Protein AF-A0A452CDM3-F1 (afdb_monomer_lite)

pLDDT: mean 70.94, std 25.36, range [30.22, 98.62]

Secondary structure (DSSP, 8-state):
----------SSSSSSSSSS---------------PPPPPPPPPPPP----S-SSHHHHHHHHTTSSS------TT---------------TTTT------HHHHHHHHHHHHHHHHHHHHHHHHHHHHHHHHHHH-GGGSTTS-S----SSHHHHHHHHHHHHHHHHHHHHHHHHHHHHHHHHHHHHHHHHHHHHHHHHHHHHHHHHHHHHHHHHHHHHHHHHHHHHHHHHHHHHHHHH------PPPPPPP----SSSSSTTSSS---------------HHHHHHHHHHHHHHHHHHHHHHHHHHHHHHHHHHHHHHHHHHHHHHHHHHHHHHHHHHHHHHHHHHHHHHHHHHHHHHHHHHHHHHHHHHHHHHHHHHHHHHHHHHHTT-------------------PPPP-----S---S---S--EEE-TTT--EEETTS-HHHHHHHHHHHHHHT--

Radius of gyration: 56.71 Å; chains: 1; bounding box: 136×91×164 Å

Foldseek 3Di:
DDDDDDDDDDDPPPPPPPPPPPDDDDDDDDDDDDDDDDDDDDDDDDDDDDDPDPPVVVVVVVVVVPPDDPPPDDPPPDDDDDDPPDDDDDPPPPPDPPPPPPVNVVVVVVVVVVVVVVVVVVVVVVVVVVVVCCVVCVPVVPPPDPDDDDDDVVVVVVVVVVVVVVVVVVVVVVVVVVVVVVVVVVVVVVVVVVVVVVVVVVVVVVVVVVVVVVVVVVVVVVVVVVVVVVVVVVVVVCVVDPDDDDDDDDDDDPPDPPPPPVVPPPDDDDDDDDDDDDPPQPPVNVVVVVVVVVVVVVVVVVVVVVVVVVVVVVVVVVVVVVVVVVVVVVVVVVVVVVVVVVVVVVVVVVVVVVVVVVVVVVVVVVVVVVVVVVVVVVVVVVVVVVVVCVVDDDDDDDDDDDDDDDDDDDDDDDDDDDDPDDPDDDPDDQWDAQPQPRDTDGVPDDPVVSVVVNVVSVVVVPD

Sequence (463 aa):
MGLGEGCETRGQHQAASQLAAELLRPGQGVLGTSSGPPSPPLLVAPALPGGPGRAVAQALAMESMFEDDISILTQEALGPSEVWLDAPGDPSLGGDMCSASHFALITAYGDIKERLGGLERENATLRRRLKVYEIKYPLINDFGEEHGFSLYEIKDGSLLEVEKVSLQQRLNQFQHELQKNKEQEEQLGEMIQAYEKLCVEKSDLETELGEMRALVETHLRQICGLEQQLRQQQGLRDAAFPSLSPPTAPALPCADLDLHYLALRGGSGLSHGWPGPTPSMSELERRQLEEALEAAQGEARGAQLREEQLQAECERLQGELKQLQETRAQDLASNQSERDMAWVKRVGDDQVNLALAYTELTEELGRLRELSSLQGRILRTLLQEQARSGGQRHSPLSQRHSPAPQCPSHSPPARSGPSINLLMETVGSDIRSCPLCQLGFPVGYPDDALIKHIDSHLENSKI

Structure (mmCIF, N/CA/C/O backbone):
data_AF-A0A452CDM3-F1
#
_entry.id   AF-A0A452CDM3-F1
#
loop_
_atom_site.group_PDB
_atom_site.id
_atom_site.type_symbol
_atom_site.label_atom_id
_atom_site.label_alt_id
_atom_site.label_comp_id
_atom_site.label_asym_id
_atom_site.label_entity_id
_atom_site.label_seq_id
_atom_site.pdbx_PDB_ins_code
_atom_site.Cartn_x
_atom_site.Cartn_y
_atom_site.Cartn_z
_atom_site.occupancy
_atom_site.B_iso_or_equiv
_atom_site.auth_seq_id
_atom_site.auth_comp_id
_atom_site.auth_asym_id
_atom_site.auth_atom_id
_atom_site.pdbx_PDB_model_num
ATOM 1 N N . MET A 1 1 ? -21.865 43.949 33.256 1.00 38.91 1 MET A N 1
ATOM 2 C CA . MET A 1 1 ? -21.133 43.849 31.975 1.00 38.91 1 MET A CA 1
ATOM 3 C C . MET A 1 1 ? -20.392 42.524 32.006 1.00 38.91 1 MET A C 1
ATOM 5 O O . MET A 1 1 ? -19.540 42.396 32.863 1.00 38.91 1 MET A O 1
ATOM 9 N N . GLY A 1 2 ? -20.685 41.473 31.254 1.00 37.47 2 GLY A N 1
ATOM 10 C CA . GLY A 1 2 ? -21.700 41.145 30.259 1.00 37.47 2 GLY A CA 1
ATOM 11 C C . GLY A 1 2 ? -21.705 39.608 30.146 1.00 37.47 2 GLY A C 1
ATOM 12 O O . GLY A 1 2 ? -20.722 38.965 30.501 1.00 37.47 2 GLY A O 1
ATOM 13 N N . LEU A 1 3 ? -22.846 39.057 29.747 1.00 43.47 3 LEU A N 1
ATOM 14 C CA . LEU A 1 3 ? -23.154 37.630 29.604 1.00 43.47 3 LEU A CA 1
ATOM 15 C C . LEU A 1 3 ? -22.503 37.020 28.348 1.00 43.47 3 LEU A C 1
ATOM 17 O O . LEU A 1 3 ? -22.277 37.746 27.382 1.00 43.47 3 LEU A O 1
ATOM 21 N N . GLY A 1 4 ? -22.313 35.694 28.332 1.00 37.16 4 GLY A N 1
ATOM 22 C CA . GLY A 1 4 ? -22.018 34.936 27.109 1.00 37.16 4 GLY A CA 1
ATOM 23 C C . GLY A 1 4 ? -21.610 33.476 27.336 1.00 37.16 4 GLY A C 1
ATOM 24 O O . GLY A 1 4 ? -20.434 33.153 27.228 1.00 37.16 4 GLY A O 1
ATOM 25 N N . GLU A 1 5 ? -22.579 32.606 27.636 1.00 42.31 5 GLU A N 1
ATOM 26 C CA . GLU A 1 5 ? -22.501 31.158 27.369 1.00 42.31 5 GLU A CA 1
ATOM 27 C C . GLU A 1 5 ? -22.811 30.870 25.885 1.00 42.31 5 GLU A C 1
ATOM 29 O O . GLU A 1 5 ? -23.594 31.605 25.281 1.00 42.31 5 GLU A O 1
ATOM 34 N N . GLY A 1 6 ? -22.314 29.748 25.338 1.00 34.97 6 GLY A N 1
ATOM 35 C CA . GLY A 1 6 ? -23.036 29.022 24.281 1.00 34.97 6 GLY A CA 1
ATOM 36 C C . GLY A 1 6 ? -22.220 28.341 23.171 1.00 34.97 6 GLY A C 1
ATOM 37 O O . GLY A 1 6 ? -21.745 29.009 22.268 1.00 34.97 6 GLY A O 1
ATOM 38 N N . CYS A 1 7 ? -22.227 26.999 23.210 1.00 36.75 7 CYS A N 1
ATOM 39 C CA . CYS A 1 7 ? -22.342 26.032 22.097 1.00 36.75 7 CYS A CA 1
ATOM 40 C C . CYS A 1 7 ? -21.356 26.039 20.912 1.00 36.75 7 CYS A C 1
ATOM 42 O O . CYS A 1 7 ? -21.472 26.890 20.047 1.00 36.75 7 CYS A O 1
ATOM 44 N N . GLU A 1 8 ? -20.596 24.938 20.751 1.00 36.59 8 GLU A N 1
ATOM 45 C CA . GLU A 1 8 ? -20.370 24.271 19.445 1.00 36.59 8 GLU A CA 1
ATOM 46 C C . GLU A 1 8 ? -19.662 22.900 19.594 1.00 36.59 8 GLU A C 1
ATOM 48 O O . GLU A 1 8 ? -18.467 22.768 19.376 1.00 36.59 8 GLU A O 1
ATOM 53 N N . THR A 1 9 ? -20.394 21.836 19.949 1.00 41.25 9 THR A N 1
ATOM 54 C CA . THR A 1 9 ? -19.962 20.436 19.709 1.00 41.25 9 THR A CA 1
ATOM 55 C C . THR A 1 9 ? -21.169 19.534 19.431 1.00 41.25 9 THR A C 1
ATOM 57 O O . THR A 1 9 ? -21.485 18.598 20.160 1.00 41.25 9 THR A O 1
ATOM 60 N N . ARG A 1 10 ? -21.889 19.808 18.339 1.00 43.38 10 ARG A N 1
ATOM 61 C CA . ARG A 1 10 ? -22.932 18.910 17.816 1.00 43.38 10 ARG A CA 1
ATOM 62 C C . ARG A 1 10 ? -22.795 18.791 16.302 1.00 43.38 10 ARG A C 1
ATOM 64 O O . ARG A 1 10 ? -23.512 19.444 15.560 1.00 43.38 10 ARG A O 1
ATOM 71 N N . GLY A 1 11 ? -21.839 17.977 15.854 1.00 41.47 11 GLY A N 1
ATOM 72 C CA . GLY A 1 11 ? -21.606 17.768 14.419 1.00 41.47 11 GLY A CA 1
ATOM 73 C C . GLY A 1 11 ? -20.946 16.452 14.004 1.00 41.47 11 GLY A C 1
ATOM 74 O O . GLY A 1 11 ? -20.846 16.206 12.812 1.00 41.47 11 GLY A O 1
ATOM 75 N N . GLN A 1 12 ? -20.513 15.586 14.929 1.00 43.50 12 GLN A N 1
ATOM 76 C CA . GLN A 1 12 ? -19.701 14.410 14.560 1.00 43.50 12 GLN A CA 1
ATOM 77 C C . GLN A 1 12 ? -20.364 13.043 14.795 1.00 43.50 12 GLN A C 1
ATOM 79 O O . GLN A 1 12 ? -19.843 12.034 14.339 1.00 43.50 12 GLN A O 1
ATOM 84 N N . HIS A 1 13 ? -21.552 12.981 15.406 1.00 40.03 13 HIS A N 1
ATOM 85 C CA . HIS A 1 13 ? -22.220 11.701 15.699 1.00 40.03 13 HIS A CA 1
ATOM 86 C C . HIS A 1 13 ? -23.230 11.223 14.642 1.00 40.03 13 HIS A C 1
ATOM 88 O O . HIS A 1 13 ? -23.826 10.167 14.817 1.00 40.03 13 HIS A O 1
ATOM 94 N N . GLN A 1 14 ? -23.426 11.952 13.538 1.00 39.75 14 GLN A N 1
ATOM 95 C CA . GLN A 1 14 ? -24.487 11.636 12.567 1.00 39.75 14 GLN A CA 1
ATOM 96 C C . GLN A 1 14 ? -23.999 10.954 11.274 1.00 39.75 14 GLN A C 1
ATOM 98 O O . GLN A 1 14 ? -24.818 10.604 10.431 1.00 39.75 14 GLN A O 1
ATOM 103 N N . ALA A 1 15 ? -22.693 10.700 11.129 1.00 38.31 15 ALA A N 1
ATOM 104 C CA . ALA A 1 15 ? -22.125 10.023 9.954 1.00 38.31 15 ALA A CA 1
ATOM 105 C C . ALA A 1 15 ? -21.879 8.509 10.149 1.00 38.31 15 ALA A C 1
ATOM 107 O O . ALA A 1 15 ? -21.642 7.801 9.178 1.00 38.31 15 ALA A O 1
ATOM 108 N N . ALA A 1 16 ? -21.963 7.990 11.380 1.00 38.53 16 ALA A N 1
ATOM 109 C CA . ALA A 1 16 ? -21.603 6.599 11.691 1.00 38.53 16 ALA A CA 1
ATOM 110 C C . ALA A 1 16 ? -22.771 5.591 11.611 1.00 38.53 16 ALA A C 1
ATOM 112 O O . ALA A 1 16 ? -22.556 4.395 11.767 1.00 38.53 16 ALA A O 1
ATOM 113 N N . SER A 1 17 ? -24.005 6.038 11.350 1.00 41.41 17 SER A N 1
ATOM 114 C CA . SER A 1 17 ? -25.204 5.177 11.404 1.00 41.41 17 SER A CA 1
ATOM 115 C C . SER A 1 17 ? -25.746 4.725 10.041 1.00 41.41 17 SER A C 1
ATOM 117 O O . SER A 1 17 ? -26.849 4.192 9.989 1.00 41.41 17 SER A O 1
ATOM 119 N N . GLN A 1 18 ? -25.012 4.913 8.937 1.00 38.69 18 GLN A N 1
ATOM 120 C CA . GLN A 1 18 ? -25.494 4.553 7.588 1.00 38.69 18 GLN A CA 1
ATOM 121 C C . GLN A 1 18 ? -24.791 3.350 6.935 1.00 38.69 18 GLN A C 1
ATOM 123 O O . GLN A 1 18 ? -25.120 3.014 5.804 1.00 38.69 18 GLN A O 1
ATOM 128 N N . LEU A 1 19 ? -23.884 2.653 7.629 1.00 39.38 19 LEU A N 1
ATOM 129 C CA . LEU A 1 19 ? -23.173 1.488 7.066 1.00 39.38 19 LEU A CA 1
ATOM 130 C C . LEU A 1 19 ? -23.590 0.127 7.652 1.00 39.38 19 LEU A C 1
ATOM 132 O O . LEU A 1 19 ? -22.984 -0.885 7.325 1.00 39.38 19 LEU A O 1
ATOM 136 N N . ALA A 1 20 ? -24.640 0.070 8.476 1.00 36.00 20 ALA A N 1
ATOM 137 C CA . ALA A 1 20 ? -25.062 -1.157 9.165 1.00 36.00 20 ALA A CA 1
ATOM 138 C C . ALA A 1 20 ? -26.383 -1.758 8.640 1.00 36.00 20 ALA A C 1
ATOM 140 O O . ALA A 1 20 ? -27.123 -2.373 9.402 1.00 36.00 20 ALA A O 1
ATOM 141 N N . ALA A 1 21 ? -26.719 -1.565 7.359 1.00 37.91 21 ALA A N 1
ATOM 142 C CA . ALA A 1 21 ? -28.029 -1.960 6.833 1.00 37.91 21 ALA A CA 1
ATOM 143 C C . ALA A 1 21 ? -28.010 -2.567 5.418 1.00 37.91 21 ALA A C 1
ATOM 145 O O . ALA A 1 21 ? -28.890 -2.252 4.630 1.00 37.91 21 ALA A O 1
ATOM 146 N N . GLU A 1 22 ? -27.064 -3.457 5.093 1.00 32.78 22 GLU A N 1
ATOM 147 C CA . GLU A 1 22 ? -27.169 -4.315 3.891 1.00 32.78 22 GLU A CA 1
ATOM 148 C C . GLU A 1 22 ? -26.577 -5.725 4.082 1.00 32.78 22 GLU A C 1
ATOM 150 O O . GLU A 1 22 ? -25.837 -6.236 3.250 1.00 32.78 22 GLU A O 1
ATOM 155 N N . LEU A 1 23 ? -26.944 -6.415 5.165 1.00 34.81 23 LEU A N 1
ATOM 156 C CA . LEU A 1 23 ? -26.796 -7.873 5.231 1.00 34.81 23 LEU A CA 1
ATOM 157 C C . LEU A 1 23 ? -28.051 -8.510 5.818 1.00 34.81 23 LEU A C 1
ATOM 159 O O . LEU A 1 23 ? -28.146 -8.766 7.013 1.00 34.81 23 LEU A O 1
ATOM 163 N N . LEU A 1 24 ? -29.026 -8.779 4.949 1.00 34.31 24 LEU A N 1
ATOM 164 C CA . LEU A 1 24 ? -30.089 -9.743 5.226 1.00 34.31 24 LEU A CA 1
ATOM 165 C C . LEU A 1 24 ? -30.696 -10.256 3.916 1.00 34.31 24 LEU A C 1
ATOM 167 O O . LEU A 1 24 ? -31.719 -9.767 3.438 1.00 34.31 24 LEU A O 1
ATOM 171 N N . ARG A 1 25 ? -30.105 -11.323 3.368 1.00 34.56 25 ARG A N 1
ATOM 172 C CA . ARG A 1 25 ? -30.918 -12.402 2.798 1.00 34.56 25 ARG A CA 1
ATOM 173 C C . ARG A 1 25 ? -30.211 -13.766 2.850 1.00 34.56 25 ARG A C 1
ATOM 175 O O . ARG A 1 25 ? -29.021 -13.827 2.560 1.00 34.56 25 ARG A O 1
ATOM 182 N N . PRO A 1 26 ? -30.928 -14.851 3.206 1.00 36.97 26 PRO A N 1
ATOM 183 C CA . PRO A 1 26 ? -30.332 -16.156 3.454 1.00 36.97 26 PRO A CA 1
ATOM 184 C C . PRO A 1 26 ? -30.495 -17.134 2.279 1.00 36.97 26 PRO A C 1
ATOM 186 O O . PRO A 1 26 ? -31.510 -17.128 1.585 1.00 36.97 26 PRO A O 1
ATOM 189 N N . GLY A 1 27 ? -29.540 -18.064 2.188 1.00 30.72 27 GLY A N 1
ATOM 190 C CA . GLY A 1 27 ? -29.800 -19.470 1.872 1.00 30.72 27 GLY A CA 1
ATOM 191 C C . GLY A 1 27 ? -29.615 -19.920 0.421 1.00 30.72 27 GLY A C 1
ATOM 192 O O . GLY A 1 27 ? -30.441 -19.626 -0.433 1.00 30.72 27 GLY A O 1
ATOM 193 N N . GLN A 1 28 ? -28.624 -20.788 0.200 1.00 31.33 28 GLN A N 1
ATOM 194 C CA . GLN A 1 28 ? -28.851 -22.137 -0.339 1.00 31.33 28 GLN A CA 1
ATOM 195 C C . GLN A 1 28 ? -27.587 -22.988 -0.163 1.00 31.33 28 GLN A C 1
ATOM 197 O O . GLN A 1 28 ? -26.547 -22.722 -0.756 1.00 31.33 28 GLN A O 1
ATOM 202 N N . GLY A 1 29 ? -27.689 -24.005 0.694 1.00 30.58 29 GLY A N 1
ATOM 203 C CA . GLY A 1 29 ? -26.692 -25.059 0.825 1.00 30.58 29 GLY A CA 1
ATOM 204 C C . GLY A 1 29 ? -26.920 -26.159 -0.207 1.00 30.58 29 GLY A C 1
ATOM 205 O O . GLY A 1 29 ? -28.062 -26.509 -0.506 1.00 30.58 29 GLY A O 1
ATOM 206 N N . VAL A 1 30 ? -25.829 -26.737 -0.701 1.00 31.80 30 VAL A N 1
ATOM 207 C CA . VAL A 1 30 ? -25.829 -28.023 -1.401 1.00 31.80 30 VAL A CA 1
ATOM 208 C C . VAL A 1 30 ? -24.680 -28.855 -0.839 1.00 31.80 30 VAL A C 1
ATOM 210 O O . VAL A 1 30 ? -23.514 -28.484 -0.944 1.00 31.80 30 VAL A O 1
ATOM 213 N N . LEU A 1 31 ? -25.045 -29.973 -0.206 1.00 35.25 31 LEU A N 1
ATOM 214 C CA . LEU A 1 31 ? -24.146 -31.065 0.152 1.00 35.25 31 LEU A CA 1
ATOM 215 C C . LEU A 1 31 ? -23.544 -31.677 -1.122 1.00 35.25 31 LEU A C 1
ATOM 217 O O . LEU A 1 31 ? -24.279 -32.025 -2.044 1.00 35.25 31 LEU A O 1
ATOM 221 N N . GLY A 1 32 ? -22.229 -31.892 -1.129 1.00 30.22 32 GLY A N 1
ATOM 222 C CA . GLY A 1 32 ? -21.521 -32.627 -2.174 1.00 30.22 32 GLY A CA 1
ATOM 223 C C . GLY A 1 32 ? -20.332 -33.375 -1.583 1.00 30.22 32 GLY A C 1
ATOM 224 O O . GLY A 1 32 ? -19.406 -32.783 -1.045 1.00 30.22 32 GLY A O 1
ATOM 225 N N . THR A 1 33 ? -20.418 -34.693 -1.629 1.00 30.94 33 THR A N 1
ATOM 226 C CA . THR A 1 33 ? -19.550 -35.700 -1.017 1.00 30.94 33 THR A CA 1
ATOM 227 C C . THR A 1 33 ? -18.169 -35.833 -1.669 1.00 30.94 33 THR A C 1
ATOM 229 O O . THR A 1 33 ? -18.044 -35.740 -2.883 1.00 30.94 33 THR A O 1
ATOM 232 N N . SER A 1 34 ? -17.176 -36.157 -0.834 1.00 35.78 34 SER A N 1
ATOM 233 C CA . SER A 1 34 ? -15.962 -36.961 -1.083 1.00 35.78 34 SER A CA 1
ATOM 234 C C . SER A 1 34 ? -15.536 -37.263 -2.533 1.00 35.78 34 SER A C 1
ATOM 236 O O . SER A 1 34 ? -16.194 -38.030 -3.233 1.00 35.78 34 SER A O 1
ATOM 238 N N . SER A 1 35 ? -14.328 -36.839 -2.908 1.00 31.62 35 SER A N 1
ATOM 239 C CA . SER A 1 35 ? -13.292 -37.700 -3.520 1.00 31.62 35 SER A CA 1
ATOM 240 C C . SER A 1 35 ? -12.050 -36.865 -3.853 1.00 31.62 35 SER A C 1
ATOM 242 O O . SER A 1 35 ? -12.119 -35.899 -4.605 1.00 31.62 35 SER A O 1
ATOM 244 N N . GLY A 1 36 ? -10.909 -37.211 -3.253 1.00 37.69 36 GLY A N 1
ATOM 245 C CA . GLY A 1 36 ? -9.610 -36.642 -3.621 1.00 37.69 36 GLY A CA 1
ATOM 246 C C . GLY A 1 36 ? -9.069 -37.293 -4.902 1.00 37.69 36 GLY A C 1
ATOM 247 O O . GLY A 1 36 ? -9.352 -38.471 -5.137 1.00 37.69 36 GLY A O 1
ATOM 248 N N . PRO A 1 37 ? -8.296 -36.574 -5.734 1.00 41.41 37 PRO A N 1
ATOM 249 C CA . PRO A 1 37 ? -7.696 -37.157 -6.926 1.00 41.41 37 PRO A CA 1
ATOM 250 C C . PRO A 1 37 ? -6.446 -37.994 -6.573 1.00 41.41 37 PRO A C 1
ATOM 252 O O . PRO A 1 37 ? -5.724 -37.654 -5.631 1.00 41.41 37 PRO A O 1
ATOM 255 N N . PRO A 1 38 ? -6.169 -39.089 -7.308 1.00 41.12 38 PRO A N 1
ATOM 256 C CA . PRO A 1 38 ? -5.037 -39.971 -7.046 1.00 41.12 38 PRO A CA 1
ATOM 257 C C . PRO A 1 38 ? -3.720 -39.413 -7.611 1.00 41.12 38 PRO A C 1
ATOM 259 O O . PRO A 1 38 ? -3.692 -38.725 -8.630 1.00 41.12 38 PRO A O 1
ATOM 262 N N . SER A 1 39 ? -2.616 -39.758 -6.949 1.00 39.44 39 SER A N 1
ATOM 263 C CA . SER A 1 39 ? -1.238 -39.492 -7.378 1.00 39.44 39 SER A CA 1
ATOM 264 C C . SER A 1 39 ? -0.899 -40.206 -8.700 1.00 39.44 39 SER A C 1
ATOM 266 O O . SER A 1 39 ? -1.346 -41.339 -8.898 1.00 39.44 39 SER A O 1
ATOM 268 N N . PRO A 1 40 ? -0.077 -39.619 -9.593 1.00 39.84 40 PRO A N 1
ATOM 269 C CA . PRO A 1 40 ? 0.366 -40.303 -10.803 1.00 39.84 40 PRO A CA 1
ATOM 270 C C . PRO A 1 40 ? 1.533 -41.272 -10.513 1.00 39.84 40 PRO A C 1
ATOM 272 O O . PRO A 1 40 ? 2.311 -41.045 -9.582 1.00 39.84 40 PRO A O 1
ATOM 275 N N . PRO A 1 41 ? 1.675 -42.355 -11.300 1.00 36.28 41 PRO A N 1
ATOM 276 C CA . PRO A 1 41 ? 2.681 -43.385 -11.082 1.00 36.28 41 PRO A CA 1
ATOM 277 C C . PRO A 1 41 ? 4.052 -42.989 -11.646 1.00 36.28 41 PRO A C 1
ATOM 279 O O . PRO A 1 41 ? 4.166 -42.323 -12.675 1.00 36.28 41 PRO A O 1
ATOM 282 N N . LEU A 1 42 ? 5.098 -43.477 -10.980 1.00 33.56 42 LEU A N 1
ATOM 283 C CA . LEU A 1 42 ? 6.479 -43.462 -11.452 1.00 33.56 42 LEU A CA 1
ATOM 284 C C . LEU A 1 42 ? 6.595 -44.261 -12.757 1.00 33.56 42 LEU A C 1
ATOM 286 O O . LEU A 1 42 ? 6.386 -45.475 -12.764 1.00 33.56 42 LEU A O 1
ATOM 290 N N . LEU A 1 43 ? 6.961 -43.588 -13.849 1.00 31.22 43 LEU A N 1
ATOM 291 C CA . LEU A 1 43 ? 7.354 -44.232 -15.099 1.00 31.22 43 LEU A CA 1
ATOM 292 C C . LEU A 1 43 ? 8.878 -44.270 -15.214 1.00 31.22 43 LEU A C 1
ATOM 294 O O . LEU A 1 43 ? 9.566 -43.254 -15.263 1.00 31.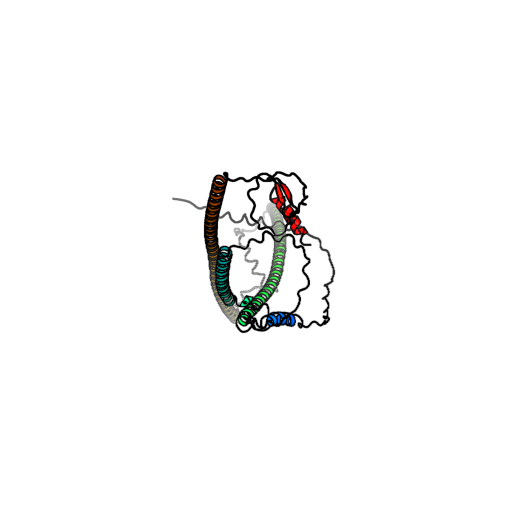22 43 LEU A O 1
ATOM 298 N N . VAL A 1 44 ? 9.362 -45.506 -15.242 1.00 33.66 44 VAL A N 1
ATOM 299 C CA . VAL A 1 44 ? 10.723 -45.947 -15.530 1.00 33.66 44 VAL A CA 1
ATOM 300 C C . VAL A 1 44 ? 11.099 -45.570 -16.968 1.00 33.66 44 VAL A C 1
ATOM 302 O O . VAL A 1 44 ? 10.345 -45.832 -17.904 1.00 33.66 44 VAL A O 1
ATOM 305 N N . ALA A 1 45 ? 12.277 -44.972 -17.142 1.00 30.42 45 ALA A N 1
ATOM 306 C CA . ALA A 1 45 ? 12.864 -44.658 -18.442 1.00 30.42 45 ALA A CA 1
ATOM 307 C C . ALA A 1 45 ? 13.347 -45.929 -19.176 1.00 30.42 45 ALA A C 1
ATOM 309 O O . ALA A 1 45 ? 13.953 -46.794 -18.537 1.00 30.42 45 ALA A O 1
ATOM 310 N N . PRO A 1 46 ? 13.171 -46.047 -20.507 1.00 34.59 46 PRO A N 1
ATOM 311 C CA . PRO A 1 46 ? 13.893 -47.027 -21.302 1.00 34.59 46 PRO A CA 1
ATOM 312 C C . PRO A 1 46 ? 15.236 -46.447 -21.769 1.00 34.59 46 PRO A C 1
ATOM 314 O O . PRO A 1 46 ? 15.312 -45.353 -22.326 1.00 34.59 46 PRO A O 1
ATOM 317 N N . ALA A 1 47 ? 16.300 -47.212 -21.550 1.00 34.22 47 ALA A N 1
ATOM 318 C CA . ALA A 1 47 ? 17.624 -46.962 -22.097 1.00 34.22 47 ALA A CA 1
ATOM 319 C C . ALA A 1 47 ? 17.639 -47.191 -23.619 1.00 34.22 47 ALA A C 1
ATOM 321 O O . ALA A 1 47 ? 17.181 -48.234 -24.088 1.00 34.22 47 ALA A O 1
ATOM 322 N N . LEU A 1 48 ? 18.231 -46.262 -24.377 1.00 33.88 48 LEU A N 1
ATOM 323 C CA . LEU A 1 48 ? 18.698 -46.498 -25.746 1.00 33.88 48 LEU A CA 1
ATOM 324 C C . LEU A 1 48 ? 20.089 -45.871 -25.963 1.00 33.88 48 LEU A C 1
ATOM 326 O O . LEU A 1 48 ? 20.383 -44.829 -25.377 1.00 33.88 48 LEU A O 1
ATOM 330 N N . PRO A 1 49 ? 20.957 -46.510 -26.773 1.00 43.59 49 PRO A N 1
ATOM 331 C CA . PRO A 1 49 ? 22.380 -46.205 -26.857 1.00 43.59 49 PRO A CA 1
ATOM 332 C C . PRO A 1 49 ? 22.684 -45.209 -27.986 1.00 43.59 49 PRO A C 1
ATOM 334 O O . PRO A 1 49 ? 22.181 -45.345 -29.099 1.00 43.59 49 PRO A O 1
ATOM 337 N N . GLY A 1 50 ? 23.566 -44.244 -27.735 1.00 33.75 50 GLY A N 1
ATOM 338 C CA . GLY A 1 50 ? 24.029 -43.313 -28.765 1.00 33.75 50 GLY A CA 1
ATOM 339 C C . GLY A 1 50 ? 25.213 -42.493 -28.278 1.00 33.75 50 GLY A C 1
ATOM 340 O O . GLY A 1 50 ? 25.034 -41.409 -27.742 1.00 33.75 50 GLY A O 1
ATOM 341 N N . GLY A 1 51 ? 26.422 -43.042 -28.413 1.00 38.22 51 GLY A N 1
ATOM 342 C CA . GLY A 1 51 ? 27.659 -42.361 -28.032 1.00 38.22 51 GLY A CA 1
ATOM 343 C C . GLY A 1 51 ? 28.084 -41.270 -29.033 1.00 38.22 51 GLY A C 1
ATOM 344 O O . GLY A 1 51 ? 27.780 -41.371 -30.227 1.00 38.22 51 GLY A O 1
ATOM 345 N N . PRO A 1 52 ? 28.844 -40.256 -28.583 1.00 44.78 52 PRO A N 1
ATOM 346 C CA . PRO A 1 52 ? 29.322 -39.145 -29.400 1.00 44.78 52 PRO A CA 1
ATOM 347 C C . PRO A 1 52 ? 30.617 -39.544 -30.125 1.00 44.78 52 PRO A C 1
ATOM 349 O O . PRO A 1 52 ? 31.709 -39.127 -29.770 1.00 44.78 52 PRO A O 1
ATOM 352 N N . GLY A 1 53 ? 30.517 -40.417 -31.129 1.00 45.84 53 GLY A N 1
ATOM 353 C CA . GLY A 1 53 ? 31.689 -40.888 -31.888 1.00 45.84 53 GLY A CA 1
ATOM 354 C C . GLY A 1 53 ? 31.848 -40.279 -33.283 1.00 45.84 53 GLY A C 1
ATOM 355 O O . GLY A 1 53 ? 32.865 -40.493 -33.932 1.00 45.84 53 GLY A O 1
ATOM 356 N N . ARG A 1 54 ? 30.838 -39.560 -33.790 1.00 42.56 54 ARG A N 1
ATOM 357 C CA . ARG A 1 54 ? 30.745 -39.253 -35.230 1.00 42.56 54 ARG A CA 1
ATOM 358 C C . ARG A 1 54 ? 31.037 -37.796 -35.604 1.00 42.56 54 ARG A C 1
ATOM 360 O O . ARG A 1 54 ? 31.333 -37.540 -36.763 1.00 42.56 54 ARG A O 1
ATOM 367 N N . ALA A 1 55 ? 31.012 -36.869 -34.645 1.00 41.22 55 ALA A N 1
ATOM 368 C CA . ALA A 1 55 ? 31.312 -35.454 -34.893 1.00 41.22 55 ALA A CA 1
ATOM 369 C C . ALA A 1 55 ? 32.822 -35.145 -34.841 1.00 41.22 55 ALA A C 1
ATOM 371 O O . ALA A 1 55 ? 33.316 -34.356 -35.640 1.00 41.22 55 ALA A O 1
ATOM 372 N N . VAL A 1 56 ? 33.580 -35.837 -33.981 1.00 44.38 56 VAL A N 1
ATOM 373 C CA . VAL A 1 56 ? 35.033 -35.621 -33.814 1.00 44.38 56 VAL A CA 1
ATOM 374 C C . VAL A 1 56 ? 35.831 -36.087 -35.044 1.00 44.38 56 VAL A C 1
ATOM 376 O O . VAL A 1 56 ? 36.836 -35.483 -35.405 1.00 44.38 56 VAL A O 1
ATOM 379 N N . ALA A 1 57 ? 35.345 -37.104 -35.763 1.00 43.28 57 ALA A N 1
ATOM 380 C CA . ALA A 1 57 ? 36.002 -37.611 -36.970 1.00 43.28 57 ALA A CA 1
ATOM 381 C C . ALA A 1 57 ? 35.899 -36.660 -38.180 1.00 43.28 57 ALA A C 1
ATOM 383 O O . ALA A 1 57 ? 36.705 -36.760 -39.101 1.00 43.28 57 ALA A O 1
ATOM 384 N N . GLN A 1 58 ? 34.923 -35.744 -38.196 1.00 44.75 58 GLN A N 1
ATOM 385 C CA . GLN A 1 58 ? 34.693 -34.855 -39.340 1.00 44.75 58 GLN A CA 1
ATOM 386 C C . GLN A 1 58 ? 35.477 -33.535 -39.229 1.00 44.75 58 GLN A C 1
ATOM 388 O O . GLN A 1 58 ? 35.838 -32.967 -40.254 1.00 44.75 58 GLN A O 1
ATOM 393 N N . ALA A 1 59 ? 35.812 -33.098 -38.008 1.00 43.12 59 ALA A N 1
ATOM 394 C CA . ALA A 1 59 ? 36.658 -31.925 -37.765 1.00 43.12 59 ALA A CA 1
ATOM 395 C C . ALA A 1 59 ? 38.149 -32.220 -38.024 1.00 43.12 59 ALA A C 1
ATOM 397 O O . ALA A 1 59 ? 38.811 -31.470 -38.739 1.00 43.12 59 ALA A O 1
ATOM 398 N N . LEU A 1 60 ? 38.647 -33.380 -37.571 1.00 46.09 60 LEU A N 1
ATOM 399 C CA . LEU A 1 60 ? 40.036 -33.804 -37.814 1.00 46.09 60 LEU A CA 1
ATOM 400 C C . LEU A 1 60 ? 40.341 -34.054 -39.305 1.00 46.09 60 LEU A C 1
ATOM 402 O O . LEU A 1 60 ? 41.488 -33.947 -39.730 1.00 46.09 60 LEU A O 1
ATOM 406 N N . ALA A 1 61 ? 39.319 -34.338 -40.119 1.00 49.19 61 ALA A N 1
ATOM 407 C CA . ALA A 1 61 ? 39.468 -34.510 -41.563 1.00 49.19 61 ALA A CA 1
ATOM 408 C C . ALA A 1 61 ? 39.648 -33.183 -42.327 1.00 49.19 61 ALA A C 1
ATOM 410 O O . ALA A 1 61 ? 40.156 -33.202 -43.444 1.00 49.19 61 ALA A O 1
ATOM 411 N N . MET A 1 62 ? 39.245 -32.037 -41.761 1.00 44.88 62 MET A N 1
ATOM 412 C CA . MET A 1 62 ? 39.361 -30.732 -42.430 1.00 44.88 62 MET A CA 1
ATOM 413 C C . MET A 1 62 ? 40.614 -29.949 -42.018 1.00 44.88 62 MET A C 1
ATOM 415 O O . MET A 1 62 ? 41.119 -29.175 -42.828 1.00 44.88 62 MET A O 1
ATOM 419 N N . GLU A 1 63 ? 41.154 -30.186 -40.818 1.00 43.44 63 GLU A N 1
ATOM 420 C CA . GLU A 1 63 ? 42.447 -29.624 -40.386 1.00 43.44 63 GLU A CA 1
ATOM 421 C C . GLU A 1 63 ? 43.653 -30.403 -40.934 1.00 43.44 63 GLU A C 1
ATOM 423 O O . GLU A 1 63 ? 44.696 -29.808 -41.183 1.00 43.44 63 GLU A O 1
ATOM 428 N N . SER A 1 64 ? 43.500 -31.695 -41.247 1.00 44.84 64 SER A N 1
ATOM 429 C CA . SER A 1 64 ? 44.573 -32.506 -41.842 1.00 44.84 64 SER A CA 1
ATOM 430 C C . SER A 1 64 ? 44.800 -32.264 -43.345 1.00 44.84 64 SER A C 1
ATOM 432 O O . SER A 1 64 ? 45.792 -32.751 -43.874 1.00 44.84 64 SER A O 1
ATOM 434 N N . MET A 1 65 ? 43.921 -31.540 -44.055 1.00 47.88 65 MET A N 1
ATOM 435 C CA . MET A 1 65 ? 44.103 -31.254 -45.495 1.00 47.88 65 MET A CA 1
ATOM 436 C C . MET A 1 65 ? 44.886 -29.961 -45.786 1.00 47.88 65 MET A C 1
ATOM 438 O O . MET A 1 65 ? 45.105 -29.641 -46.952 1.00 47.88 65 MET A O 1
ATOM 442 N N . PHE A 1 66 ? 45.287 -29.201 -44.761 1.00 47.78 66 PHE A N 1
ATOM 443 C CA . PHE A 1 66 ? 45.990 -27.919 -44.926 1.00 47.78 66 PHE A CA 1
ATOM 444 C C . PHE A 1 66 ? 47.483 -27.961 -44.562 1.00 47.78 66 PHE A C 1
ATOM 446 O O . PHE A 1 66 ? 48.142 -26.925 -44.640 1.00 47.78 66 PHE A O 1
ATOM 453 N N . GLU A 1 67 ? 48.027 -29.132 -44.217 1.00 46.69 67 GLU A N 1
ATOM 454 C CA . GLU A 1 67 ? 49.444 -29.305 -43.849 1.00 46.69 67 GLU A CA 1
ATOM 455 C C . GLU A 1 67 ? 50.278 -30.139 -44.837 1.00 46.69 67 GLU A C 1
ATOM 457 O O . GLU A 1 67 ? 51.415 -30.470 -44.523 1.00 46.69 67 GLU A O 1
ATOM 462 N N . ASP A 1 68 ? 49.790 -30.394 -46.055 1.00 45.69 68 ASP A N 1
ATOM 463 C CA . ASP A 1 68 ? 50.606 -31.010 -47.111 1.00 45.69 68 ASP A CA 1
ATOM 464 C C . ASP A 1 68 ? 51.041 -29.963 -48.159 1.00 45.69 68 ASP A C 1
ATOM 466 O O . ASP A 1 68 ? 50.280 -29.541 -49.030 1.00 45.69 68 ASP A O 1
ATOM 470 N N . ASP A 1 69 ? 52.294 -29.524 -48.024 1.00 45.66 69 ASP A N 1
ATOM 471 C CA . ASP A 1 69 ? 53.214 -29.055 -49.067 1.00 45.66 69 ASP A CA 1
ATOM 472 C C . ASP A 1 69 ? 52.650 -28.220 -50.240 1.00 45.66 69 ASP A C 1
ATOM 474 O O . ASP A 1 69 ? 52.463 -28.710 -51.357 1.00 45.66 69 ASP A O 1
ATOM 478 N N . ILE A 1 70 ? 52.606 -26.888 -50.086 1.00 49.84 70 ILE A N 1
ATOM 479 C CA . ILE A 1 70 ? 52.764 -25.984 -51.244 1.00 49.84 70 ILE A CA 1
ATOM 480 C C . ILE A 1 70 ? 54.254 -25.939 -51.607 1.00 49.84 70 ILE A C 1
ATOM 482 O O . ILE A 1 70 ? 54.964 -24.957 -51.374 1.00 49.84 70 ILE A O 1
ATOM 486 N N . SER A 1 71 ? 54.740 -27.033 -52.187 1.00 47.75 71 SER A N 1
ATOM 487 C CA . SER A 1 71 ? 56.002 -27.039 -52.915 1.00 47.75 71 SER A CA 1
ATOM 488 C C . SER A 1 71 ? 55.785 -26.299 -54.230 1.00 47.75 71 SER A C 1
ATOM 490 O O . SER A 1 71 ? 55.209 -26.827 -55.180 1.00 47.75 71 SER A O 1
ATOM 492 N N . ILE A 1 72 ? 56.229 -25.043 -54.285 1.00 46.03 72 ILE A N 1
ATOM 493 C CA . ILE A 1 72 ? 56.403 -24.315 -55.543 1.00 46.03 72 ILE A CA 1
ATOM 494 C C . ILE A 1 72 ? 57.350 -25.162 -56.392 1.00 46.03 72 ILE A C 1
ATOM 496 O O . ILE A 1 72 ? 58.533 -25.262 -56.072 1.00 46.03 72 ILE A O 1
ATOM 500 N N . LEU A 1 73 ? 56.812 -25.805 -57.432 1.00 38.94 73 LEU A N 1
ATOM 501 C CA . LEU A 1 73 ? 57.571 -26.602 -58.387 1.00 38.94 73 LEU A CA 1
ATOM 502 C C . LEU A 1 73 ? 58.731 -25.755 -58.916 1.00 38.94 73 LEU A C 1
ATOM 504 O O . LEU A 1 73 ? 58.550 -24.861 -59.746 1.00 38.94 73 LEU A O 1
ATOM 508 N N . THR A 1 74 ? 59.935 -26.037 -58.426 1.00 39.62 74 THR A N 1
ATOM 509 C CA . THR A 1 74 ? 61.158 -25.666 -59.117 1.00 39.62 74 THR A CA 1
ATOM 510 C C . THR A 1 74 ? 61.100 -26.291 -60.505 1.00 39.62 74 THR A C 1
ATOM 512 O O . THR A 1 74 ? 60.635 -27.415 -60.701 1.00 39.62 74 THR A O 1
ATOM 515 N N . GLN A 1 75 ? 61.519 -25.506 -61.487 1.00 43.31 75 GLN A N 1
ATOM 516 C CA . GLN A 1 75 ? 61.519 -25.802 -62.913 1.00 43.31 75 GLN A CA 1
ATOM 517 C C . GLN A 1 75 ? 62.516 -26.929 -63.254 1.00 43.31 75 GLN A C 1
ATOM 519 O O . GLN A 1 75 ? 63.449 -26.720 -64.010 1.00 43.31 75 GLN A O 1
ATOM 524 N N . GLU A 1 76 ? 62.357 -28.115 -62.673 1.00 46.75 76 GLU A N 1
ATOM 525 C CA . GLU A 1 76 ? 63.217 -29.287 -62.896 1.00 46.75 76 GLU A CA 1
ATOM 526 C C . GLU A 1 76 ? 62.435 -30.616 -62.898 1.00 46.75 76 GLU A C 1
ATOM 528 O O . GLU A 1 76 ? 63.006 -31.663 -63.184 1.00 46.75 76 GLU A O 1
ATOM 533 N N . ALA A 1 77 ? 61.112 -30.588 -62.690 1.00 42.56 77 ALA A N 1
ATOM 534 C CA . ALA A 1 77 ? 60.250 -31.776 -62.704 1.00 42.56 77 ALA A CA 1
ATOM 535 C C . ALA A 1 77 ? 59.307 -31.838 -63.925 1.00 42.56 77 ALA A C 1
ATOM 537 O O . ALA A 1 77 ? 58.131 -32.167 -63.798 1.00 42.56 77 ALA A O 1
ATOM 538 N N . LEU A 1 78 ? 59.805 -31.524 -65.126 1.00 42.06 78 LEU A N 1
ATOM 539 C CA . LEU A 1 78 ? 59.094 -31.826 -66.377 1.00 42.06 78 LEU A CA 1
ATOM 540 C C . LEU A 1 78 ? 59.603 -33.151 -66.959 1.00 42.06 78 LEU A C 1
ATOM 542 O O . LEU A 1 78 ? 60.489 -33.176 -67.812 1.00 42.06 78 LEU A O 1
ATOM 546 N N . GLY A 1 79 ? 59.016 -34.255 -66.497 1.00 40.31 79 GLY A N 1
ATOM 547 C CA . GLY A 1 79 ? 58.951 -35.503 -67.261 1.00 40.31 79 GLY A CA 1
ATOM 548 C C . GLY A 1 79 ? 57.777 -35.438 -68.252 1.00 40.31 79 GLY A C 1
ATOM 549 O O . GLY A 1 79 ? 56.750 -34.843 -67.924 1.00 40.31 79 GLY A O 1
ATOM 550 N N . PRO A 1 80 ? 57.903 -35.971 -69.479 1.00 44.50 80 PRO A N 1
ATOM 551 C CA . PRO A 1 80 ? 56.929 -35.722 -70.531 1.00 44.50 80 PRO A CA 1
ATOM 552 C C . PRO A 1 80 ? 55.707 -36.641 -70.437 1.00 44.50 80 PRO A C 1
ATOM 554 O O . PRO A 1 80 ? 55.840 -37.839 -70.217 1.00 44.50 80 PRO A O 1
ATOM 557 N N . SER A 1 81 ? 54.564 -36.066 -70.822 1.00 43.75 81 SER A N 1
ATOM 558 C CA . SER A 1 81 ? 53.358 -36.748 -71.304 1.00 43.75 81 SER A CA 1
ATOM 559 C C . SER A 1 81 ? 52.399 -37.276 -70.236 1.00 43.75 81 SER A C 1
ATOM 561 O O . SER A 1 81 ? 52.517 -38.400 -69.771 1.00 43.75 81 SER A O 1
ATOM 563 N N . GLU A 1 82 ? 51.341 -36.504 -69.986 1.00 37.84 82 GLU A N 1
ATOM 564 C CA . GLU A 1 82 ? 50.007 -37.090 -69.901 1.00 37.84 82 GLU A CA 1
ATOM 565 C C . GLU A 1 82 ? 48.986 -36.134 -70.527 1.00 37.84 82 GLU A C 1
ATOM 567 O O . GLU A 1 82 ? 48.986 -34.919 -70.328 1.00 37.84 82 GLU A O 1
ATOM 572 N N . VAL A 1 83 ? 48.207 -36.715 -71.426 1.00 42.12 83 VAL A N 1
ATOM 573 C CA . VAL A 1 83 ? 47.305 -36.079 -72.374 1.00 42.12 83 VAL A CA 1
ATOM 574 C C . VAL A 1 83 ? 46.003 -35.733 -71.653 1.00 42.12 83 VAL A C 1
ATOM 576 O O . VAL A 1 83 ? 45.254 -36.629 -71.281 1.00 42.12 83 VAL A O 1
ATOM 579 N N . TRP A 1 84 ? 45.700 -34.443 -71.494 1.00 40.19 84 TRP A N 1
ATOM 580 C CA . TRP A 1 84 ? 44.363 -33.995 -71.097 1.00 40.19 84 TRP A CA 1
ATOM 581 C C . TRP A 1 84 ? 43.431 -34.056 -72.312 1.00 40.19 84 TRP A C 1
ATOM 583 O O . TRP A 1 84 ? 43.287 -33.095 -73.068 1.00 40.19 84 TRP A O 1
ATOM 593 N N . LEU A 1 85 ? 42.836 -35.227 -72.528 1.00 46.53 85 LEU A N 1
ATOM 594 C CA . LEU A 1 85 ? 41.663 -35.401 -73.378 1.00 46.53 85 LEU A CA 1
ATOM 595 C C . LEU A 1 85 ? 40.429 -35.060 -72.541 1.00 46.53 85 LEU A C 1
ATOM 597 O O . LEU A 1 85 ? 40.085 -35.813 -71.640 1.00 46.53 85 LEU A O 1
ATOM 601 N N . ASP A 1 86 ? 39.848 -33.887 -72.793 1.00 42.09 86 ASP A N 1
ATOM 602 C CA . ASP A 1 86 ? 38.405 -33.690 -73.013 1.00 42.09 86 ASP A CA 1
ATOM 603 C C . ASP A 1 86 ? 38.056 -32.195 -72.941 1.00 42.09 86 ASP A C 1
ATOM 605 O O . ASP A 1 86 ? 37.712 -31.638 -71.900 1.00 42.09 86 ASP A O 1
ATOM 609 N N . ALA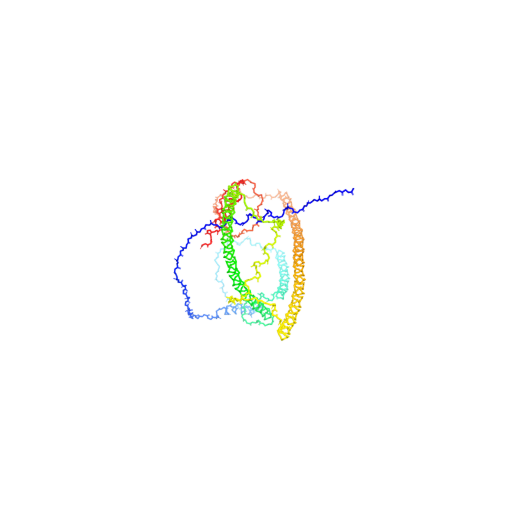 A 1 87 ? 38.116 -31.536 -74.098 1.00 40.31 87 ALA A N 1
ATOM 610 C CA . ALA A 1 87 ? 37.393 -30.298 -74.362 1.00 40.31 87 ALA A CA 1
ATOM 611 C C . ALA A 1 87 ? 36.626 -30.486 -75.683 1.00 40.31 87 ALA A C 1
ATOM 613 O O . ALA A 1 87 ? 37.260 -30.788 -76.699 1.00 40.31 87 ALA A O 1
ATOM 614 N N . PRO A 1 88 ? 35.286 -30.340 -75.715 1.00 46.12 88 PRO A N 1
ATOM 615 C CA . PRO A 1 88 ? 34.541 -30.360 -76.965 1.00 46.12 88 PRO A CA 1
ATOM 616 C C . PRO A 1 88 ? 34.927 -29.132 -77.788 1.00 46.12 88 PRO A C 1
ATOM 618 O O . PRO A 1 88 ? 34.777 -27.994 -77.344 1.00 46.12 88 PRO A O 1
ATOM 621 N N . GLY A 1 89 ? 35.475 -29.385 -78.972 1.00 46.16 89 GLY A N 1
ATOM 622 C CA . GLY A 1 89 ? 35.919 -28.353 -79.888 1.00 46.16 89 GLY A CA 1
ATOM 623 C C . GLY A 1 89 ? 34.759 -27.557 -80.471 1.00 46.16 89 GLY A C 1
ATOM 624 O O . GLY A 1 89 ? 33.829 -28.129 -81.032 1.00 46.16 89 GLY A O 1
ATOM 625 N N . ASP A 1 90 ? 34.901 -26.235 -80.428 1.00 37.69 90 ASP A N 1
ATOM 626 C CA . ASP A 1 90 ? 34.394 -25.372 -81.488 1.00 37.69 90 ASP A CA 1
ATOM 627 C C . ASP A 1 90 ? 35.460 -24.298 -81.814 1.00 37.69 90 ASP A C 1
ATOM 629 O O . ASP A 1 90 ? 35.716 -23.411 -80.994 1.00 37.69 90 ASP A O 1
ATOM 633 N N . PRO A 1 91 ? 36.170 -24.383 -82.960 1.00 50.81 91 PRO A N 1
ATOM 634 C CA . PRO A 1 91 ? 37.310 -23.511 -83.275 1.00 50.81 91 PRO A CA 1
ATOM 635 C C . PRO A 1 91 ? 36.966 -22.093 -83.770 1.00 50.81 91 PRO A C 1
ATOM 637 O O . PRO A 1 91 ? 37.854 -21.416 -84.287 1.00 50.81 91 PRO A O 1
ATOM 640 N N . SER A 1 92 ? 35.720 -21.609 -83.673 1.00 45.78 92 SER A N 1
ATOM 641 C CA . SER A 1 92 ? 35.295 -20.394 -84.402 1.00 45.78 92 SER A CA 1
ATOM 642 C C . SER A 1 92 ? 35.077 -19.116 -83.574 1.00 45.78 92 SER A C 1
ATOM 644 O O . SER A 1 92 ? 34.458 -18.177 -84.071 1.00 45.78 92 SER A O 1
ATOM 646 N N . LEU A 1 93 ? 35.606 -19.022 -82.351 1.00 45.84 93 LEU A N 1
ATOM 647 C CA . LEU A 1 93 ? 35.676 -17.758 -81.584 1.00 45.84 93 LEU A CA 1
ATOM 648 C C . LEU A 1 93 ? 37.123 -17.335 -81.264 1.00 45.84 93 LEU A C 1
ATOM 650 O O . LEU A 1 93 ? 37.383 -16.550 -80.354 1.00 45.84 93 LEU A O 1
ATOM 654 N N . GLY A 1 94 ? 38.084 -17.826 -82.050 1.00 49.66 94 GLY A N 1
ATOM 655 C CA . GLY A 1 94 ? 39.449 -17.306 -82.087 1.00 49.66 94 GLY A CA 1
ATOM 656 C C . GLY A 1 94 ? 39.500 -16.015 -82.898 1.00 49.66 94 GLY A C 1
ATOM 657 O O . GLY A 1 94 ? 39.814 -16.047 -84.084 1.00 49.66 94 GLY A O 1
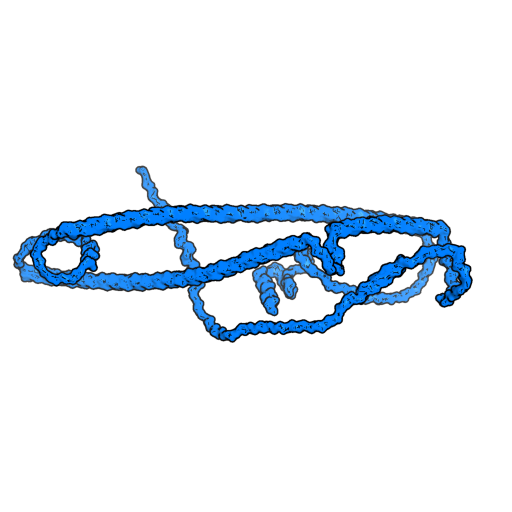ATOM 658 N N . GLY A 1 95 ? 39.144 -14.884 -82.291 1.00 49.84 95 GLY A N 1
ATOM 659 C CA . GLY A 1 95 ? 39.151 -13.623 -83.035 1.00 49.84 95 GLY A CA 1
ATOM 660 C C . GLY A 1 95 ? 38.872 -12.338 -82.272 1.00 49.84 95 GLY A C 1
ATOM 661 O O . GLY A 1 95 ? 38.910 -11.295 -82.906 1.00 49.84 95 GLY A O 1
ATOM 662 N N . ASP A 1 96 ? 38.612 -12.380 -80.963 1.00 52.38 96 ASP A N 1
ATOM 663 C CA . ASP A 1 96 ? 38.627 -11.161 -80.141 1.00 52.38 96 ASP A CA 1
ATOM 664 C C . ASP A 1 96 ? 38.900 -11.491 -78.666 1.00 52.38 96 ASP A C 1
ATOM 666 O O . ASP A 1 96 ? 38.202 -11.089 -77.739 1.00 52.38 96 ASP A O 1
ATOM 670 N N . MET A 1 97 ? 39.937 -12.298 -78.431 1.00 55.34 97 MET A N 1
ATOM 671 C CA . MET A 1 97 ? 40.566 -12.309 -77.116 1.00 55.34 97 MET A CA 1
ATOM 672 C C . MET A 1 97 ? 41.443 -11.070 -77.091 1.00 55.34 97 MET A C 1
ATOM 674 O O . MET A 1 97 ? 42.562 -11.102 -77.600 1.00 55.34 97 MET A O 1
ATOM 678 N N . CYS A 1 98 ? 40.904 -9.962 -76.577 1.00 53.81 98 CYS A N 1
ATOM 679 C CA . CYS A 1 98 ? 41.686 -8.776 -76.268 1.00 53.81 98 CYS A CA 1
ATOM 680 C C . CYS A 1 98 ? 42.921 -9.236 -75.495 1.00 53.81 98 CYS A C 1
ATOM 682 O O . CYS A 1 98 ? 42.825 -9.552 -74.308 1.00 53.81 98 CYS A O 1
ATOM 684 N N . SER A 1 99 ? 44.073 -9.292 -76.165 1.00 62.44 99 SER A N 1
ATOM 685 C CA . SER A 1 99 ? 45.371 -9.329 -75.512 1.00 62.44 99 SER A CA 1
ATOM 686 C C . SER A 1 99 ? 45.415 -8.059 -74.683 1.00 62.44 99 SER A C 1
ATOM 688 O O . SER A 1 99 ? 45.744 -6.991 -75.206 1.00 62.44 99 SER A O 1
ATOM 690 N N . ALA A 1 100 ? 44.941 -8.144 -73.436 1.00 64.44 100 ALA A N 1
ATOM 691 C CA . ALA A 1 100 ? 44.900 -7.022 -72.521 1.00 64.44 100 ALA A CA 1
ATOM 692 C C . ALA A 1 100 ? 46.284 -6.389 -72.583 1.00 64.44 100 ALA A C 1
ATOM 694 O O . ALA A 1 100 ? 47.292 -7.098 -72.481 1.00 64.44 100 ALA A O 1
ATOM 695 N N . SER A 1 101 ? 46.332 -5.087 -72.880 1.00 80.69 101 SER A N 1
ATOM 696 C CA . SER A 1 101 ? 47.612 -4.419 -73.074 1.00 80.69 101 SER A CA 1
ATOM 697 C C . SER A 1 101 ? 48.479 -4.723 -71.855 1.00 80.69 101 SER A C 1
ATOM 699 O O . SER A 1 101 ? 47.981 -4.781 -70.732 1.00 80.69 101 SER A O 1
ATOM 701 N N . HIS A 1 102 ? 49.771 -4.971 -72.058 1.00 82.25 102 HIS A N 1
ATOM 702 C CA . HIS A 1 102 ? 50.686 -5.294 -70.958 1.00 82.25 102 HIS A CA 1
ATOM 703 C C . HIS A 1 102 ? 50.545 -4.301 -69.789 1.00 82.25 102 HIS A C 1
ATOM 705 O O . HIS A 1 102 ? 50.579 -4.682 -68.624 1.00 82.25 102 HIS A O 1
ATOM 711 N N . PHE A 1 103 ? 50.263 -3.040 -70.123 1.00 90.19 103 PHE A N 1
ATOM 712 C CA . PHE A 1 103 ? 49.897 -1.992 -69.184 1.00 90.19 103 PHE A CA 1
ATOM 713 C C . PHE A 1 103 ? 48.628 -2.302 -68.366 1.00 90.19 103 PHE A C 1
ATOM 715 O O . PHE A 1 103 ? 48.681 -2.217 -67.147 1.00 90.19 103 PHE A O 1
ATOM 722 N N . ALA A 1 104 ? 47.522 -2.721 -68.990 1.00 90.12 104 ALA A N 1
ATOM 723 C CA . ALA A 1 104 ? 46.296 -3.114 -68.289 1.00 90.12 104 ALA A CA 1
ATOM 724 C C . ALA A 1 104 ? 46.509 -4.302 -67.334 1.00 90.12 104 ALA A C 1
ATOM 726 O O . ALA A 1 104 ? 45.954 -4.306 -66.238 1.00 90.12 104 ALA A O 1
ATOM 727 N N . LEU A 1 105 ? 47.344 -5.279 -67.709 1.00 90.50 105 LEU A N 1
ATOM 728 C CA . LEU A 1 105 ? 47.714 -6.389 -66.822 1.00 90.50 105 LEU A CA 1
ATOM 729 C C . LEU A 1 105 ? 48.563 -5.920 -65.635 1.00 90.50 105 LEU A C 1
ATOM 731 O O . LEU A 1 105 ? 48.314 -6.342 -64.508 1.00 90.50 105 LEU A O 1
ATOM 735 N N . ILE A 1 106 ? 49.534 -5.030 -65.864 1.00 93.06 106 ILE A N 1
ATOM 736 C CA . ILE A 1 106 ? 50.346 -4.437 -64.791 1.00 93.06 106 ILE A CA 1
ATOM 737 C C . ILE A 1 106 ? 49.467 -3.635 -63.827 1.00 93.06 106 ILE A C 1
ATOM 739 O O . ILE A 1 106 ? 49.612 -3.785 -62.615 1.00 93.06 106 ILE A O 1
ATOM 743 N N . THR A 1 107 ? 48.553 -2.810 -64.346 1.00 94.19 107 THR A N 1
ATOM 744 C CA . THR A 1 107 ? 47.622 -2.023 -63.527 1.00 94.19 107 THR A CA 1
ATOM 745 C C . THR A 1 107 ? 46.702 -2.935 -62.726 1.00 94.19 107 THR A C 1
ATOM 747 O O . THR A 1 107 ? 46.652 -2.807 -61.510 1.00 94.19 107 THR A O 1
ATOM 750 N N . ALA A 1 108 ? 46.073 -3.927 -63.365 1.00 94.56 108 ALA A N 1
ATOM 751 C CA . ALA A 1 108 ? 45.213 -4.881 -62.670 1.00 94.56 108 ALA A CA 1
ATOM 752 C C . ALA A 1 108 ? 45.973 -5.664 -61.587 1.00 94.56 108 ALA A C 1
ATOM 754 O O . ALA A 1 108 ? 45.453 -5.870 -60.493 1.00 94.56 108 ALA A O 1
ATOM 755 N N . TYR A 1 109 ? 47.219 -6.068 -61.852 1.00 96.69 109 TYR A N 1
ATOM 756 C CA . TYR A 1 109 ? 48.058 -6.721 -60.848 1.00 96.69 109 TYR A CA 1
ATOM 757 C C . TYR A 1 109 ? 48.405 -5.781 -59.684 1.00 96.69 109 TYR A C 1
ATOM 759 O O . TYR A 1 109 ? 48.380 -6.199 -58.526 1.00 96.69 109 TYR A O 1
ATOM 767 N N . GLY A 1 110 ? 48.695 -4.510 -59.977 1.00 96.94 110 GLY A N 1
ATOM 768 C CA . GLY A 1 110 ? 48.896 -3.466 -58.972 1.00 96.94 110 GLY A CA 1
ATOM 769 C C . GLY A 1 110 ? 47.672 -3.283 -58.073 1.00 96.94 110 GLY A C 1
ATOM 770 O O . GLY A 1 110 ? 47.805 -3.348 -56.851 1.00 96.94 110 GLY A O 1
ATOM 771 N N . ASP A 1 111 ? 46.488 -3.167 -58.672 1.00 97.12 111 ASP A N 1
ATOM 772 C CA . ASP A 1 111 ? 45.216 -2.990 -57.963 1.00 97.12 111 ASP A CA 1
ATOM 773 C C . ASP A 1 111 ? 44.878 -4.212 -57.094 1.00 97.12 111 ASP A C 1
ATOM 775 O O . ASP A 1 111 ? 44.474 -4.080 -55.936 1.00 97.12 111 ASP A O 1
ATOM 779 N N . ILE A 1 112 ? 45.085 -5.426 -57.623 1.00 96.69 112 ILE A N 1
ATOM 780 C CA . ILE A 1 112 ? 44.891 -6.676 -56.874 1.00 96.69 112 ILE A CA 1
ATOM 781 C C . ILE A 1 112 ? 45.846 -6.733 -55.682 1.00 96.69 112 ILE A C 1
ATOM 783 O O . ILE A 1 112 ? 45.421 -7.078 -54.578 1.00 96.69 112 ILE A O 1
ATOM 787 N N . LYS A 1 113 ? 47.118 -6.370 -55.876 1.00 97.62 113 LYS A N 1
ATOM 788 C CA . LYS A 1 113 ? 48.122 -6.350 -54.809 1.00 97.62 113 LYS A CA 1
ATOM 789 C C . LYS A 1 113 ? 47.767 -5.340 -53.716 1.00 97.62 113 LYS A C 1
ATOM 791 O O . LYS A 1 113 ? 47.885 -5.660 -52.533 1.00 97.62 113 LYS A O 1
ATOM 796 N N . GLU A 1 114 ? 47.315 -4.146 -54.090 1.00 97.50 114 GLU A N 1
ATOM 797 C CA . GLU A 1 114 ? 46.880 -3.126 -53.133 1.00 97.50 114 GLU A CA 1
ATOM 798 C C . GLU A 1 114 ? 45.644 -3.584 -52.349 1.00 97.50 114 GLU A C 1
ATOM 800 O O . GLU A 1 114 ? 45.610 -3.483 -51.118 1.00 97.50 114 GLU A O 1
ATOM 805 N N . ARG A 1 115 ? 44.661 -4.173 -53.041 1.00 97.50 115 ARG A N 1
ATOM 806 C CA . ARG A 1 115 ? 43.449 -4.713 -52.418 1.00 97.50 115 ARG A CA 1
ATOM 807 C C . ARG A 1 115 ? 43.755 -5.867 -51.466 1.00 97.50 115 ARG A C 1
ATOM 809 O O . ARG A 1 115 ? 43.187 -5.913 -50.376 1.00 97.50 115 ARG A O 1
ATOM 816 N N . LEU A 1 116 ? 44.669 -6.761 -51.840 1.00 97.81 116 LEU A N 1
ATOM 817 C CA . LEU A 1 116 ? 45.109 -7.865 -50.989 1.00 97.81 116 LEU A CA 1
ATOM 818 C C . LEU A 1 116 ? 45.793 -7.341 -49.719 1.00 97.81 116 LEU A C 1
ATOM 820 O O . LEU A 1 116 ? 45.400 -7.718 -48.617 1.00 97.81 116 LEU A O 1
ATOM 824 N N . GLY A 1 117 ? 46.713 -6.381 -49.855 1.00 97.50 117 GLY A N 1
ATOM 825 C CA . GLY A 1 117 ? 47.338 -5.723 -48.703 1.00 97.50 117 GLY A CA 1
ATOM 826 C C . GLY A 1 117 ? 46.340 -4.945 -47.829 1.00 97.50 117 GLY A C 1
ATOM 827 O O . GLY A 1 117 ? 46.541 -4.803 -46.621 1.00 97.50 117 GLY A O 1
ATOM 828 N N . GLY A 1 118 ? 45.244 -4.447 -48.410 1.00 97.06 118 GLY A N 1
ATOM 829 C CA . GLY A 1 118 ? 44.092 -3.901 -47.685 1.00 97.06 118 GLY A CA 1
ATOM 830 C C . GLY A 1 118 ? 43.397 -4.938 -46.810 1.00 97.06 118 GLY A C 1
ATOM 831 O O . GLY A 1 118 ? 43.274 -4.742 -45.598 1.00 97.06 118 GLY A O 1
ATOM 832 N N . LEU A 1 119 ? 43.021 -6.065 -47.412 1.00 97.19 119 LEU A N 1
ATOM 833 C CA . LEU A 1 119 ? 42.346 -7.166 -46.726 1.00 97.19 119 LEU A CA 1
ATOM 834 C C . LEU A 1 119 ? 43.210 -7.787 -45.623 1.00 97.19 119 LEU A C 1
ATOM 836 O O . LEU A 1 119 ? 42.693 -8.095 -44.552 1.00 97.19 119 LEU A O 1
ATOM 840 N N . GLU A 1 120 ? 44.522 -7.921 -45.823 1.00 97.44 120 GLU A N 1
ATOM 841 C CA . GLU A 1 120 ? 45.447 -8.418 -44.793 1.00 97.44 120 GLU A CA 1
ATOM 842 C C . GLU A 1 120 ? 45.461 -7.516 -43.545 1.00 97.44 120 GLU A C 1
ATOM 844 O O . GLU A 1 120 ? 45.393 -8.003 -42.411 1.00 97.44 120 GLU A O 1
ATOM 849 N N . ARG A 1 121 ? 45.475 -6.188 -43.734 1.00 97.50 121 ARG A N 1
ATOM 850 C CA . ARG A 1 121 ? 45.413 -5.210 -42.631 1.00 97.50 121 ARG A CA 1
ATOM 851 C C . ARG A 1 121 ? 44.066 -5.226 -41.911 1.00 97.50 121 ARG A C 1
ATOM 853 O O . ARG A 1 121 ? 44.024 -5.130 -40.677 1.00 97.50 121 ARG A O 1
ATOM 860 N N . GLU A 1 122 ? 42.969 -5.346 -42.653 1.00 96.94 122 GLU A N 1
ATOM 861 C CA . GLU A 1 122 ? 41.623 -5.478 -42.086 1.00 96.94 122 GLU A CA 1
ATOM 862 C C . GLU A 1 122 ? 41.487 -6.780 -41.289 1.00 96.94 122 GLU A C 1
ATOM 864 O O . GLU A 1 122 ? 41.054 -6.747 -40.135 1.00 96.94 122 GLU A O 1
ATOM 869 N N . ASN A 1 123 ? 41.968 -7.903 -41.826 1.00 95.12 123 ASN A N 1
ATOM 870 C CA . ASN A 1 123 ? 41.974 -9.201 -41.151 1.00 95.12 123 ASN A CA 1
ATOM 871 C C . ASN A 1 123 ? 42.794 -9.152 -39.849 1.00 95.12 123 ASN A C 1
ATOM 873 O O . ASN A 1 123 ? 42.309 -9.558 -38.793 1.00 95.12 123 ASN A O 1
ATOM 877 N N . ALA A 1 124 ? 43.986 -8.546 -39.871 1.00 97.25 124 ALA A N 1
ATOM 878 C CA . ALA A 1 124 ? 44.791 -8.333 -38.665 1.00 97.25 124 ALA A CA 1
ATOM 879 C C . ALA A 1 124 ? 44.086 -7.444 -37.620 1.00 97.25 124 ALA A C 1
ATOM 881 O O . ALA A 1 124 ? 44.295 -7.587 -36.412 1.00 97.25 124 ALA A O 1
ATOM 882 N N . THR A 1 125 ? 43.245 -6.510 -38.059 1.00 97.06 125 THR A N 1
ATOM 883 C CA . THR A 1 125 ? 42.440 -5.660 -37.170 1.00 97.06 125 THR A CA 1
ATOM 884 C C . THR A 1 125 ? 41.267 -6.430 -36.571 1.00 97.06 125 THR A C 1
ATOM 886 O O . THR A 1 125 ? 41.039 -6.345 -35.364 1.00 97.06 125 THR A O 1
ATOM 889 N N . LEU A 1 126 ? 40.575 -7.241 -37.371 1.00 96.75 126 LEU A N 1
ATOM 890 C CA . LEU A 1 126 ? 39.508 -8.123 -36.902 1.00 96.75 126 LEU A CA 1
ATOM 891 C C . LEU A 1 126 ? 40.028 -9.159 -35.904 1.00 96.75 126 LEU A C 1
ATOM 893 O O . LEU A 1 126 ? 39.439 -9.293 -34.839 1.00 96.75 126 LEU A O 1
ATOM 897 N N . ARG A 1 127 ? 41.175 -9.798 -36.166 1.00 95.88 127 ARG A N 1
ATOM 898 C CA . ARG A 1 127 ? 41.819 -10.726 -35.216 1.00 95.88 127 ARG A CA 1
ATOM 899 C C . ARG A 1 127 ? 42.131 -10.063 -33.874 1.00 95.88 127 ARG A C 1
ATOM 901 O O . ARG A 1 127 ? 41.931 -10.667 -32.827 1.00 95.88 127 ARG A O 1
ATOM 908 N N . ARG A 1 128 ? 42.596 -8.807 -33.879 1.00 96.62 128 ARG A N 1
ATOM 909 C CA . ARG A 1 128 ? 42.816 -8.038 -32.640 1.00 96.62 128 ARG A CA 1
ATOM 910 C C . ARG A 1 128 ? 41.504 -7.749 -31.908 1.00 96.62 128 ARG A C 1
ATOM 912 O O . ARG A 1 128 ? 41.452 -7.908 -30.695 1.00 96.62 128 ARG A O 1
ATOM 919 N N . ARG A 1 129 ? 40.445 -7.358 -32.627 1.00 95.81 129 ARG A N 1
ATOM 920 C CA . ARG A 1 129 ? 39.113 -7.125 -32.038 1.00 95.81 129 ARG A CA 1
ATOM 921 C C . ARG A 1 129 ? 38.493 -8.405 -31.483 1.00 95.81 129 ARG A C 1
ATOM 923 O O . ARG A 1 129 ? 37.903 -8.352 -30.413 1.00 95.81 129 ARG A O 1
ATOM 930 N N . LEU A 1 130 ? 38.659 -9.529 -32.176 1.00 89.75 130 LEU A N 1
ATOM 931 C CA . LEU A 1 130 ? 38.203 -10.838 -31.723 1.00 89.75 130 LEU A CA 1
ATOM 932 C C . LEU A 1 130 ? 38.870 -11.206 -30.398 1.00 89.75 130 LEU A C 1
ATOM 934 O O . LEU A 1 130 ? 38.158 -11.450 -29.438 1.00 89.75 130 LEU A O 1
ATOM 938 N N . LYS A 1 131 ? 40.199 -11.073 -30.293 1.00 92.44 131 LYS A N 1
ATOM 939 C CA . LYS A 1 131 ? 40.923 -11.263 -29.023 1.00 92.44 131 LYS A CA 1
ATOM 940 C C . LYS A 1 131 ? 40.410 -10.362 -27.900 1.00 92.44 131 LYS A C 1
ATOM 942 O O . LYS A 1 131 ? 40.301 -10.787 -26.758 1.00 92.44 131 LYS A O 1
ATOM 947 N N . VAL A 1 132 ? 40.079 -9.107 -28.207 1.00 91.38 132 VAL A N 1
ATOM 948 C CA . VAL A 1 132 ? 39.469 -8.201 -27.220 1.00 91.38 132 VAL A CA 1
ATOM 949 C C . VAL A 1 132 ? 38.096 -8.708 -26.783 1.00 91.38 132 VAL A C 1
ATOM 951 O O . VAL A 1 132 ? 37.781 -8.616 -25.602 1.00 91.38 132 VAL A O 1
ATOM 954 N N . TYR A 1 133 ? 37.283 -9.245 -27.694 1.00 86.69 133 TYR A N 1
ATOM 955 C CA . TYR A 1 133 ? 35.989 -9.829 -27.343 1.00 86.69 133 TYR A CA 1
ATOM 956 C C . TYR A 1 133 ? 36.112 -11.161 -26.600 1.00 86.69 133 TYR A C 1
ATOM 958 O O . TYR A 1 133 ? 35.351 -11.352 -25.663 1.00 86.69 133 TYR A O 1
ATOM 966 N N . GLU A 1 134 ? 37.085 -12.011 -26.927 1.00 83.88 134 GLU A N 1
ATOM 967 C CA . GLU A 1 134 ? 37.420 -13.224 -26.163 1.00 83.88 134 GLU A CA 1
ATOM 968 C C . GLU A 1 134 ? 37.778 -12.868 -24.712 1.00 83.88 134 GLU A C 1
ATOM 970 O O . GLU A 1 134 ? 37.293 -13.492 -23.775 1.00 83.88 134 GLU A O 1
ATOM 975 N N . ILE A 1 135 ? 38.557 -11.799 -24.510 1.00 84.19 135 ILE A N 1
ATOM 976 C CA . ILE A 1 135 ? 38.909 -11.304 -23.170 1.00 84.19 135 ILE A CA 1
ATOM 977 C C . ILE A 1 135 ? 37.713 -10.632 -22.478 1.00 84.19 135 ILE A C 1
ATOM 979 O O . ILE A 1 135 ? 37.532 -10.779 -21.271 1.00 84.19 135 ILE A O 1
ATOM 983 N N . LYS A 1 136 ? 36.914 -9.848 -23.213 1.00 86.00 136 LYS A N 1
ATOM 984 C CA . LYS A 1 136 ? 35.782 -9.083 -22.663 1.00 86.00 136 LYS A CA 1
ATOM 985 C C . LYS A 1 136 ? 34.585 -9.976 -22.330 1.00 86.00 136 LYS A C 1
ATOM 987 O O . LYS A 1 136 ? 33.826 -9.657 -21.419 1.00 86.00 136 LYS A O 1
ATOM 992 N N . TYR A 1 137 ? 34.415 -11.062 -23.074 1.00 75.94 137 TYR A N 1
ATOM 993 C CA . TYR A 1 137 ? 33.302 -11.996 -22.969 1.00 75.94 137 TYR A CA 1
ATOM 994 C C . TYR A 1 137 ? 33.809 -13.449 -22.993 1.00 75.94 137 TYR A C 1
ATOM 996 O O . TYR A 1 137 ? 33.490 -14.190 -23.925 1.00 75.94 137 TYR A O 1
ATOM 1004 N N . PRO A 1 138 ? 34.562 -13.886 -21.965 1.00 64.81 138 PRO A N 1
ATOM 1005 C CA . PRO A 1 138 ? 35.095 -15.248 -21.911 1.00 64.81 138 PRO A CA 1
ATOM 1006 C C . PRO A 1 138 ? 33.985 -16.316 -21.909 1.00 64.81 138 PRO A C 1
ATOM 1008 O O . PRO A 1 138 ? 34.175 -17.410 -22.417 1.00 64.81 138 PRO A O 1
ATOM 1011 N N . LEU A 1 139 ? 32.784 -15.957 -21.442 1.00 58.31 139 LEU A N 1
ATOM 1012 C CA . LEU A 1 139 ? 31.621 -16.841 -21.295 1.00 58.31 139 LEU A CA 1
ATOM 1013 C C . LEU A 1 139 ? 30.903 -17.214 -22.609 1.00 58.31 139 LEU A C 1
ATOM 1015 O O . LEU A 1 139 ? 29.960 -17.997 -22.572 1.00 58.31 139 LEU A O 1
ATOM 1019 N N . ILE A 1 140 ? 31.282 -16.650 -23.763 1.00 58.50 140 ILE A N 1
ATOM 1020 C CA . ILE A 1 140 ? 30.616 -16.963 -25.048 1.00 58.50 140 ILE A CA 1
ATOM 1021 C C . ILE A 1 140 ? 31.328 -18.105 -25.797 1.00 58.50 140 ILE A C 1
ATOM 1023 O O . ILE A 1 140 ? 30.717 -18.742 -26.653 1.00 58.50 140 ILE A O 1
ATOM 1027 N N . ASN A 1 141 ? 32.585 -18.414 -25.459 1.00 51.00 141 ASN A N 1
ATOM 1028 C CA . ASN A 1 141 ? 33.334 -19.502 -26.097 1.00 51.00 141 ASN A CA 1
ATOM 1029 C C . ASN A 1 141 ? 33.016 -20.893 -25.504 1.00 51.00 141 ASN A C 1
ATOM 1031 O O . ASN A 1 141 ? 33.190 -21.901 -26.182 1.00 51.00 141 ASN A O 1
ATOM 1035 N N . ASP A 1 142 ? 32.475 -20.948 -24.284 1.00 45.94 142 ASP A N 1
ATOM 1036 C CA . ASP A 1 142 ? 32.339 -22.185 -23.499 1.00 45.94 142 ASP A CA 1
ATOM 1037 C C . ASP A 1 142 ? 30.920 -22.784 -23.516 1.00 45.94 142 ASP A C 1
ATOM 1039 O O . ASP A 1 142 ? 30.524 -23.514 -22.613 1.00 45.94 142 ASP A O 1
ATOM 1043 N N . PHE A 1 143 ? 30.133 -22.533 -24.567 1.00 48.09 143 PHE A N 1
ATOM 1044 C CA . PHE A 1 143 ? 28.914 -23.324 -24.809 1.00 48.09 143 PHE A CA 1
ATOM 1045 C C . PHE A 1 143 ? 29.216 -24.714 -25.407 1.00 48.09 143 PHE A C 1
ATOM 1047 O O . PHE A 1 143 ? 28.288 -25.479 -25.665 1.00 48.09 143 PHE A O 1
ATOM 1054 N N . GLY A 1 144 ? 30.492 -25.027 -25.669 1.00 50.03 144 GLY A N 1
ATOM 1055 C CA . GLY A 1 144 ? 30.908 -26.204 -26.433 1.00 50.03 144 GLY A CA 1
ATOM 1056 C C . GLY A 1 144 ? 31.496 -27.378 -25.648 1.00 50.03 144 GLY A C 1
ATOM 1057 O O . GLY A 1 144 ? 31.444 -28.490 -26.166 1.00 50.03 144 GLY A O 1
ATOM 1058 N N . GLU A 1 145 ? 32.039 -27.193 -24.441 1.00 47.03 145 GLU A N 1
ATOM 1059 C CA . GLU A 1 145 ? 32.767 -28.273 -23.756 1.00 47.03 145 GLU A CA 1
ATOM 1060 C C . GLU A 1 145 ? 32.382 -28.393 -22.281 1.00 47.03 145 GLU A C 1
ATOM 1062 O O . GLU A 1 145 ? 32.616 -27.517 -21.450 1.00 47.03 145 GLU A O 1
ATOM 1067 N N . GLU A 1 146 ? 31.757 -29.525 -21.963 1.00 53.78 146 GLU A N 1
ATOM 1068 C CA . GLU A 1 146 ? 31.447 -29.921 -20.602 1.00 53.78 146 GLU A CA 1
ATOM 1069 C C . GLU A 1 146 ? 32.736 -30.142 -19.791 1.00 53.78 146 GLU A C 1
ATOM 1071 O O . GLU A 1 146 ? 33.634 -30.873 -20.203 1.00 53.78 146 GLU A O 1
ATOM 1076 N N . HIS A 1 147 ? 32.743 -29.556 -18.588 1.00 49.34 147 HIS A N 1
ATOM 1077 C CA . HIS A 1 147 ? 33.696 -29.726 -17.479 1.00 49.34 147 HIS A CA 1
ATOM 1078 C C . HIS A 1 147 ? 34.902 -28.774 -17.447 1.00 49.34 147 HIS A C 1
ATOM 1080 O O . HIS A 1 147 ? 36.042 -29.149 -17.708 1.00 49.34 147 HIS A O 1
ATOM 1086 N N . GLY A 1 148 ? 34.651 -27.560 -16.940 1.00 48.09 148 GLY A N 1
ATOM 1087 C CA . GLY A 1 148 ? 35.704 -26.622 -16.545 1.00 48.09 148 GLY A CA 1
ATOM 1088 C C . GLY A 1 148 ? 35.283 -25.481 -15.613 1.00 48.09 148 GLY A C 1
ATOM 1089 O O . GLY A 1 148 ? 35.998 -24.491 -15.529 1.00 48.09 148 GLY A O 1
ATOM 1090 N N . PHE A 1 149 ? 34.154 -25.565 -14.899 1.00 42.81 149 PHE A N 1
ATOM 1091 C CA . PHE A 1 149 ? 33.751 -24.502 -13.968 1.00 42.81 149 PHE A CA 1
ATOM 1092 C C . PHE A 1 149 ? 34.545 -24.585 -12.661 1.00 42.81 149 PHE A C 1
ATOM 1094 O O . PHE A 1 149 ? 34.271 -25.422 -11.800 1.00 42.81 149 PHE A O 1
ATOM 1101 N N . SER A 1 150 ? 35.524 -23.698 -12.481 1.00 53.88 150 SER A N 1
ATOM 1102 C CA . SER A 1 150 ? 36.200 -23.540 -11.195 1.00 53.88 150 SER A CA 1
ATOM 1103 C C . SER A 1 150 ? 36.357 -22.066 -10.823 1.00 53.88 150 SER A C 1
ATOM 1105 O O . SER A 1 150 ? 37.089 -21.309 -11.453 1.00 53.88 150 SER A O 1
ATOM 1107 N N . LEU A 1 151 ? 35.674 -21.710 -9.731 1.00 47.47 151 LEU A N 1
ATOM 1108 C CA . LEU A 1 151 ? 35.949 -20.632 -8.773 1.00 47.47 151 LEU A CA 1
ATOM 1109 C C . LEU A 1 151 ? 35.036 -19.392 -8.769 1.00 47.47 151 LEU A C 1
ATOM 1111 O O . LEU A 1 151 ? 34.706 -18.957 -7.667 1.00 47.47 151 LEU A O 1
ATOM 1115 N N . TYR A 1 152 ? 34.573 -18.841 -9.898 1.00 49.06 152 TYR A N 1
ATOM 1116 C CA . TYR A 1 152 ? 33.704 -17.640 -9.847 1.00 49.06 152 TYR A CA 1
ATOM 1117 C C . TYR A 1 152 ? 32.196 -17.950 -9.790 1.00 49.06 152 TYR A C 1
ATOM 1119 O O . TYR A 1 152 ? 31.497 -17.356 -8.974 1.00 49.06 152 TYR A O 1
ATOM 1127 N N . GLU A 1 153 ? 31.699 -18.957 -10.514 1.00 51.69 153 GLU A N 1
ATOM 1128 C CA . GLU A 1 153 ? 30.276 -19.354 -10.440 1.00 51.69 153 GLU A CA 1
ATOM 1129 C C . GLU A 1 153 ? 29.903 -20.127 -9.162 1.00 51.69 153 GLU A C 1
ATOM 1131 O O . GLU A 1 153 ? 28.752 -20.108 -8.729 1.00 51.69 153 GLU A O 1
ATOM 1136 N N . ILE A 1 154 ? 30.874 -20.756 -8.489 1.00 54.44 154 ILE A N 1
ATOM 1137 C CA . ILE A 1 154 ? 30.629 -21.489 -7.231 1.00 54.44 154 ILE A CA 1
ATOM 1138 C C . ILE A 1 154 ? 30.189 -20.523 -6.116 1.00 54.44 154 ILE A C 1
ATOM 1140 O O . ILE A 1 154 ? 29.446 -20.912 -5.215 1.00 54.44 154 ILE A O 1
ATOM 1144 N N . LYS A 1 155 ? 30.604 -19.250 -6.178 1.00 56.22 155 LYS A N 1
ATOM 1145 C CA . LYS A 1 155 ? 30.290 -18.251 -5.150 1.00 56.22 155 LYS A CA 1
ATOM 1146 C C . LYS A 1 155 ? 28.884 -17.665 -5.318 1.00 56.22 155 LYS A C 1
ATOM 1148 O O . LYS A 1 155 ? 28.140 -17.638 -4.340 1.00 56.22 155 LYS A O 1
ATOM 1153 N N . ASP A 1 156 ? 28.486 -17.310 -6.538 1.00 58.62 156 ASP A N 1
ATOM 1154 C CA . ASP A 1 156 ? 27.165 -16.718 -6.810 1.00 58.62 156 ASP A CA 1
ATOM 1155 C C . ASP A 1 156 ? 26.031 -17.753 -6.766 1.00 58.62 156 ASP A C 1
ATOM 1157 O O . ASP A 1 156 ? 24.968 -17.472 -6.213 1.00 58.62 156 ASP A O 1
ATOM 1161 N N . GLY A 1 157 ? 26.272 -18.989 -7.221 1.00 62.84 157 GLY A N 1
ATOM 1162 C CA . GLY A 1 157 ? 25.315 -20.086 -7.038 1.00 62.84 157 GLY A CA 1
ATOM 1163 C C . GLY A 1 157 ? 25.089 -20.426 -5.560 1.00 62.84 157 GLY A C 1
ATOM 1164 O O . GLY A 1 157 ? 23.957 -20.670 -5.145 1.00 62.84 157 GLY A O 1
ATOM 1165 N N . SER A 1 158 ? 26.145 -20.373 -4.736 1.00 71.38 158 SER A N 1
ATOM 1166 C CA . SER A 1 158 ? 26.021 -20.609 -3.292 1.00 71.38 158 SER A CA 1
ATOM 1167 C C . SER A 1 158 ? 25.265 -19.492 -2.567 1.00 71.38 158 SER A C 1
ATOM 1169 O O . SER A 1 158 ? 24.469 -19.780 -1.677 1.00 71.38 158 SER A O 1
ATOM 1171 N N . LEU A 1 159 ? 25.469 -18.230 -2.962 1.00 79.19 159 LEU A N 1
ATOM 1172 C CA . LEU A 1 159 ? 24.774 -17.087 -2.373 1.00 79.19 159 LEU A CA 1
ATOM 1173 C C . LEU A 1 159 ? 23.283 -17.111 -2.722 1.00 79.19 159 LEU A C 1
ATOM 1175 O O . LEU A 1 159 ? 22.451 -16.980 -1.828 1.00 79.19 159 LEU A O 1
ATOM 1179 N N . LEU A 1 160 ? 22.949 -17.349 -3.991 1.00 81.12 160 LEU A N 1
ATOM 1180 C CA . LEU A 1 160 ? 21.563 -17.461 -4.446 1.00 81.12 160 LEU A CA 1
ATOM 1181 C C . LEU A 1 160 ? 20.831 -18.637 -3.793 1.00 81.12 160 LEU A C 1
ATOM 1183 O O . LEU A 1 160 ? 19.663 -18.501 -3.439 1.00 81.12 160 LEU A O 1
ATOM 1187 N N . GLU A 1 161 ? 21.497 -19.775 -3.578 1.00 86.62 161 GLU A N 1
ATOM 1188 C CA . GLU A 1 161 ? 20.876 -20.902 -2.874 1.00 86.62 161 GLU A CA 1
ATOM 1189 C C . GLU A 1 161 ? 20.646 -20.577 -1.386 1.00 86.62 161 GLU A C 1
ATOM 1191 O O . GLU A 1 161 ? 19.594 -20.910 -0.840 1.00 86.62 161 GLU A O 1
ATOM 1196 N N . VAL A 1 162 ? 21.563 -19.849 -0.737 1.00 90.56 162 VAL A N 1
ATOM 1197 C CA . VAL A 1 162 ? 21.367 -19.351 0.638 1.00 90.56 162 VAL A CA 1
ATOM 1198 C C . VAL A 1 162 ? 20.218 -18.341 0.709 1.00 90.56 162 VAL A C 1
ATOM 1200 O O . VAL A 1 162 ? 19.375 -18.438 1.604 1.00 90.56 162 VAL A O 1
ATOM 1203 N N . GLU A 1 163 ? 20.131 -17.399 -0.230 1.00 91.38 163 GLU A N 1
ATOM 1204 C CA . GLU A 1 163 ? 19.028 -16.433 -0.305 1.00 91.38 163 GLU A CA 1
ATOM 1205 C C . GLU A 1 163 ? 17.691 -17.115 -0.589 1.00 91.38 163 GLU A C 1
ATOM 1207 O O . GLU A 1 163 ? 16.694 -16.802 0.057 1.00 91.38 163 GLU A O 1
ATOM 1212 N N . LYS A 1 164 ? 17.661 -18.101 -1.484 1.00 92.56 164 LYS A N 1
ATOM 1213 C CA . LYS A 1 164 ? 16.476 -18.915 -1.763 1.00 92.56 164 LYS A CA 1
ATOM 1214 C C . LYS A 1 164 ? 16.010 -19.673 -0.523 1.00 92.56 164 LYS A C 1
ATOM 1216 O O . LYS A 1 164 ? 14.819 -19.652 -0.224 1.00 92.56 164 LYS A O 1
ATOM 1221 N N . VAL A 1 165 ? 16.919 -20.298 0.228 1.00 95.25 165 VAL A N 1
ATOM 1222 C CA . VAL A 1 165 ? 16.580 -20.973 1.495 1.00 95.25 165 VAL A CA 1
ATOM 1223 C C . VAL A 1 165 ? 16.093 -19.965 2.542 1.00 95.25 165 VAL A C 1
ATOM 1225 O O . VAL A 1 165 ? 15.108 -20.231 3.229 1.00 95.25 165 VAL A O 1
ATOM 1228 N N . SER A 1 166 ? 16.718 -18.789 2.626 1.00 96.25 166 SER A N 1
ATOM 1229 C CA . SER A 1 166 ? 16.310 -17.698 3.522 1.00 96.25 166 SER A CA 1
ATOM 1230 C C . SER A 1 166 ? 14.908 -17.167 3.190 1.00 96.25 166 SER A C 1
ATOM 1232 O O . SER A 1 166 ? 14.049 -17.052 4.067 1.00 96.25 166 SER A O 1
ATOM 1234 N N . LEU A 1 167 ? 14.625 -16.916 1.910 1.00 97.12 167 LEU A N 1
ATOM 1235 C CA . LEU A 1 167 ? 13.309 -16.493 1.436 1.00 97.12 167 LEU A CA 1
ATOM 1236 C C . LEU A 1 167 ? 12.263 -17.588 1.639 1.00 97.12 167 LEU A C 1
ATOM 1238 O O . LEU A 1 167 ? 11.155 -17.289 2.077 1.00 97.12 167 LEU A O 1
ATOM 1242 N N . GLN A 1 168 ? 12.616 -18.850 1.398 1.00 96.88 168 GLN A N 1
ATOM 1243 C CA . GLN A 1 168 ? 11.734 -19.981 1.669 1.00 96.88 168 GLN A CA 1
ATOM 1244 C C . GLN A 1 168 ? 11.414 -20.097 3.165 1.00 96.88 168 GLN A C 1
ATOM 1246 O O . GLN A 1 168 ? 10.266 -20.344 3.531 1.00 96.88 168 GLN A O 1
ATOM 1251 N N . GLN A 1 169 ? 12.395 -19.874 4.042 1.00 97.50 169 GLN A N 1
ATOM 1252 C CA . GLN A 1 169 ? 12.181 -19.848 5.487 1.00 97.50 169 GLN A CA 1
ATOM 1253 C C . GLN A 1 169 ? 11.251 -18.698 5.891 1.00 97.50 169 GLN A C 1
ATOM 1255 O O . GLN A 1 169 ? 10.317 -18.918 6.661 1.00 97.50 169 GLN A O 1
ATOM 1260 N N . ARG A 1 170 ? 11.463 -17.494 5.344 1.00 96.94 170 ARG A N 1
ATOM 1261 C CA . ARG A 1 170 ? 10.598 -16.331 5.586 1.00 96.94 170 ARG A CA 1
ATOM 1262 C C . ARG A 1 170 ? 9.173 -16.564 5.072 1.00 96.94 170 ARG A C 1
ATOM 1264 O O . ARG A 1 170 ? 8.214 -16.195 5.740 1.00 96.94 170 ARG A O 1
ATOM 1271 N N . LEU A 1 171 ? 9.018 -17.225 3.928 1.00 97.06 171 LEU A N 1
ATOM 1272 C CA . LEU A 1 171 ? 7.713 -17.610 3.393 1.00 97.06 171 LEU A CA 1
ATOM 1273 C C . LEU A 1 171 ? 7.006 -18.597 4.330 1.00 97.06 171 LEU A C 1
ATOM 1275 O O . LEU A 1 171 ? 5.842 -18.389 4.665 1.00 97.06 171 LEU A O 1
ATOM 1279 N N . ASN A 1 172 ? 7.713 -19.619 4.816 1.00 97.38 172 ASN A N 1
ATOM 1280 C CA . ASN A 1 172 ? 7.158 -20.574 5.778 1.00 97.38 172 ASN A CA 1
ATOM 1281 C C . ASN A 1 172 ? 6.766 -19.892 7.107 1.00 97.38 172 ASN A C 1
ATOM 1283 O O . ASN A 1 172 ? 5.756 -20.252 7.709 1.00 97.38 172 ASN A O 1
ATOM 1287 N N . GLN A 1 173 ? 7.532 -18.890 7.555 1.00 97.81 173 GLN A N 1
ATOM 1288 C CA . GLN A 1 173 ? 7.188 -18.073 8.726 1.00 97.81 173 GLN A CA 1
ATOM 1289 C C . GLN A 1 173 ? 5.888 -17.297 8.499 1.00 97.81 173 GLN A C 1
ATOM 1291 O O . GLN A 1 173 ? 4.972 -17.412 9.310 1.00 97.81 173 GLN A O 1
ATOM 1296 N N . PHE A 1 174 ? 5.763 -16.594 7.369 1.00 97.69 174 PHE A N 1
ATOM 1297 C CA . PHE A 1 174 ? 4.530 -15.881 7.033 1.00 97.69 174 PHE A CA 1
ATOM 1298 C C . PHE A 1 174 ? 3.327 -16.817 6.905 1.00 97.69 174 PHE A C 1
ATOM 1300 O O . PHE A 1 174 ? 2.234 -16.465 7.334 1.00 97.69 174 PHE A O 1
ATOM 1307 N N . GLN A 1 175 ? 3.505 -18.025 6.368 1.00 97.00 175 GLN A N 1
ATOM 1308 C CA . GLN A 1 175 ? 2.436 -19.027 6.327 1.00 97.00 175 GLN A CA 1
ATOM 1309 C C . GLN A 1 175 ? 1.970 -19.434 7.729 1.00 97.00 175 GLN A C 1
ATOM 1311 O O . GLN A 1 175 ? 0.768 -19.539 7.968 1.00 97.00 175 GLN A O 1
ATOM 1316 N N . HIS A 1 176 ? 2.902 -19.639 8.663 1.00 98.06 176 HIS A N 1
ATOM 1317 C CA . HIS A 1 176 ? 2.553 -19.975 10.041 1.00 98.06 176 HIS A CA 1
ATOM 1318 C C . HIS A 1 176 ? 1.860 -18.809 10.762 1.00 98.06 176 HIS A C 1
ATOM 1320 O O . HIS A 1 176 ? 0.859 -19.018 11.446 1.00 98.06 176 HIS A O 1
ATOM 1326 N N . GLU A 1 177 ? 2.341 -17.579 10.570 1.00 97.88 177 GLU A N 1
ATOM 1327 C CA . GLU A 1 177 ? 1.701 -16.375 11.114 1.00 97.88 177 GLU A CA 1
ATOM 1328 C C . GLU A 1 177 ? 0.295 -16.159 10.549 1.00 97.88 177 GLU A C 1
ATOM 1330 O O . GLU A 1 177 ? -0.618 -15.834 11.302 1.00 97.88 177 GLU A O 1
ATOM 1335 N N . LEU A 1 178 ? 0.090 -16.391 9.250 1.00 98.00 178 LEU A N 1
ATOM 1336 C CA . LEU A 1 178 ? -1.231 -16.323 8.623 1.00 98.00 178 LEU A CA 1
ATOM 1337 C C . LEU A 1 178 ? -2.196 -17.350 9.218 1.00 98.00 178 LEU A C 1
ATOM 1339 O O . LEU A 1 178 ? -3.338 -17.009 9.515 1.00 98.00 178 LEU A O 1
ATOM 1343 N N . GLN A 1 179 ? -1.739 -18.585 9.429 1.00 97.69 179 GLN A N 1
ATOM 1344 C CA . GLN A 1 179 ? -2.560 -19.622 10.051 1.00 97.69 179 GLN A CA 1
ATOM 1345 C C . GLN A 1 179 ? -2.934 -19.252 11.494 1.00 97.69 179 GLN A C 1
ATOM 1347 O O . GLN A 1 179 ? -4.093 -19.376 11.882 1.00 97.69 179 GLN A O 1
ATOM 1352 N N . LYS A 1 180 ? -1.982 -18.714 12.261 1.00 98.38 180 LYS A N 1
ATOM 1353 C CA . LYS A 1 180 ? -2.235 -18.217 13.617 1.00 98.38 180 LYS A CA 1
ATOM 1354 C C . LYS A 1 180 ? -3.207 -17.032 13.630 1.00 98.38 180 LYS A C 1
ATOM 1356 O O . LYS A 1 180 ? -4.092 -16.985 14.477 1.00 98.38 180 LYS A O 1
ATOM 1361 N N . ASN A 1 181 ? -3.063 -16.085 12.704 1.00 97.44 181 ASN A N 1
ATOM 1362 C CA . ASN A 1 181 ? -3.989 -14.958 12.571 1.00 97.44 181 ASN A CA 1
ATOM 1363 C C . ASN A 1 181 ? -5.401 -15.433 12.225 1.00 97.44 181 ASN A C 1
ATOM 1365 O O . ASN A 1 181 ? -6.360 -14.904 12.772 1.00 97.44 181 ASN A O 1
ATOM 1369 N N . LYS A 1 182 ? -5.532 -16.454 11.373 1.00 98.31 182 LYS A N 1
ATOM 1370 C CA . LYS A 1 182 ? -6.828 -17.056 11.055 1.00 98.31 182 LYS A CA 1
ATOM 1371 C C . LYS A 1 182 ? -7.495 -17.656 12.296 1.00 98.31 182 LYS A C 1
ATOM 1373 O O . LYS A 1 182 ? -8.673 -17.421 12.529 1.00 98.31 182 LYS A O 1
ATOM 1378 N N . GLU A 1 183 ? -6.743 -18.377 13.124 1.00 98.19 183 GLU A N 1
ATOM 1379 C CA . GLU A 1 183 ? -7.255 -18.916 14.394 1.00 98.19 183 GLU A CA 1
ATOM 1380 C C . GLU A 1 183 ? -7.662 -17.797 15.370 1.00 98.19 183 GLU A C 1
ATOM 1382 O O . GLU A 1 183 ? -8.678 -17.902 16.053 1.00 98.19 183 GLU A O 1
ATOM 1387 N N . GLN A 1 184 ? -6.906 -16.696 15.418 1.00 97.81 184 GLN A N 1
ATOM 1388 C CA . GLN A 1 184 ? -7.269 -15.517 16.213 1.00 97.81 184 GLN A CA 1
ATOM 1389 C C . GLN A 1 184 ? -8.525 -14.820 15.681 1.00 97.81 184 GLN A C 1
ATOM 1391 O O . GLN A 1 184 ? -9.352 -14.365 16.467 1.00 97.81 184 GLN A O 1
ATOM 1396 N N . GLU A 1 185 ? -8.688 -14.739 14.363 1.00 97.25 185 GLU A N 1
ATOM 1397 C CA . GLU A 1 185 ? -9.885 -14.192 13.725 1.00 97.25 185 GLU A CA 1
ATOM 1398 C C . GLU A 1 185 ? -11.120 -15.042 14.051 1.00 97.25 185 GLU A C 1
ATOM 1400 O O . GLU A 1 185 ? -12.156 -14.493 14.428 1.00 97.25 185 GLU A O 1
ATOM 1405 N N . GLU A 1 186 ? -10.995 -16.371 14.004 1.00 98.19 186 GLU A N 1
ATOM 1406 C CA . GLU A 1 186 ? -12.052 -17.300 14.423 1.00 98.19 186 GLU A CA 1
ATOM 1407 C C . GLU A 1 186 ? -12.429 -17.084 15.903 1.00 98.19 186 GLU A C 1
ATOM 1409 O O . GLU A 1 186 ? -13.611 -16.939 16.221 1.00 98.19 186 GLU A O 1
ATOM 1414 N N . GLN A 1 187 ? -11.444 -16.935 16.798 1.00 98.38 187 GLN A N 1
ATOM 1415 C CA . GLN A 1 187 ? -11.676 -16.630 18.221 1.00 98.38 187 GLN A CA 1
ATOM 1416 C C . GLN A 1 187 ? -12.367 -15.279 18.444 1.00 98.38 187 GLN A C 1
ATOM 1418 O O . GLN A 1 187 ? -13.260 -15.161 19.286 1.00 98.38 187 GLN A O 1
ATOM 1423 N N . LEU A 1 188 ? -11.969 -14.241 17.703 1.00 98.44 188 LEU A N 1
ATOM 1424 C CA . LEU A 1 188 ? -12.637 -12.940 17.761 1.00 98.44 188 LEU A CA 1
ATOM 1425 C C . LEU A 1 188 ? -14.081 -13.047 17.264 1.00 98.44 188 LEU A C 1
ATOM 1427 O O . LEU A 1 188 ? -14.966 -12.438 17.862 1.00 98.44 188 LEU A O 1
ATOM 1431 N N . GLY A 1 189 ? -14.331 -13.855 16.231 1.00 98.12 189 GLY A N 1
ATOM 1432 C CA . GLY A 1 189 ? -15.675 -14.172 15.754 1.00 98.12 189 GLY A CA 1
ATOM 1433 C C . GLY A 1 189 ? -16.548 -14.805 16.841 1.00 98.12 189 GLY A C 1
ATOM 1434 O O . GLY A 1 189 ? -17.671 -14.351 17.064 1.00 98.12 189 GLY A O 1
ATOM 1435 N N . GLU A 1 190 ? -16.025 -15.791 17.571 1.00 98.50 190 GLU A N 1
ATOM 1436 C CA . GLU A 1 190 ? -16.727 -16.413 18.705 1.00 98.50 190 GLU A CA 1
ATOM 1437 C C . GLU A 1 190 ? -16.996 -15.414 19.841 1.00 98.50 190 GLU A C 1
ATOM 1439 O O . GLU A 1 190 ? -18.088 -15.382 20.413 1.00 98.50 190 GLU A O 1
ATOM 1444 N N . MET A 1 191 ? -16.025 -14.550 20.145 1.00 98.19 191 MET A N 1
ATOM 1445 C CA . MET A 1 191 ? -16.171 -13.526 21.176 1.00 98.19 191 MET A CA 1
ATOM 1446 C C . MET A 1 191 ? -17.233 -12.483 20.799 1.00 98.19 191 MET A C 1
ATOM 1448 O O . MET A 1 191 ? -18.051 -12.117 21.643 1.00 98.19 191 MET A O 1
ATOM 1452 N N . ILE A 1 192 ? -17.259 -12.029 19.541 1.00 98.31 192 ILE A N 1
ATOM 1453 C CA . ILE A 1 192 ? -18.290 -11.112 19.032 1.00 98.31 192 ILE A CA 1
ATOM 1454 C C . ILE A 1 192 ? -19.675 -11.752 19.172 1.00 98.31 192 ILE A C 1
ATOM 1456 O O . ILE A 1 192 ? -20.567 -11.125 19.740 1.00 98.31 192 ILE A O 1
ATOM 1460 N N . GLN A 1 193 ? -19.840 -13.015 18.765 1.00 98.56 193 GLN A N 1
ATOM 1461 C CA . GLN A 1 193 ? -21.113 -13.736 18.912 1.00 98.56 193 GLN A CA 1
ATOM 1462 C C . GLN A 1 193 ? -21.555 -13.851 20.379 1.00 98.56 193 GLN A C 1
ATOM 1464 O O . GLN A 1 193 ? -22.739 -13.698 20.692 1.00 98.56 193 GLN A O 1
ATOM 1469 N N . ALA A 1 194 ? -20.619 -14.090 21.302 1.00 98.44 194 ALA A N 1
ATOM 1470 C CA . ALA A 1 194 ? -20.918 -14.123 22.731 1.00 98.44 194 ALA A CA 1
ATOM 1471 C C . ALA A 1 194 ? -21.387 -12.753 23.253 1.00 98.44 194 ALA A C 1
ATOM 1473 O O . ALA A 1 194 ? -22.355 -12.687 24.015 1.00 98.44 194 ALA A O 1
ATOM 1474 N N . TYR A 1 195 ? -20.749 -11.662 22.818 1.00 98.12 195 TYR A N 1
ATOM 1475 C CA . TYR A 1 195 ? -21.175 -10.303 23.164 1.00 98.12 195 TYR A CA 1
ATOM 1476 C C . TYR A 1 195 ? -22.546 -9.953 22.583 1.00 98.12 195 TYR A C 1
ATOM 1478 O O . TYR A 1 195 ? -23.369 -9.369 23.286 1.00 98.12 195 TYR A O 1
ATOM 1486 N N . GLU A 1 196 ? -22.825 -10.328 21.336 1.00 98.38 196 GLU A N 1
ATOM 1487 C CA . GLU A 1 196 ? -24.140 -10.131 20.715 1.00 98.38 196 GLU A CA 1
ATOM 1488 C C . GLU A 1 196 ? -25.236 -10.861 21.493 1.00 98.38 196 GLU A C 1
ATOM 1490 O O . GLU A 1 196 ? -26.264 -10.267 21.821 1.00 98.38 196 GLU A O 1
ATOM 1495 N N . LYS A 1 197 ? -24.988 -12.121 21.869 1.00 98.62 197 LYS A N 1
ATOM 1496 C CA . LYS A 1 197 ? -25.913 -12.902 22.695 1.00 98.62 197 LYS A CA 1
ATOM 1497 C C . LYS A 1 197 ? -26.174 -12.232 24.046 1.00 98.62 197 LYS A C 1
ATOM 1499 O O . LYS A 1 197 ? -27.326 -12.109 24.454 1.00 98.62 197 LYS A O 1
ATOM 1504 N N . LEU A 1 198 ? -25.122 -11.758 24.711 1.00 98.56 198 LEU A N 1
ATOM 1505 C CA . LEU A 1 198 ? -25.239 -11.062 25.992 1.00 98.56 198 LEU A CA 1
ATOM 1506 C C . LEU A 1 198 ? -26.041 -9.758 25.860 1.00 98.56 198 LEU A C 1
ATOM 1508 O O . LEU A 1 198 ? -26.835 -9.432 26.740 1.00 98.56 198 LEU A O 1
ATOM 1512 N N . CYS A 1 199 ? -25.878 -9.022 24.758 1.00 98.25 199 CYS A N 1
ATOM 1513 C CA . CYS A 1 199 ? -26.672 -7.826 24.477 1.00 98.25 199 CYS A CA 1
ATOM 1514 C C . CYS A 1 199 ? -28.167 -8.138 24.322 1.00 98.25 199 CYS A C 1
ATOM 1516 O O . CYS A 1 199 ? -28.991 -7.384 24.842 1.00 98.25 199 CYS A O 1
ATOM 1518 N N . VAL A 1 200 ? -28.514 -9.243 23.652 1.00 98.50 200 VAL A N 1
ATOM 1519 C CA . VAL A 1 200 ? -29.910 -9.695 23.527 1.00 98.50 200 VAL A CA 1
ATOM 1520 C C . VAL A 1 200 ? -30.480 -10.055 24.899 1.00 98.50 200 VAL A C 1
ATOM 1522 O O . VAL A 1 200 ? -31.481 -9.468 25.303 1.00 98.50 200 VAL A O 1
ATOM 1525 N N . GLU A 1 201 ? -29.793 -10.905 25.668 1.00 98.38 201 GLU A N 1
ATOM 1526 C CA . GLU A 1 201 ? -30.233 -11.297 27.019 1.00 98.38 201 GLU A CA 1
ATOM 1527 C C . GLU A 1 201 ? -30.394 -10.083 27.946 1.00 98.38 201 GLU A C 1
ATOM 1529 O O . GLU A 1 201 ? -31.354 -9.990 28.710 1.00 98.38 201 GLU A O 1
ATOM 1534 N N . LYS A 1 202 ? -29.487 -9.104 27.854 1.00 98.06 202 LYS A N 1
ATOM 1535 C CA . LYS A 1 202 ? -29.609 -7.844 28.590 1.00 98.06 202 LYS A CA 1
ATOM 1536 C C . LYS A 1 202 ? -30.893 -7.098 28.215 1.00 98.06 202 LYS A C 1
ATOM 1538 O O . LYS A 1 202 ? -31.581 -6.617 29.112 1.00 98.06 202 LYS A O 1
ATOM 1543 N N . SER A 1 203 ? -31.209 -6.984 26.925 1.00 98.38 203 SER A N 1
ATOM 1544 C CA . SER A 1 203 ? -32.424 -6.294 26.471 1.00 98.38 203 SER A CA 1
ATOM 1545 C C . SER A 1 203 ? -33.709 -7.016 26.893 1.00 98.38 203 SER A C 1
ATOM 1547 O O . SER A 1 203 ? -34.684 -6.362 27.276 1.00 98.38 203 SER A O 1
ATOM 1549 N N . ASP A 1 204 ? -33.687 -8.351 26.917 1.00 98.50 204 ASP A N 1
ATOM 1550 C CA . ASP A 1 204 ? -34.797 -9.173 27.402 1.00 98.50 204 ASP A CA 1
ATOM 1551 C C . ASP A 1 204 ? -35.026 -8.921 28.900 1.00 98.50 204 ASP A C 1
ATOM 1553 O O . ASP A 1 204 ? -36.133 -8.574 29.314 1.00 98.50 204 ASP A O 1
ATOM 1557 N N . LEU A 1 205 ? -33.959 -8.959 29.707 1.00 98.44 205 LEU A N 1
ATOM 1558 C CA . LEU A 1 205 ? -34.027 -8.660 31.142 1.00 98.44 205 LEU A CA 1
ATOM 1559 C C . LEU A 1 205 ? -34.455 -7.212 31.427 1.00 98.44 205 LEU A C 1
ATOM 1561 O O . LEU A 1 205 ? -35.209 -6.960 32.366 1.00 98.44 205 LEU A O 1
ATOM 1565 N N . GLU A 1 206 ? -33.995 -6.238 30.639 1.00 98.31 206 GLU A N 1
ATOM 1566 C CA . GLU A 1 206 ? -34.440 -4.844 30.758 1.00 98.31 206 GLU A CA 1
ATOM 1567 C C . GLU A 1 206 ? -35.943 -4.702 30.487 1.00 98.31 206 GLU A C 1
ATOM 1569 O O . GLU A 1 206 ? -36.623 -3.941 31.191 1.00 98.31 206 GLU A O 1
ATOM 1574 N N . THR A 1 207 ? -36.459 -5.465 29.520 1.00 98.44 207 THR A N 1
ATOM 1575 C CA . THR A 1 207 ? -37.886 -5.526 29.186 1.00 98.44 207 THR A CA 1
ATOM 1576 C C . THR A 1 207 ? -38.686 -6.157 30.323 1.00 98.44 207 THR A C 1
ATOM 1578 O O . THR A 1 207 ? -39.618 -5.521 30.820 1.00 98.44 207 THR A O 1
ATOM 1581 N N . GLU A 1 208 ? -38.276 -7.326 30.825 1.00 98.62 208 GLU A N 1
ATOM 1582 C CA . GLU A 1 208 ? -38.913 -7.996 31.972 1.00 98.62 208 GLU A CA 1
ATOM 1583 C C . GLU A 1 208 ? -38.924 -7.104 33.225 1.00 98.62 208 GLU A C 1
ATOM 1585 O O . GLU A 1 208 ? -39.944 -6.960 33.905 1.00 98.62 208 GLU A O 1
ATOM 1590 N N . LEU A 1 209 ? -37.810 -6.420 33.514 1.00 98.38 209 LEU A N 1
ATOM 1591 C CA . LEU A 1 209 ? -37.745 -5.445 34.604 1.00 98.38 209 LEU A CA 1
ATOM 1592 C C . LEU A 1 209 ? -38.697 -4.262 34.375 1.00 98.38 209 LEU A C 1
ATOM 1594 O O . LEU A 1 209 ? -39.255 -3.723 35.335 1.00 98.38 209 LEU A O 1
ATOM 1598 N N . GLY A 1 210 ? -38.877 -3.833 33.124 1.00 98.12 210 GLY A N 1
ATOM 1599 C CA . GLY A 1 210 ? -39.863 -2.825 32.737 1.00 98.12 210 GLY A CA 1
ATOM 1600 C C . GLY A 1 210 ? -41.295 -3.271 33.026 1.00 98.12 210 GLY A C 1
ATOM 1601 O O . GLY A 1 210 ? -42.058 -2.519 33.636 1.00 98.12 210 GLY A O 1
ATOM 1602 N N . GLU A 1 211 ? -41.636 -4.507 32.669 1.00 98.44 211 GLU A N 1
ATOM 1603 C CA . GLU A 1 211 ? -42.945 -5.108 32.943 1.00 98.44 211 GLU A CA 1
ATOM 1604 C C . GLU A 1 211 ? -43.208 -5.235 34.447 1.00 98.44 211 GLU A C 1
ATOM 1606 O O . GLU A 1 211 ? -44.271 -4.832 34.932 1.00 98.44 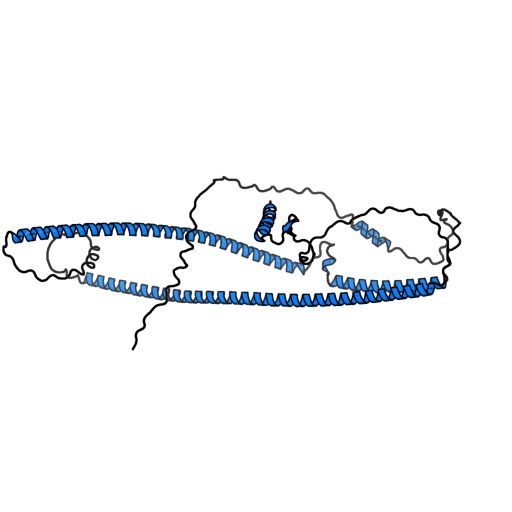211 GLU A O 1
ATOM 1611 N N . MET A 1 212 ? -42.220 -5.709 35.213 1.00 98.38 212 MET A N 1
ATOM 1612 C CA . MET A 1 212 ? -42.316 -5.790 36.673 1.00 98.38 212 MET A CA 1
ATOM 1613 C C . MET A 1 212 ? -42.522 -4.412 37.311 1.00 98.38 212 MET A C 1
ATOM 1615 O O . MET A 1 212 ? -43.357 -4.273 38.207 1.00 98.38 212 MET A O 1
ATOM 1619 N N . ARG A 1 213 ? -41.806 -3.378 36.846 1.00 98.31 213 ARG A N 1
ATOM 1620 C CA . ARG A 1 213 ? -42.008 -1.995 37.315 1.00 98.31 213 ARG A CA 1
ATOM 1621 C C . ARG A 1 213 ? -43.422 -1.505 37.017 1.00 98.31 213 ARG A C 1
ATOM 1623 O O . ARG A 1 213 ? -44.087 -1.005 37.924 1.00 98.31 213 ARG A O 1
ATOM 1630 N N . ALA A 1 214 ? -43.909 -1.701 35.793 1.00 98.06 214 ALA A N 1
ATOM 1631 C CA . ALA A 1 214 ? -45.266 -1.314 35.415 1.00 98.06 214 ALA A CA 1
ATOM 1632 C C . ALA A 1 214 ? -46.322 -2.023 36.280 1.00 98.06 214 ALA A C 1
ATOM 1634 O O . ALA A 1 214 ? -47.271 -1.384 36.744 1.00 98.06 214 ALA A O 1
ATOM 1635 N N . LEU A 1 215 ? -46.132 -3.317 36.563 1.00 98.62 215 LEU A N 1
ATOM 1636 C CA . LEU A 1 215 ? -47.005 -4.081 37.452 1.00 98.62 215 LEU A CA 1
ATOM 1637 C C . LEU A 1 215 ? -47.009 -3.501 38.874 1.00 98.62 215 LEU A C 1
ATOM 1639 O O . LEU A 1 215 ? -48.079 -3.251 39.432 1.00 98.62 215 LEU A O 1
ATOM 1643 N N . VAL A 1 216 ? -45.837 -3.218 39.448 1.00 98.38 216 VAL A N 1
ATOM 1644 C CA . VAL A 1 216 ? -45.735 -2.598 40.780 1.00 98.38 216 VAL A CA 1
ATOM 1645 C C . VAL A 1 216 ? -46.452 -1.252 40.812 1.00 98.38 216 VAL A C 1
ATOM 1647 O O . VAL A 1 216 ? -47.237 -1.004 41.727 1.00 98.38 216 VAL A O 1
ATOM 1650 N N . GLU A 1 217 ? -46.271 -0.406 39.799 1.00 98.06 217 GLU A N 1
ATOM 1651 C CA . GLU A 1 217 ? -46.995 0.863 39.726 1.00 98.06 217 GLU A CA 1
ATOM 1652 C C . GLU A 1 217 ? -48.514 0.667 39.648 1.00 98.06 217 GLU A C 1
ATOM 1654 O O . GLU A 1 217 ? -49.262 1.419 40.275 1.00 98.06 217 GLU A O 1
ATOM 1659 N N . THR A 1 218 ? -49.000 -0.338 38.907 1.00 98.12 218 THR A N 1
ATOM 1660 C CA . THR A 1 218 ? -50.442 -0.640 38.874 1.00 98.12 218 THR A CA 1
ATOM 1661 C C . THR A 1 218 ? -50.965 -1.055 40.244 1.00 98.12 218 THR A C 1
ATOM 1663 O O . THR A 1 218 ? -51.990 -0.526 40.682 1.00 98.12 218 THR A O 1
ATOM 1666 N N . HIS A 1 219 ? -50.239 -1.921 40.956 1.00 98.25 219 HIS A N 1
ATOM 1667 C CA . HIS A 1 219 ? -50.601 -2.342 42.306 1.00 98.25 219 HIS A CA 1
ATOM 1668 C C . HIS A 1 219 ? -50.588 -1.161 43.283 1.00 98.25 219 HIS A C 1
ATOM 1670 O O . HIS A 1 219 ? -51.535 -1.002 44.050 1.00 98.25 219 HIS A O 1
ATOM 1676 N N . LEU A 1 220 ? -49.581 -0.284 43.218 1.00 97.81 220 LEU A N 1
ATOM 1677 C CA . LEU A 1 220 ? -49.517 0.924 44.045 1.00 97.81 220 LEU A CA 1
ATOM 1678 C C . LEU A 1 220 ? -50.698 1.862 43.776 1.00 97.81 220 LEU A C 1
ATOM 1680 O O . LEU A 1 220 ? -51.349 2.310 44.718 1.00 97.81 220 LEU A O 1
ATOM 1684 N N . ARG A 1 221 ? -51.031 2.118 42.503 1.00 97.50 221 ARG A N 1
ATOM 1685 C CA . ARG A 1 221 ? -52.205 2.932 42.139 1.00 97.50 221 ARG A CA 1
ATOM 1686 C C . ARG A 1 221 ? -53.497 2.332 42.700 1.00 97.50 221 ARG A C 1
ATOM 1688 O O . ARG A 1 221 ? -54.342 3.073 43.201 1.00 97.50 221 ARG A O 1
ATOM 1695 N N . GLN A 1 222 ? -53.639 1.008 42.655 1.00 97.94 222 GLN A N 1
ATOM 1696 C CA . GLN A 1 222 ? -54.798 0.313 43.211 1.00 97.94 222 GLN A CA 1
ATOM 1697 C C . GLN A 1 222 ? -54.862 0.415 44.740 1.00 97.94 222 GLN A C 1
ATOM 1699 O O . GLN A 1 222 ? -55.929 0.718 45.273 1.00 97.94 222 GLN A O 1
ATOM 1704 N N . ILE A 1 223 ? -53.739 0.222 45.439 1.00 97.56 223 ILE A N 1
ATOM 1705 C CA . ILE A 1 223 ? -53.649 0.370 46.900 1.00 97.56 223 ILE A CA 1
ATOM 1706 C C . ILE A 1 223 ? -54.030 1.795 47.308 1.00 97.56 223 ILE A C 1
ATOM 1708 O O . ILE A 1 223 ? -54.944 1.963 48.111 1.00 97.56 223 ILE A O 1
ATOM 1712 N N . CYS A 1 224 ? -53.428 2.815 46.691 1.00 96.06 224 CYS A N 1
ATOM 1713 C CA . CYS A 1 224 ? -53.765 4.216 46.954 1.00 96.06 224 CYS A CA 1
ATOM 1714 C C . CYS A 1 224 ? -55.259 4.504 46.719 1.00 96.06 224 CYS A C 1
ATOM 1716 O O . CYS A 1 224 ? -55.890 5.210 47.506 1.00 96.06 224 CYS A O 1
ATOM 1718 N N . GLY A 1 225 ? -55.847 3.935 45.659 1.00 96.81 225 GLY A N 1
ATOM 1719 C CA . GLY A 1 225 ? -57.280 4.053 45.384 1.00 96.81 225 GLY A CA 1
ATOM 1720 C C . GLY A 1 225 ? -58.152 3.442 46.487 1.00 96.81 225 GLY A C 1
ATOM 1721 O O . GLY A 1 225 ? -59.102 4.080 46.948 1.00 96.81 225 GLY A O 1
ATOM 1722 N N . LEU A 1 226 ? -57.809 2.238 46.954 1.00 96.81 226 LEU A N 1
ATOM 1723 C CA . LEU A 1 226 ? -58.505 1.562 48.056 1.00 96.81 226 LEU A CA 1
ATOM 1724 C C . LEU A 1 226 ? -58.350 2.318 49.383 1.00 96.81 226 LEU A C 1
ATOM 1726 O O . LEU A 1 226 ? -59.328 2.497 50.110 1.00 96.81 226 LEU A O 1
ATOM 1730 N N . GLU A 1 227 ? -57.153 2.815 49.687 1.00 95.25 227 GLU A N 1
ATOM 1731 C CA . GLU A 1 227 ? -56.899 3.647 50.867 1.00 95.25 227 GLU A CA 1
ATOM 1732 C C . GLU A 1 227 ? -57.750 4.920 50.855 1.00 95.25 227 GLU A C 1
ATOM 1734 O O . GLU A 1 227 ? -58.310 5.315 51.881 1.00 95.25 227 GLU A O 1
ATOM 1739 N N . GLN A 1 228 ? -57.897 5.556 49.692 1.00 94.44 228 GLN A N 1
ATOM 1740 C CA . GLN A 1 228 ? -58.707 6.761 49.549 1.00 94.44 228 GLN A CA 1
ATOM 1741 C C . GLN A 1 228 ? -60.207 6.472 49.726 1.00 94.44 228 GLN A C 1
ATOM 1743 O O . GLN A 1 228 ? -60.908 7.261 50.365 1.00 94.44 228 GLN A O 1
ATOM 1748 N N . GLN A 1 229 ? -60.693 5.325 49.238 1.00 94.25 229 GLN A N 1
ATOM 1749 C CA . GLN A 1 229 ? -62.063 4.856 49.481 1.00 94.25 229 GLN A CA 1
ATOM 1750 C C . GLN A 1 229 ? -62.317 4.563 50.965 1.00 94.25 229 GLN A C 1
ATOM 1752 O O . GLN A 1 229 ? -63.341 4.986 51.506 1.00 94.25 229 GLN A O 1
ATOM 1757 N N . LEU A 1 230 ? -61.378 3.890 51.638 1.00 92.94 230 LEU A N 1
ATOM 1758 C CA . LEU A 1 230 ? -61.455 3.631 53.078 1.00 92.94 230 LEU A CA 1
ATOM 1759 C C . LEU A 1 230 ? -61.517 4.940 53.868 1.00 92.94 230 LEU A C 1
ATOM 1761 O O . LEU A 1 230 ? -62.416 5.104 54.690 1.00 92.94 230 LEU A O 1
ATOM 1765 N N . ARG A 1 231 ? -60.647 5.911 53.557 1.00 92.12 231 ARG A N 1
ATOM 1766 C CA . ARG A 1 231 ? -60.669 7.245 54.183 1.00 92.12 231 ARG A CA 1
ATOM 1767 C C . ARG A 1 231 ? -61.998 7.973 53.977 1.00 92.12 231 ARG A C 1
ATOM 1769 O O . ARG A 1 231 ? -62.484 8.594 54.917 1.00 92.12 231 ARG A O 1
ATOM 1776 N N . GLN A 1 232 ? -62.610 7.889 52.791 1.00 89.44 232 GLN A N 1
ATOM 1777 C CA . GLN A 1 232 ? -63.937 8.477 52.551 1.00 89.44 232 GLN A CA 1
ATOM 1778 C C . GLN A 1 232 ? -65.028 7.807 53.393 1.00 89.44 232 GLN A C 1
ATOM 1780 O O . GLN A 1 232 ? -65.847 8.505 53.988 1.00 89.44 232 GLN A O 1
ATOM 1785 N N . GLN A 1 233 ? -65.035 6.473 53.492 1.00 86.62 233 GLN A N 1
ATOM 1786 C CA . GLN A 1 233 ? -65.996 5.771 54.351 1.00 86.62 233 GLN A CA 1
ATOM 1787 C C . GLN A 1 233 ? -65.787 6.079 55.836 1.00 86.62 233 GLN A C 1
ATOM 1789 O O . GLN A 1 233 ? -66.760 6.190 56.581 1.00 86.62 233 GLN A O 1
ATOM 1794 N N . GLN A 1 234 ? -64.538 6.250 56.264 1.00 81.19 234 GLN A N 1
ATOM 1795 C CA . GLN A 1 234 ? -64.205 6.642 57.630 1.00 81.19 234 GLN A CA 1
ATOM 1796 C C . GLN A 1 234 ? -64.670 8.069 57.922 1.00 81.19 234 GLN A C 1
ATOM 1798 O O . GLN A 1 234 ? -65.377 8.272 58.899 1.00 81.19 234 GLN A O 1
ATOM 1803 N N . GLY A 1 235 ? -64.420 9.018 57.014 1.00 74.62 235 GLY A N 1
ATOM 1804 C CA . GLY A 1 235 ? -64.939 10.384 57.125 1.00 74.62 235 GLY A CA 1
ATOM 1805 C C . GLY A 1 235 ? -66.472 10.456 57.140 1.00 74.62 235 GLY A C 1
ATOM 1806 O O . GLY A 1 235 ? -67.041 11.252 57.882 1.00 74.62 235 GLY A O 1
ATOM 1807 N N . LEU A 1 236 ? -67.160 9.590 56.384 1.00 74.94 236 LEU A N 1
ATOM 1808 C CA . LEU A 1 236 ? -68.623 9.463 56.435 1.00 74.94 236 LEU A CA 1
ATOM 1809 C C . LEU A 1 236 ? -69.119 8.830 57.750 1.00 74.94 236 LEU A C 1
ATOM 1811 O O . LEU A 1 236 ? -70.163 9.241 58.256 1.00 74.94 236 LEU A O 1
ATOM 1815 N N . ARG A 1 237 ? -68.387 7.867 58.334 1.00 66.31 237 ARG A N 1
ATOM 1816 C CA . ARG A 1 237 ? -68.697 7.305 59.667 1.00 66.31 237 ARG A CA 1
ATOM 1817 C C . ARG A 1 237 ? -68.439 8.306 60.793 1.00 66.31 237 ARG A C 1
ATOM 1819 O O . ARG A 1 237 ? -69.275 8.407 61.687 1.00 66.31 237 ARG A O 1
ATOM 1826 N N . ASP A 1 238 ? -67.349 9.061 60.724 1.00 60.53 238 ASP A N 1
ATOM 1827 C CA . ASP A 1 238 ? -67.000 10.094 61.705 1.00 60.53 238 ASP A CA 1
ATOM 1828 C C . ASP A 1 238 ? -67.977 11.285 61.638 1.00 60.53 238 ASP A C 1
ATOM 1830 O O . ASP A 1 238 ? -68.304 11.882 62.663 1.00 60.53 238 ASP A O 1
ATOM 1834 N N . ALA A 1 239 ? -68.535 11.584 60.456 1.00 61.16 239 ALA A N 1
ATOM 1835 C CA . ALA A 1 239 ? -69.630 12.547 60.296 1.00 61.16 239 ALA A CA 1
ATOM 1836 C C . ALA A 1 239 ? -70.981 12.035 60.842 1.00 61.16 239 ALA A C 1
ATOM 1838 O O . ALA A 1 239 ? -71.821 12.839 61.247 1.00 61.16 239 ALA A O 1
ATOM 1839 N N . ALA A 1 240 ? -71.200 10.715 60.868 1.00 57.19 240 ALA A N 1
ATOM 1840 C CA . ALA A 1 240 ? -72.411 10.101 61.414 1.00 57.19 240 ALA A CA 1
ATOM 1841 C C . ALA A 1 240 ? -72.383 9.948 62.951 1.00 57.19 240 ALA A C 1
ATOM 1843 O O . ALA A 1 240 ? -73.449 9.846 63.556 1.00 57.19 240 ALA A O 1
ATOM 1844 N N . PHE A 1 241 ? -71.204 9.973 63.591 1.00 55.16 241 PHE A N 1
ATOM 1845 C CA . PHE A 1 241 ? -71.045 9.954 65.053 1.00 55.16 241 PHE A CA 1
ATOM 1846 C C . PHE A 1 241 ? -69.791 10.732 65.509 1.00 55.16 241 PHE A C 1
ATOM 1848 O O . PHE A 1 241 ? -68.692 10.176 65.494 1.00 55.16 241 PHE A O 1
ATOM 1855 N N . PRO A 1 242 ? -69.920 11.982 65.998 1.00 54.53 242 PRO A N 1
ATOM 1856 C CA . PRO A 1 242 ? -68.790 12.711 66.559 1.00 54.53 242 PRO A CA 1
ATOM 1857 C C . PRO A 1 242 ? -68.574 12.293 68.022 1.00 54.53 242 PRO A C 1
ATOM 1859 O O . PRO A 1 242 ? -69.286 12.754 68.915 1.00 54.53 242 PRO A O 1
ATOM 1862 N N . SER A 1 243 ? -67.589 11.436 68.309 1.00 47.06 243 SER A N 1
ATOM 1863 C CA . SER A 1 243 ? -67.159 11.208 69.697 1.00 47.06 243 SER A CA 1
ATOM 1864 C C . SER A 1 243 ? -65.648 11.009 69.861 1.00 47.06 243 SER A C 1
ATOM 1866 O O . SER A 1 243 ? -65.103 9.985 69.467 1.00 47.06 243 SER A O 1
ATOM 1868 N N . LEU A 1 244 ? -65.041 12.004 70.525 1.00 53.88 244 LEU A N 1
ATOM 1869 C CA . LEU A 1 244 ? -63.952 11.969 71.519 1.00 53.88 244 LEU A CA 1
ATOM 1870 C C . LEU A 1 244 ? -62.734 11.053 71.270 1.00 53.88 244 LEU A C 1
ATOM 1872 O O . LEU A 1 244 ? -62.795 9.878 71.623 1.00 53.88 244 LEU A O 1
ATOM 1876 N N . SER A 1 245 ? -61.593 11.631 70.837 1.00 42.06 245 SER A N 1
ATOM 1877 C CA . SER A 1 245 ? -60.194 11.293 71.241 1.00 42.06 245 SER A CA 1
ATOM 1878 C C . SER A 1 245 ? -59.120 12.179 70.541 1.00 42.06 245 SER A C 1
ATOM 1880 O O . SER A 1 245 ? -59.469 12.823 69.559 1.00 42.06 245 SER A O 1
ATOM 1882 N N . PRO A 1 246 ? -57.861 12.287 71.056 1.00 47.56 246 PRO A N 1
ATOM 1883 C CA . PRO A 1 246 ? -57.092 13.550 71.193 1.00 47.56 246 PRO A CA 1
ATOM 1884 C C . PRO A 1 246 ? -55.932 13.751 70.149 1.00 47.56 246 PRO A C 1
ATOM 1886 O O . PRO A 1 246 ? -55.873 12.996 69.182 1.00 47.56 246 PRO A O 1
ATOM 1889 N N . PRO A 1 247 ? -55.065 14.801 70.238 1.00 52.34 247 PRO A N 1
ATOM 1890 C CA . PRO A 1 247 ? -54.541 15.553 69.084 1.00 52.34 247 PRO A CA 1
ATOM 1891 C C . PRO A 1 247 ? -53.405 14.867 68.313 1.00 52.34 247 PRO A C 1
ATOM 1893 O O . PRO A 1 247 ? -52.471 14.321 68.899 1.00 52.34 247 PRO A O 1
ATOM 1896 N N . THR A 1 248 ? -53.437 14.983 66.983 1.00 43.59 248 THR A N 1
ATOM 1897 C CA . THR A 1 248 ? -52.395 14.480 66.076 1.00 43.59 248 THR A CA 1
ATOM 1898 C C . THR A 1 248 ? -51.332 15.553 65.818 1.00 43.59 248 THR A C 1
ATOM 1900 O O . THR A 1 248 ? -51.639 16.662 65.383 1.00 43.59 248 THR A O 1
ATOM 1903 N N . ALA A 1 249 ? -50.078 15.208 66.112 1.00 39.12 249 ALA A N 1
ATOM 1904 C CA . ALA A 1 249 ? -48.873 15.975 65.803 1.00 39.12 249 ALA A CA 1
ATOM 1905 C C . ALA A 1 249 ? -48.695 16.188 64.278 1.00 39.12 249 ALA A C 1
ATOM 1907 O O . ALA A 1 249 ? -49.233 15.404 63.491 1.00 39.12 249 ALA A O 1
ATOM 1908 N N . PRO A 1 250 ? -47.961 17.233 63.841 1.00 48.75 250 PRO A N 1
ATOM 1909 C CA . PRO A 1 250 ? -47.870 17.604 62.432 1.00 48.75 250 PRO A CA 1
ATOM 1910 C C . PRO A 1 250 ? -47.125 16.549 61.605 1.00 48.75 250 PRO A C 1
ATOM 1912 O O . PRO A 1 250 ? -46.114 15.993 62.028 1.00 48.75 250 PRO A O 1
ATOM 1915 N N . ALA A 1 251 ? -47.656 16.298 60.409 1.00 49.69 251 ALA A N 1
ATOM 1916 C CA . ALA A 1 251 ? -47.125 15.382 59.411 1.00 49.69 251 ALA A CA 1
ATOM 1917 C C . ALA A 1 251 ? -45.656 15.689 59.065 1.00 49.69 251 ALA A C 1
ATOM 1919 O O . ALA A 1 251 ? -45.321 16.806 58.670 1.00 49.69 251 ALA A O 1
ATOM 1920 N N . LEU A 1 252 ? -44.798 14.674 59.180 1.00 42.66 252 LEU A N 1
ATOM 1921 C CA . LEU A 1 252 ? -43.443 14.676 58.630 1.00 42.66 252 LEU A CA 1
ATOM 1922 C C . LEU A 1 252 ? -43.495 14.345 57.122 1.00 42.66 252 LEU A C 1
ATOM 1924 O O . LEU A 1 252 ? -44.226 13.424 56.743 1.00 42.66 252 LEU A O 1
ATOM 1928 N N . PRO A 1 253 ? -42.751 15.057 56.251 1.00 46.66 253 PRO A N 1
ATOM 1929 C CA . PRO A 1 253 ? -42.738 14.802 54.812 1.00 46.66 253 PRO A CA 1
ATOM 1930 C C . PRO A 1 253 ? -42.045 13.476 54.486 1.00 46.66 253 PRO A C 1
ATOM 1932 O O . PRO A 1 253 ? -40.953 13.184 54.966 1.00 46.66 253 PRO A O 1
ATOM 1935 N N . CYS A 1 254 ? -42.699 12.682 53.645 1.00 42.56 254 CYS A N 1
ATOM 1936 C CA . CYS A 1 254 ? -42.299 11.342 53.236 1.00 42.56 254 CYS A CA 1
ATOM 1937 C C . CYS A 1 254 ? -41.272 11.406 52.092 1.00 42.56 254 CYS A C 1
ATOM 1939 O O . CYS A 1 254 ? -41.626 11.247 50.927 1.00 42.56 254 CYS A O 1
ATOM 1941 N N . ALA A 1 255 ? -40.012 11.699 52.411 1.00 49.50 255 ALA A N 1
ATOM 1942 C CA . ALA A 1 255 ? -38.944 11.731 51.415 1.00 49.50 255 ALA A CA 1
ATOM 1943 C C . ALA A 1 255 ? -37.614 11.243 51.999 1.00 49.50 255 ALA A C 1
ATOM 1945 O O . ALA A 1 255 ? -36.676 12.024 52.031 1.00 49.50 255 ALA A O 1
ATOM 1946 N N . ASP A 1 256 ? -37.544 9.997 52.495 1.00 45.34 256 ASP A N 1
ATOM 1947 C CA . ASP A 1 256 ? -36.252 9.283 52.608 1.00 45.34 256 ASP A CA 1
ATOM 1948 C C . ASP A 1 256 ? -36.366 7.773 52.943 1.00 45.34 256 ASP A C 1
ATOM 1950 O O . ASP A 1 256 ? -35.632 7.246 53.778 1.00 45.34 256 ASP A O 1
ATOM 1954 N N . LEU A 1 257 ? -37.330 7.040 52.367 1.00 48.16 257 LEU A N 1
ATOM 1955 C CA . LEU A 1 257 ? -37.535 5.624 52.736 1.00 48.16 257 LEU A CA 1
ATOM 1956 C C . LEU A 1 257 ? -36.699 4.623 51.911 1.00 48.16 257 LEU A C 1
ATOM 1958 O O . LEU A 1 257 ? -36.767 3.422 52.161 1.00 48.16 257 LEU A O 1
ATOM 1962 N N . ASP A 1 258 ? -35.886 5.086 50.961 1.00 51.22 258 ASP A N 1
ATOM 1963 C CA . ASP A 1 258 ? -35.256 4.197 49.970 1.00 51.22 258 ASP A CA 1
ATOM 1964 C C . ASP A 1 258 ? -33.923 3.578 50.431 1.00 51.22 258 ASP A C 1
ATOM 1966 O O . ASP A 1 258 ? -33.471 2.575 49.882 1.00 51.22 258 ASP A O 1
ATOM 1970 N N . LEU A 1 259 ? -33.301 4.105 51.494 1.00 49.19 259 LEU A N 1
ATOM 1971 C CA . LEU A 1 259 ? -31.973 3.645 51.927 1.00 49.19 259 LEU A CA 1
ATOM 1972 C C . LEU A 1 259 ? -31.995 2.572 53.031 1.00 49.19 259 LEU A C 1
ATOM 1974 O O . LEU A 1 259 ? -30.992 1.901 53.261 1.00 49.19 259 LEU A O 1
ATOM 1978 N N . HIS A 1 260 ? -33.130 2.363 53.707 1.00 49.38 260 HIS A N 1
ATOM 1979 C CA . HIS A 1 260 ? -33.235 1.399 54.817 1.00 49.38 260 HIS A CA 1
ATOM 1980 C C . HIS A 1 260 ? -33.701 -0.005 54.403 1.00 49.38 260 HIS A C 1
ATOM 1982 O O . HIS A 1 260 ? -33.546 -0.949 55.178 1.00 49.38 260 HIS A O 1
ATOM 1988 N N . TYR A 1 261 ? -34.225 -0.188 53.186 1.00 50.22 261 TYR A N 1
ATOM 1989 C CA . TYR A 1 261 ? -34.737 -1.495 52.751 1.00 50.22 261 TYR A CA 1
ATOM 1990 C C . TYR A 1 261 ? -33.635 -2.450 52.249 1.00 50.22 261 TYR A C 1
ATOM 1992 O O . TYR A 1 261 ? -33.801 -3.668 52.291 1.00 50.22 261 TYR A O 1
ATOM 2000 N N . LEU A 1 262 ? -32.475 -1.924 51.835 1.00 56.03 262 LEU A N 1
ATOM 2001 C CA . LEU A 1 262 ? -31.359 -2.734 51.321 1.00 56.03 262 LEU A CA 1
ATOM 2002 C C . LEU A 1 262 ? -30.400 -3.240 52.414 1.00 56.03 262 LEU A C 1
ATOM 2004 O O . LEU A 1 262 ? -29.701 -4.226 52.196 1.00 56.03 262 LEU A O 1
ATOM 2008 N N . ALA A 1 263 ? -30.405 -2.637 53.608 1.00 49.50 263 ALA A N 1
ATOM 2009 C CA . ALA A 1 263 ? -29.511 -3.023 54.706 1.00 49.50 263 ALA A CA 1
ATOM 2010 C C . ALA A 1 263 ? -29.983 -4.259 55.506 1.00 49.50 263 ALA A C 1
ATOM 2012 O O . ALA A 1 263 ? -29.199 -4.856 56.238 1.00 49.50 263 ALA A O 1
ATOM 2013 N N . LEU A 1 264 ? -31.247 -4.679 55.368 1.00 52.66 264 LEU A N 1
ATOM 2014 C CA . LEU A 1 264 ? -31.848 -5.743 56.193 1.00 52.66 264 LEU A CA 1
ATOM 2015 C C . LEU A 1 264 ? -31.836 -7.143 55.556 1.00 52.66 264 LEU A C 1
ATOM 2017 O O . LEU A 1 264 ? -32.355 -8.084 56.153 1.00 52.66 264 LEU A O 1
ATOM 2021 N N . ARG A 1 265 ? -31.241 -7.326 54.368 1.00 47.22 265 ARG A N 1
ATOM 2022 C CA . ARG A 1 265 ? -31.242 -8.632 53.672 1.00 47.22 265 ARG A CA 1
ATOM 2023 C C . ARG A 1 265 ? -29.977 -9.475 53.864 1.00 47.22 265 ARG A C 1
ATOM 2025 O O . ARG A 1 265 ? -29.853 -10.527 53.244 1.00 47.22 265 ARG A O 1
ATOM 2032 N N . GLY A 1 266 ? -29.056 -9.042 54.720 1.00 47.03 266 GLY A N 1
ATOM 2033 C CA . GLY A 1 266 ? -27.847 -9.784 55.079 1.00 47.03 266 GLY A CA 1
ATOM 2034 C C . GLY A 1 266 ? -27.855 -10.192 56.548 1.00 47.03 266 GLY A C 1
ATOM 2035 O O . GLY A 1 266 ? -27.067 -9.673 57.325 1.00 47.03 266 GLY A O 1
ATOM 2036 N N . GLY A 1 267 ? -28.762 -11.075 56.965 1.00 44.16 267 GLY A N 1
ATOM 2037 C CA . GLY A 1 267 ? -28.786 -11.536 58.353 1.00 44.16 267 GLY A CA 1
ATOM 2038 C C . GLY A 1 267 ? -29.778 -12.665 58.582 1.00 44.16 267 GLY A C 1
ATOM 2039 O O . GLY A 1 267 ? -30.975 -12.497 58.379 1.00 44.16 267 GLY A O 1
ATOM 2040 N N . SER A 1 268 ? -29.248 -13.820 58.975 1.00 47.22 268 SER A N 1
ATOM 2041 C CA . SER A 1 268 ? -29.937 -15.085 59.224 1.00 47.22 268 SER A CA 1
ATOM 2042 C C . SER A 1 268 ? -31.265 -14.958 59.968 1.00 47.22 268 SER A C 1
ATOM 2044 O O . SER A 1 268 ? -31.367 -14.342 61.027 1.00 47.22 268 SER A O 1
ATOM 2046 N N . GLY A 1 269 ? -32.276 -15.640 59.432 1.00 49.16 269 GLY A N 1
ATOM 2047 C CA . GLY A 1 269 ? -33.540 -15.859 60.113 1.00 49.16 269 GLY A CA 1
ATOM 2048 C C . GLY A 1 269 ? -33.368 -16.739 61.348 1.00 49.16 269 GLY A C 1
ATOM 2049 O O . GLY A 1 269 ? -32.836 -17.840 61.258 1.00 49.16 269 GLY A O 1
ATOM 2050 N N . LEU A 1 270 ? -33.856 -16.241 62.481 1.00 45.75 270 LEU A N 1
ATOM 2051 C CA . LEU A 1 270 ? -34.633 -16.966 63.491 1.00 45.75 270 LEU A CA 1
ATOM 2052 C C . LEU A 1 270 ? -35.091 -15.928 64.520 1.00 45.75 270 LEU A C 1
ATOM 2054 O O . LEU A 1 270 ? -34.375 -15.553 65.441 1.00 45.75 270 LEU A O 1
ATOM 2058 N N . SER A 1 271 ? -36.297 -15.411 64.301 1.00 41.62 271 SER A N 1
ATOM 2059 C CA . SER A 1 271 ? -36.982 -14.531 65.239 1.00 41.62 271 SER A CA 1
ATOM 2060 C C . SER A 1 271 ? -37.690 -15.382 66.287 1.00 41.62 271 SER A C 1
ATOM 2062 O O . SER A 1 271 ? -38.564 -16.165 65.932 1.00 41.62 271 SER A O 1
ATOM 2064 N N . HIS A 1 272 ? -37.347 -15.203 67.563 1.00 44.62 272 HIS A N 1
ATOM 2065 C CA . HIS A 1 272 ? -38.282 -15.373 68.674 1.00 44.62 272 HIS A CA 1
ATOM 2066 C C . HIS A 1 272 ? -37.852 -14.502 69.866 1.00 44.62 272 HIS A C 1
ATOM 2068 O O . HIS A 1 272 ? -36.904 -14.828 70.564 1.00 44.62 272 HIS A O 1
ATOM 2074 N N . GLY A 1 273 ? -38.618 -13.430 70.103 1.00 49.75 273 GLY A N 1
ATOM 2075 C CA . GLY A 1 273 ? -39.044 -12.974 71.432 1.00 49.75 273 GLY A CA 1
ATOM 2076 C C . GLY A 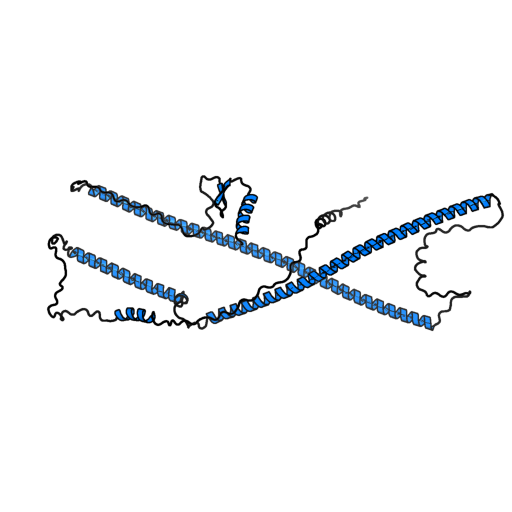1 273 ? -38.063 -12.243 72.368 1.00 49.75 273 GLY A C 1
ATOM 2077 O O . GLY A 1 273 ? -37.049 -12.786 72.776 1.00 49.75 273 GLY A O 1
ATOM 2078 N N . TRP A 1 274 ? -38.563 -11.106 72.873 1.00 36.91 274 TRP A N 1
ATOM 2079 C CA . TRP A 1 274 ? -38.324 -10.479 74.190 1.00 36.91 274 TRP A CA 1
ATOM 2080 C C . TRP A 1 274 ? -37.336 -9.296 74.327 1.00 36.91 274 TRP A C 1
ATOM 2082 O O . TRP A 1 274 ? -36.433 -9.137 73.511 1.00 36.91 274 TRP A O 1
ATOM 2092 N N . PRO A 1 275 ? -37.589 -8.394 75.312 1.00 63.78 275 PRO A N 1
ATOM 2093 C CA . PRO A 1 275 ? -37.086 -7.020 75.350 1.00 63.78 275 PRO A CA 1
ATOM 2094 C C . PRO A 1 275 ? -35.859 -6.853 76.264 1.00 63.78 275 PRO A C 1
ATOM 2096 O O . PRO A 1 275 ? -35.770 -7.497 77.307 1.00 63.78 275 PRO A O 1
ATOM 2099 N N . GLY A 1 276 ? -34.958 -5.920 75.947 1.00 42.09 276 GLY A N 1
ATOM 2100 C CA . GLY A 1 276 ? -33.865 -5.526 76.848 1.00 42.09 276 GLY A CA 1
ATOM 2101 C C . GLY A 1 276 ? -32.598 -5.073 76.123 1.00 42.09 276 GLY A C 1
ATOM 2102 O O . GLY A 1 276 ? -32.470 -5.334 74.936 1.00 42.09 276 GLY A O 1
ATOM 2103 N N . PRO A 1 277 ? -31.703 -4.343 76.808 1.00 54.22 277 PRO A N 1
ATOM 2104 C CA . PRO A 1 277 ? -30.774 -3.384 76.214 1.00 54.22 277 PRO A CA 1
ATOM 2105 C C . PRO A 1 277 ? -29.670 -4.053 75.391 1.00 54.22 277 PRO A C 1
ATOM 2107 O O . PRO A 1 277 ? -29.279 -5.181 75.672 1.00 54.22 277 PRO A O 1
ATOM 2110 N N . THR A 1 278 ? -29.184 -3.315 74.388 1.00 57.00 278 THR A N 1
ATOM 2111 C CA . THR A 1 278 ? -28.028 -3.612 73.522 1.00 57.00 278 THR A CA 1
ATOM 2112 C C . THR A 1 278 ? -27.033 -4.596 74.150 1.00 57.00 278 THR A C 1
ATOM 2114 O O . THR A 1 278 ? -26.530 -4.296 75.239 1.00 57.00 278 THR A O 1
ATOM 2117 N N . PRO A 1 279 ? -26.698 -5.722 73.486 1.00 55.03 279 PRO A N 1
ATOM 2118 C CA . PRO A 1 279 ? -25.660 -6.606 73.989 1.00 55.03 279 PRO A CA 1
ATOM 2119 C C . PRO A 1 279 ? -24.362 -5.800 74.038 1.00 55.03 279 PRO A C 1
ATOM 2121 O O . PRO A 1 279 ? -23.927 -5.239 73.032 1.00 55.03 279 PRO A O 1
ATOM 2124 N N . SER A 1 280 ? -23.768 -5.679 75.223 1.00 61.25 280 SER A N 1
ATOM 2125 C CA . SER A 1 280 ? -22.410 -5.168 75.347 1.00 61.25 280 SER A CA 1
ATOM 2126 C C . SER A 1 280 ? -21.510 -6.138 74.587 1.00 61.25 280 SER A C 1
ATOM 2128 O O . SER A 1 280 ? -21.275 -7.246 75.071 1.00 61.25 280 SER A O 1
ATOM 2130 N N . MET A 1 281 ? -21.084 -5.743 73.384 1.00 59.06 281 MET A N 1
ATOM 2131 C CA . MET A 1 281 ? -20.070 -6.440 72.589 1.00 59.06 281 MET A CA 1
ATOM 2132 C C . MET A 1 281 ? -18.954 -6.906 73.515 1.00 59.06 281 MET A C 1
ATOM 2134 O O . MET A 1 281 ? -18.393 -6.097 74.263 1.00 59.06 281 MET A O 1
ATOM 2138 N N . SER A 1 282 ? -18.659 -8.203 73.506 1.00 80.44 282 SER A N 1
ATOM 2139 C CA . SER A 1 282 ? -17.583 -8.713 74.344 1.00 80.44 282 SER A CA 1
ATOM 2140 C C . SER A 1 282 ? -16.252 -8.109 73.880 1.00 80.44 282 SER A C 1
ATOM 2142 O O . SER A 1 282 ? -16.033 -7.863 72.693 1.00 80.44 282 SER A O 1
ATOM 2144 N N . GLU A 1 283 ? -15.337 -7.855 74.816 1.00 84.25 283 GLU A N 1
ATOM 2145 C CA . GLU A 1 283 ? -14.008 -7.289 74.529 1.00 84.25 283 GLU A CA 1
ATOM 2146 C C . GLU A 1 283 ? -13.255 -8.091 73.443 1.00 84.25 283 GLU A C 1
ATOM 2148 O O . GLU A 1 283 ? -12.467 -7.538 72.676 1.00 84.25 283 GLU A O 1
ATOM 2153 N N . LEU A 1 284 ? -13.530 -9.398 73.366 1.00 87.62 284 LEU A N 1
ATOM 2154 C CA . LEU A 1 284 ? -12.976 -10.319 72.379 1.00 87.62 284 LEU A CA 1
ATOM 2155 C C . LEU A 1 284 ? -13.534 -10.067 70.970 1.00 87.62 284 LEU A C 1
ATOM 2157 O O . LEU A 1 284 ? -12.755 -9.982 70.026 1.00 87.62 284 LEU A O 1
ATOM 2161 N N . GLU A 1 285 ? -14.851 -9.900 70.825 1.00 88.12 285 GLU A N 1
ATOM 2162 C CA . GLU A 1 285 ? -15.488 -9.575 69.538 1.00 88.12 285 GLU A CA 1
ATOM 2163 C C . GLU A 1 285 ? -15.054 -8.193 69.040 1.00 88.12 285 GLU A C 1
ATOM 2165 O O . GLU A 1 285 ? -14.805 -8.014 67.848 1.00 88.12 285 GLU A O 1
ATOM 2170 N N . ARG A 1 286 ? -14.882 -7.223 69.952 1.00 87.00 286 ARG A N 1
ATOM 2171 C CA . ARG A 1 286 ? -14.322 -5.906 69.610 1.00 87.00 286 ARG A CA 1
ATOM 2172 C C . ARG A 1 286 ? -12.903 -6.030 69.049 1.00 87.00 286 ARG A C 1
ATOM 2174 O O . ARG A 1 286 ? -12.617 -5.440 68.014 1.00 87.00 286 ARG A O 1
ATOM 2181 N N . ARG A 1 287 ? -12.036 -6.824 69.688 1.00 90.81 287 ARG A N 1
ATOM 2182 C CA . ARG A 1 287 ? -10.665 -7.058 69.199 1.00 90.81 287 ARG A CA 1
ATOM 2183 C C . ARG A 1 287 ? -10.625 -7.794 67.861 1.00 90.81 287 ARG A C 1
ATOM 2185 O O . ARG A 1 287 ? -9.821 -7.432 67.014 1.00 90.81 287 ARG A O 1
ATOM 2192 N N . GLN A 1 288 ? -11.494 -8.782 67.653 1.00 92.81 288 GLN A N 1
ATOM 2193 C CA . GLN A 1 288 ? -11.579 -9.498 66.374 1.00 92.81 288 GLN A CA 1
ATOM 2194 C C . GLN A 1 288 ? -12.025 -8.580 65.230 1.00 92.81 288 GLN A C 1
ATOM 2196 O O . GLN A 1 288 ? -11.487 -8.666 64.130 1.00 92.81 288 GLN A O 1
ATOM 2201 N N . LEU A 1 289 ? -12.975 -7.675 65.482 1.00 93.06 289 LEU A N 1
ATOM 2202 C CA . LEU A 1 289 ? -13.382 -6.671 64.496 1.00 93.06 289 LEU A CA 1
ATOM 2203 C C . LEU A 1 289 ? -12.288 -5.628 64.234 1.00 93.06 289 LEU A C 1
ATOM 2205 O O . LEU A 1 289 ? -12.129 -5.208 63.092 1.00 93.06 289 LEU A O 1
ATOM 2209 N N . GLU A 1 290 ? -11.530 -5.224 65.256 1.00 92.75 290 GLU A N 1
ATOM 2210 C CA . GLU A 1 290 ? -10.368 -4.337 65.091 1.00 92.75 290 GLU A CA 1
ATOM 2211 C C . GLU A 1 290 ? -9.281 -4.990 64.227 1.00 92.75 290 GLU A C 1
ATOM 2213 O O . GLU A 1 290 ? -8.779 -4.357 63.301 1.00 92.75 290 GLU A O 1
ATOM 2218 N N . GLU A 1 291 ? -8.982 -6.270 64.450 1.00 94.31 291 GLU A N 1
ATOM 2219 C CA . GLU A 1 291 ? -8.024 -7.031 63.640 1.00 94.31 291 GLU A CA 1
ATOM 2220 C C . GLU A 1 291 ? -8.521 -7.231 62.197 1.00 94.31 291 GLU A C 1
ATOM 2222 O O . GLU A 1 291 ? -7.762 -7.050 61.246 1.00 94.31 291 GLU A O 1
ATOM 2227 N N . ALA A 1 292 ? -9.815 -7.514 62.010 1.00 95.19 292 ALA A N 1
ATOM 2228 C CA . ALA A 1 292 ? -10.423 -7.605 60.683 1.00 95.19 292 ALA A CA 1
ATOM 2229 C C . ALA A 1 292 ? -10.423 -6.255 59.943 1.00 95.19 292 ALA A C 1
ATOM 2231 O O . ALA A 1 292 ? -10.213 -6.219 58.731 1.00 95.19 292 ALA A O 1
ATOM 2232 N N . LEU A 1 293 ? -10.622 -5.141 60.655 1.00 95.38 293 LEU A N 1
ATOM 2233 C CA . LEU A 1 293 ? -10.524 -3.798 60.086 1.00 95.38 293 LEU A CA 1
ATOM 2234 C C . LEU A 1 293 ? -9.081 -3.477 59.681 1.00 95.38 293 LEU A C 1
ATOM 2236 O O . LEU A 1 293 ? -8.870 -2.952 58.589 1.00 95.38 293 LEU A O 1
ATOM 2240 N N . GLU A 1 294 ? -8.089 -3.802 60.515 1.00 95.88 294 GLU A N 1
ATOM 2241 C CA . GLU A 1 294 ? -6.675 -3.620 60.165 1.00 95.88 294 GLU A CA 1
ATOM 2242 C C . GLU A 1 294 ? -6.264 -4.484 58.965 1.00 95.88 294 GLU A C 1
ATOM 2244 O O . GLU A 1 294 ? -5.580 -3.984 58.065 1.00 95.88 294 GLU A O 1
ATOM 2249 N N . ALA A 1 295 ? -6.733 -5.733 58.898 1.00 95.50 295 ALA A N 1
ATOM 2250 C CA . ALA A 1 295 ? -6.520 -6.617 57.754 1.00 95.50 295 ALA A CA 1
ATOM 2251 C C . ALA A 1 295 ? -7.162 -6.052 56.478 1.00 95.50 295 ALA A C 1
ATOM 2253 O O . ALA A 1 295 ? -6.476 -5.896 55.467 1.00 95.50 295 ALA A O 1
ATOM 2254 N N . ALA A 1 296 ? -8.431 -5.634 56.541 1.00 94.75 296 ALA A N 1
ATOM 2255 C CA . ALA A 1 296 ? -9.131 -5.021 55.413 1.00 94.75 296 ALA A CA 1
ATOM 2256 C C . ALA A 1 296 ? -8.457 -3.717 54.951 1.00 94.75 296 ALA A C 1
ATOM 2258 O O . ALA A 1 296 ? -8.341 -3.460 53.753 1.00 94.75 296 ALA A O 1
ATOM 2259 N N . GLN A 1 297 ? -7.950 -2.900 55.879 1.00 96.44 297 GLN A N 1
ATOM 2260 C CA . GLN A 1 297 ? -7.167 -1.710 55.538 1.00 96.44 297 GLN A CA 1
ATOM 2261 C C . GLN A 1 297 ? -5.813 -2.065 54.908 1.00 96.44 297 GLN A C 1
ATOM 2263 O O . GLN A 1 297 ? -5.345 -1.355 54.016 1.00 96.44 297 GLN A O 1
ATOM 2268 N N . GLY A 1 298 ? -5.157 -3.134 55.364 1.00 96.44 298 GLY A N 1
ATOM 2269 C CA . GLY A 1 298 ? -3.937 -3.663 54.752 1.00 96.44 298 GLY A CA 1
ATOM 2270 C C . GLY A 1 298 ? -4.172 -4.131 53.316 1.00 96.44 298 GLY A C 1
ATOM 2271 O O . GLY A 1 298 ? -3.426 -3.750 52.413 1.00 96.44 298 GLY A O 1
ATOM 2272 N N . GLU A 1 299 ? -5.249 -4.879 53.089 1.00 96.81 299 GLU A N 1
ATOM 2273 C CA . GLU A 1 299 ? -5.662 -5.344 51.763 1.00 96.81 299 GLU A CA 1
ATOM 2274 C C . GLU A 1 299 ? -6.045 -4.187 50.836 1.00 96.81 299 GLU A C 1
ATOM 2276 O O . GLU A 1 299 ? -5.616 -4.171 49.682 1.00 96.81 299 GLU A O 1
ATOM 2281 N N . ALA A 1 300 ? -6.771 -3.183 51.341 1.00 95.31 300 ALA A N 1
ATOM 2282 C CA . ALA A 1 300 ? -7.113 -1.979 50.586 1.00 95.31 300 ALA A CA 1
ATOM 2283 C C . ALA A 1 300 ? -5.859 -1.197 50.162 1.00 95.31 300 ALA A C 1
ATOM 2285 O O . ALA A 1 300 ? -5.732 -0.823 48.997 1.00 95.31 300 ALA A O 1
ATOM 2286 N N . ARG A 1 301 ? -4.882 -1.029 51.066 1.00 97.56 301 ARG A N 1
ATOM 2287 C CA . ARG A 1 301 ? -3.581 -0.418 50.737 1.00 97.56 301 ARG A CA 1
ATOM 2288 C C . ARG A 1 301 ? -2.811 -1.237 49.694 1.00 97.56 301 ARG A C 1
ATOM 2290 O O . ARG A 1 301 ? -2.232 -0.672 48.771 1.00 97.56 301 ARG A O 1
ATOM 2297 N N . GLY A 1 302 ? -2.835 -2.566 49.796 1.00 97.12 302 GLY A N 1
ATOM 2298 C CA . GLY A 1 302 ? -2.224 -3.456 48.804 1.00 97.12 302 GLY A CA 1
ATOM 2299 C C . GLY A 1 302 ? -2.942 -3.460 47.448 1.00 97.12 302 GLY A C 1
ATOM 2300 O O . GLY A 1 302 ? -2.314 -3.667 46.412 1.00 97.12 302 GLY A O 1
ATOM 2301 N N . ALA A 1 303 ? -4.257 -3.238 47.420 1.00 95.50 303 ALA A N 1
ATOM 2302 C CA . ALA A 1 303 ? -5.011 -3.030 46.187 1.00 95.50 303 ALA A CA 1
ATOM 2303 C C . ALA A 1 303 ? -4.655 -1.686 45.538 1.00 95.50 303 ALA A C 1
ATOM 2305 O O . ALA A 1 303 ? -4.373 -1.665 44.344 1.00 95.50 303 ALA A O 1
ATOM 2306 N N . GLN A 1 304 ? -4.555 -0.616 46.331 1.00 97.38 304 GLN A N 1
ATOM 2307 C CA . GLN A 1 304 ? -4.176 0.711 45.846 1.00 97.38 304 GLN A CA 1
ATOM 2308 C C . GLN A 1 304 ? -2.782 0.714 45.197 1.00 97.38 304 GLN A C 1
ATOM 2310 O O . GLN A 1 304 ? -2.619 1.225 44.096 1.00 97.38 304 GLN A O 1
ATOM 2315 N N . LEU A 1 305 ? -1.787 0.063 45.809 1.00 98.06 305 LEU A N 1
ATOM 2316 C CA . LEU A 1 305 ? -0.448 -0.060 45.211 1.00 98.06 305 LEU A CA 1
ATOM 2317 C C . LEU A 1 305 ? -0.460 -0.819 43.873 1.00 98.06 305 LEU A C 1
ATOM 2319 O O . LEU A 1 305 ? 0.292 -0.486 42.959 1.00 98.06 305 LEU A O 1
ATOM 2323 N N . ARG A 1 306 ? -1.310 -1.847 43.744 1.00 97.56 306 ARG A N 1
ATOM 2324 C CA . ARG A 1 306 ? -1.467 -2.596 42.486 1.00 97.56 306 ARG A CA 1
ATOM 2325 C C . ARG A 1 306 ? -2.133 -1.752 41.405 1.00 97.56 306 ARG A C 1
ATOM 2327 O O . ARG A 1 306 ? -1.738 -1.850 40.248 1.00 97.56 306 ARG A O 1
ATOM 2334 N N . GLU A 1 307 ? -3.112 -0.933 41.775 1.00 96.62 307 GLU A N 1
ATOM 2335 C CA . GLU A 1 307 ? -3.744 0.026 40.868 1.00 96.62 307 GLU A CA 1
ATOM 2336 C C . GLU A 1 307 ? -2.736 1.073 40.384 1.00 96.62 307 GLU A C 1
ATOM 2338 O O . GLU A 1 307 ? -2.589 1.249 39.178 1.00 96.62 307 GLU A O 1
ATOM 2343 N N . GLU A 1 308 ? -1.965 1.677 41.293 1.00 97.75 308 GLU A N 1
ATOM 2344 C CA . GLU A 1 308 ? -0.904 2.636 40.951 1.00 97.75 308 GLU A CA 1
ATOM 2345 C C . GLU A 1 308 ? 0.135 2.020 40.001 1.00 97.75 308 GLU A C 1
ATOM 2347 O O . GLU A 1 308 ? 0.557 2.651 39.029 1.00 97.75 308 GLU A O 1
ATOM 2352 N N . GLN A 1 309 ? 0.516 0.759 40.230 1.00 98.25 309 GLN A N 1
ATOM 2353 C CA . GLN A 1 309 ? 1.442 0.052 39.350 1.00 98.25 309 GLN A CA 1
ATOM 2354 C C . GLN A 1 309 ? 0.852 -0.190 37.955 1.00 98.25 309 GLN A C 1
ATOM 2356 O O . GLN A 1 309 ? 1.525 0.078 36.960 1.00 98.25 309 GLN A O 1
ATOM 2361 N N . LEU A 1 310 ? -0.395 -0.661 37.866 1.00 97.88 310 LEU A N 1
ATOM 2362 C CA . LEU A 1 310 ? -1.077 -0.852 36.583 1.00 97.88 310 LEU A CA 1
ATOM 2363 C C . LEU A 1 310 ? -1.280 0.477 35.849 1.00 97.88 310 LEU A C 1
ATOM 2365 O O . LEU A 1 310 ? -1.121 0.531 34.633 1.00 97.88 310 LEU A O 1
ATOM 2369 N N . GLN A 1 311 ? -1.560 1.558 36.574 1.00 98.06 311 GLN A N 1
ATOM 2370 C CA . GLN A 1 311 ? -1.687 2.892 36.001 1.00 98.06 311 GLN A CA 1
ATOM 2371 C C . GLN A 1 311 ? -0.364 3.366 35.386 1.00 98.06 311 GLN A C 1
ATOM 2373 O O . GLN A 1 311 ? -0.357 3.828 34.244 1.00 98.06 311 GLN A O 1
ATOM 2378 N N . ALA A 1 312 ? 0.763 3.157 36.073 1.00 98.06 312 ALA A N 1
ATOM 2379 C CA . ALA A 1 312 ? 2.087 3.441 35.519 1.00 98.06 312 ALA A CA 1
ATOM 2380 C C . ALA A 1 312 ? 2.398 2.587 34.273 1.00 98.06 312 ALA A C 1
ATOM 2382 O O . ALA A 1 312 ? 3.011 3.071 33.318 1.00 98.06 312 ALA A O 1
ATOM 2383 N N . GLU A 1 313 ? 1.956 1.325 34.238 1.00 97.94 313 GLU A N 1
ATOM 2384 C CA . GLU A 1 313 ? 2.083 0.487 33.039 1.00 97.94 313 GLU A CA 1
ATOM 2385 C C . GLU A 1 313 ? 1.217 0.993 31.881 1.00 97.94 313 GLU A C 1
ATOM 2387 O O . GLU A 1 313 ? 1.689 1.038 30.745 1.00 97.94 313 GLU A O 1
ATOM 2392 N N . CYS A 1 314 ? -0.018 1.421 32.149 1.00 96.38 314 CYS A N 1
ATOM 2393 C CA . CYS A 1 314 ? -0.889 2.021 31.142 1.00 96.38 314 CYS A CA 1
ATOM 2394 C C . CYS A 1 314 ? -0.287 3.307 30.559 1.00 96.38 314 CYS A C 1
ATOM 2396 O O . CYS A 1 314 ? -0.341 3.506 29.344 1.00 96.38 314 CYS A O 1
ATOM 2398 N N . GLU A 1 315 ? 0.318 4.156 31.391 1.00 98.00 315 GLU A N 1
ATOM 2399 C CA . GLU A 1 315 ? 1.014 5.368 30.943 1.00 98.00 315 GLU A CA 1
ATOM 2400 C C . GLU A 1 315 ? 2.245 5.036 30.087 1.00 98.00 315 GLU A C 1
ATOM 2402 O O . GLU A 1 315 ? 2.429 5.625 29.016 1.00 98.00 315 GLU A O 1
ATOM 2407 N N . ARG A 1 316 ? 3.048 4.044 30.499 1.00 98.50 316 ARG A N 1
ATOM 2408 C CA . ARG A 1 316 ? 4.193 3.549 29.717 1.00 98.50 316 ARG A CA 1
ATOM 2409 C C . ARG A 1 316 ? 3.748 3.040 28.346 1.00 98.50 316 ARG A C 1
ATOM 2411 O O . ARG A 1 316 ? 4.286 3.473 27.328 1.00 98.50 316 ARG A O 1
ATOM 2418 N N . LEU A 1 317 ? 2.737 2.173 28.315 1.00 98.00 317 LEU A N 1
ATOM 2419 C CA . LEU A 1 317 ? 2.201 1.597 27.080 1.00 98.00 317 LEU A CA 1
ATOM 2420 C C . LEU A 1 317 ? 1.573 2.663 26.174 1.00 98.00 317 LEU A C 1
ATOM 2422 O O . LEU A 1 317 ? 1.734 2.602 24.957 1.00 98.00 317 LEU A O 1
ATOM 2426 N N . GLN A 1 318 ? 0.907 3.681 26.732 1.00 97.44 318 GLN A N 1
ATOM 2427 C CA . GLN A 1 318 ? 0.450 4.831 25.944 1.00 97.44 318 GLN A CA 1
ATOM 2428 C C . GLN A 1 318 ? 1.616 5.599 25.313 1.00 97.44 318 GLN A C 1
ATOM 2430 O O . GLN A 1 318 ? 1.495 6.054 24.174 1.00 97.44 318 GLN A O 1
ATOM 2435 N N . GLY A 1 319 ? 2.730 5.750 26.033 1.00 97.75 319 GLY A N 1
ATOM 2436 C CA . GLY A 1 319 ? 3.960 6.337 25.504 1.00 97.75 319 GLY A CA 1
ATOM 2437 C C . GLY A 1 319 ? 4.518 5.536 24.328 1.00 97.75 319 GLY A C 1
ATOM 2438 O O . GLY A 1 319 ? 4.735 6.100 23.257 1.00 97.75 319 GLY A O 1
ATOM 2439 N N . GLU A 1 320 ? 4.668 4.222 24.494 1.00 98.12 320 GLU A N 1
ATOM 2440 C CA . GLU A 1 320 ? 5.143 3.312 23.441 1.00 98.12 320 GLU A CA 1
ATOM 2441 C C . GLU A 1 320 ? 4.234 3.347 22.204 1.00 98.12 320 GLU A C 1
ATOM 2443 O O . GLU A 1 320 ? 4.712 3.439 21.074 1.00 98.12 320 GLU A O 1
ATOM 2448 N N . LEU A 1 321 ? 2.913 3.350 22.402 1.00 97.25 321 LEU A N 1
ATOM 2449 C CA . LEU A 1 321 ? 1.947 3.379 21.306 1.00 97.25 321 LEU A CA 1
ATOM 2450 C C . LEU A 1 321 ? 2.002 4.702 20.529 1.00 97.25 321 LEU A C 1
ATOM 2452 O O . LEU A 1 321 ? 1.951 4.686 19.298 1.00 97.25 321 LEU A O 1
ATOM 2456 N N . LYS A 1 322 ? 2.176 5.838 21.219 1.00 97.56 322 LYS A N 1
ATOM 2457 C CA . LYS A 1 322 ? 2.430 7.136 20.568 1.00 97.56 322 LYS A CA 1
ATOM 2458 C C . LYS A 1 322 ? 3.731 7.118 19.769 1.00 97.56 322 LYS A C 1
ATOM 2460 O O . LYS A 1 322 ? 3.747 7.570 18.629 1.00 97.56 322 LYS A O 1
ATOM 2465 N N . GLN A 1 323 ? 4.795 6.553 20.333 1.00 98.06 323 GLN A N 1
ATOM 2466 C CA . GLN A 1 323 ? 6.102 6.484 19.680 1.00 98.06 323 GLN A CA 1
ATOM 2467 C C . GLN A 1 323 ? 6.070 5.606 18.419 1.00 98.06 323 GLN A C 1
ATOM 2469 O O . GLN A 1 323 ? 6.629 5.967 17.382 1.00 98.06 323 GLN A O 1
ATOM 2474 N N . LEU A 1 324 ? 5.361 4.477 18.482 1.00 97.62 324 LEU A N 1
ATOM 2475 C CA . LEU A 1 324 ? 5.116 3.605 17.333 1.00 97.62 324 LEU A CA 1
ATOM 2476 C C . LEU A 1 324 ? 4.262 4.294 16.265 1.00 97.62 324 LEU A C 1
ATOM 2478 O O . LEU A 1 324 ? 4.545 4.155 15.076 1.00 97.62 324 LEU A O 1
ATOM 2482 N N . GLN A 1 325 ? 3.238 5.055 16.662 1.00 95.19 325 GLN A N 1
ATOM 2483 C CA . GLN A 1 325 ? 2.442 5.851 15.723 1.00 95.19 325 GLN A CA 1
ATOM 2484 C C . GLN A 1 325 ? 3.283 6.925 15.024 1.00 95.19 325 GLN A C 1
ATOM 2486 O O . GLN A 1 325 ? 3.169 7.079 13.809 1.00 95.19 325 GLN A O 1
ATOM 2491 N N . GLU A 1 326 ? 4.144 7.630 15.759 1.00 97.25 326 GLU A N 1
ATOM 2492 C CA . GLU A 1 326 ? 5.042 8.650 15.206 1.00 97.25 326 GLU A CA 1
ATOM 2493 C C . GLU A 1 326 ? 6.075 8.034 14.256 1.00 97.25 326 GLU A C 1
ATOM 2495 O O . GLU A 1 326 ? 6.237 8.509 13.134 1.00 97.25 326 GLU A O 1
ATOM 2500 N N . THR A 1 327 ? 6.676 6.907 14.644 1.00 96.81 327 THR A N 1
ATOM 2501 C CA . THR A 1 327 ? 7.617 6.161 13.794 1.00 96.81 327 THR A CA 1
ATOM 2502 C C . THR A 1 327 ? 6.932 5.695 12.511 1.00 96.81 327 THR A C 1
ATOM 2504 O O . THR A 1 327 ? 7.441 5.927 11.418 1.00 96.81 327 THR A O 1
ATOM 2507 N N . ARG A 1 328 ? 5.717 5.138 12.608 1.00 95.75 328 ARG A N 1
ATOM 2508 C CA . ARG A 1 328 ? 4.931 4.736 11.433 1.00 95.75 328 ARG A CA 1
ATOM 2509 C C . ARG A 1 328 ? 4.611 5.923 10.520 1.00 95.75 328 ARG A C 1
ATOM 2511 O O . ARG A 1 328 ? 4.660 5.780 9.300 1.00 95.75 328 ARG A O 1
ATOM 2518 N N . ALA A 1 329 ? 4.264 7.080 11.083 1.00 94.69 329 ALA A N 1
ATOM 2519 C CA . ALA A 1 329 ? 4.011 8.290 10.302 1.00 94.69 329 ALA A CA 1
ATOM 2520 C C . ALA A 1 329 ? 5.283 8.773 9.587 1.00 94.69 329 ALA A C 1
ATOM 2522 O O . ALA A 1 329 ? 5.235 9.144 8.412 1.00 94.69 329 ALA A O 1
ATOM 2523 N N . GLN A 1 330 ? 6.423 8.712 10.272 1.00 94.88 330 GLN A N 1
ATOM 2524 C CA . GLN A 1 330 ? 7.717 9.108 9.736 1.00 94.88 330 GLN A CA 1
ATOM 2525 C C . GLN A 1 330 ? 8.204 8.154 8.636 1.00 94.88 330 GLN A C 1
ATOM 2527 O O . GLN A 1 330 ? 8.659 8.618 7.591 1.00 94.88 330 GLN A O 1
ATOM 2532 N N . ASP A 1 331 ? 8.011 6.845 8.801 1.00 95.44 331 ASP A N 1
ATOM 2533 C CA . ASP A 1 331 ? 8.324 5.831 7.788 1.00 95.44 331 ASP A CA 1
ATOM 2534 C C . ASP A 1 331 ? 7.476 5.999 6.527 1.00 95.44 331 ASP A C 1
ATOM 2536 O O . ASP A 1 331 ? 7.989 5.869 5.412 1.00 95.44 331 ASP A O 1
ATOM 2540 N N . LEU A 1 332 ? 6.184 6.315 6.682 1.00 94.56 332 LEU A N 1
ATOM 2541 C CA . LEU A 1 332 ? 5.294 6.614 5.558 1.00 94.56 332 LEU A CA 1
ATOM 2542 C C . LEU A 1 332 ? 5.749 7.868 4.806 1.00 94.56 332 LEU A C 1
ATOM 2544 O O . LEU A 1 332 ? 5.785 7.854 3.574 1.00 94.56 332 LEU A O 1
ATOM 2548 N N . ALA A 1 333 ? 6.133 8.923 5.529 1.00 91.69 333 ALA A N 1
ATOM 2549 C CA . ALA A 1 333 ? 6.650 10.152 4.935 1.00 91.69 333 ALA A CA 1
ATOM 2550 C C . ALA A 1 333 ? 7.995 9.929 4.219 1.00 91.69 333 ALA A C 1
ATOM 2552 O O . ALA A 1 333 ? 8.171 10.401 3.094 1.00 91.69 333 ALA A O 1
ATOM 2553 N N . SER A 1 334 ? 8.916 9.166 4.820 1.00 93.69 334 SER A N 1
ATOM 2554 C CA . SER A 1 334 ? 10.201 8.806 4.202 1.00 93.69 334 SER A CA 1
ATOM 2555 C C . SER A 1 334 ? 9.995 7.979 2.938 1.00 93.69 334 SER A C 1
ATOM 2557 O O . SER A 1 334 ? 10.507 8.331 1.879 1.00 93.69 334 SER A O 1
ATOM 2559 N N . ASN A 1 335 ? 9.161 6.937 3.009 1.00 93.88 335 ASN A N 1
ATOM 2560 C CA . ASN A 1 335 ? 8.816 6.117 1.849 1.00 93.88 335 ASN A CA 1
ATOM 2561 C C . ASN A 1 335 ? 8.183 6.946 0.725 1.00 93.88 335 ASN A C 1
ATOM 2563 O O . ASN A 1 335 ? 8.441 6.693 -0.450 1.00 93.88 335 ASN A O 1
ATOM 2567 N N . GLN A 1 336 ? 7.325 7.912 1.063 1.00 93.19 336 GLN A N 1
ATOM 2568 C CA . GLN A 1 336 ? 6.728 8.788 0.061 1.00 93.19 336 GLN A CA 1
ATOM 2569 C C . GLN A 1 336 ? 7.788 9.672 -0.606 1.00 93.19 336 GLN A C 1
ATOM 2571 O O . GLN A 1 336 ? 7.861 9.703 -1.832 1.00 93.19 336 GLN A O 1
ATOM 2576 N N . SER A 1 337 ? 8.663 10.293 0.187 1.00 95.06 337 SER A N 1
ATOM 2577 C CA . SER A 1 337 ? 9.791 11.092 -0.308 1.00 95.06 337 SER A CA 1
ATOM 2578 C C . SER A 1 337 ? 10.728 10.285 -1.218 1.00 95.06 337 SER A C 1
ATOM 2580 O O . SER A 1 337 ? 11.127 10.754 -2.285 1.00 95.06 337 SER A O 1
ATOM 2582 N N . GLU A 1 338 ? 11.034 9.036 -0.856 1.00 94.12 338 GLU A N 1
ATOM 2583 C CA . GLU A 1 338 ? 11.847 8.133 -1.677 1.00 94.12 338 GLU A CA 1
ATOM 2584 C C . GLU A 1 338 ? 11.191 7.827 -3.028 1.00 94.12 338 GLU A C 1
ATOM 2586 O O . GLU A 1 338 ? 11.863 7.852 -4.064 1.00 94.12 338 GLU A O 1
ATOM 2591 N N . ARG A 1 339 ? 9.874 7.578 -3.047 1.00 94.38 339 ARG A N 1
ATOM 2592 C CA . ARG A 1 339 ? 9.128 7.359 -4.297 1.00 94.38 339 ARG A CA 1
ATOM 2593 C C . ARG A 1 339 ? 9.122 8.603 -5.175 1.00 94.38 339 ARG A C 1
ATOM 2595 O O . ARG A 1 339 ? 9.332 8.471 -6.383 1.00 94.38 339 ARG A O 1
ATOM 2602 N N . ASP A 1 340 ? 8.922 9.774 -4.580 1.00 95.88 340 ASP A N 1
ATOM 2603 C CA . ASP A 1 340 ? 8.902 11.053 -5.291 1.00 95.88 340 ASP A CA 1
ATOM 2604 C C . ASP A 1 340 ? 10.278 11.347 -5.905 1.00 95.88 340 ASP A C 1
ATOM 2606 O O . ASP A 1 340 ? 10.382 11.641 -7.096 1.00 95.88 340 ASP A O 1
ATOM 2610 N N . MET A 1 341 ? 11.359 11.152 -5.145 1.00 95.62 341 MET A N 1
ATOM 2611 C CA . MET A 1 341 ? 12.728 11.291 -5.650 1.00 95.62 341 MET A CA 1
ATOM 2612 C C . MET A 1 341 ? 13.056 10.280 -6.751 1.00 95.62 341 MET A C 1
ATOM 2614 O O . MET A 1 341 ? 13.668 10.639 -7.761 1.00 95.62 341 MET A O 1
ATOM 2618 N N . ALA A 1 342 ? 12.633 9.024 -6.601 1.00 96.56 342 ALA A N 1
ATOM 2619 C CA . ALA A 1 342 ? 12.813 8.012 -7.636 1.00 96.56 342 ALA A CA 1
ATOM 2620 C C . ALA A 1 342 ? 12.036 8.361 -8.915 1.00 96.56 342 ALA A C 1
ATOM 2622 O O . ALA A 1 342 ? 12.521 8.101 -10.016 1.00 96.56 342 ALA A O 1
ATOM 2623 N N . TRP A 1 343 ? 10.849 8.958 -8.788 1.00 97.50 343 TRP A N 1
ATOM 2624 C CA . TRP A 1 343 ? 10.077 9.450 -9.926 1.00 97.50 343 TRP A CA 1
ATOM 2625 C C . TRP A 1 343 ? 10.781 10.618 -10.620 1.00 97.50 343 TRP A C 1
ATOM 2627 O O . TRP A 1 343 ? 10.979 10.551 -11.831 1.00 97.50 343 TRP A O 1
ATOM 2637 N N . VAL A 1 344 ? 11.240 11.623 -9.866 1.00 97.94 344 VAL A N 1
ATOM 2638 C CA . VAL A 1 344 ? 11.992 12.766 -10.416 1.00 97.94 344 VAL A CA 1
ATOM 2639 C C . VAL A 1 344 ? 13.236 12.287 -11.157 1.00 97.94 344 VAL A C 1
ATOM 2641 O O . VAL A 1 344 ? 13.493 12.738 -12.272 1.00 97.94 344 VAL A O 1
ATOM 2644 N N . LYS A 1 345 ? 13.981 11.338 -10.578 1.00 97.88 345 LYS A N 1
ATOM 2645 C CA . LYS A 1 345 ? 15.156 10.756 -11.230 1.00 97.88 345 LYS A CA 1
ATOM 2646 C C . LYS A 1 345 ? 14.785 10.056 -12.537 1.00 97.88 345 LYS A C 1
ATOM 2648 O O . LYS A 1 345 ? 15.399 10.356 -13.550 1.00 97.88 345 LYS A O 1
ATOM 2653 N N . ARG A 1 346 ? 13.771 9.179 -12.537 1.00 98.00 346 ARG A N 1
ATOM 2654 C CA . ARG A 1 346 ? 13.332 8.478 -13.759 1.00 98.00 346 ARG A CA 1
ATOM 2655 C C . ARG A 1 346 ? 12.914 9.449 -14.858 1.00 98.00 346 ARG A C 1
ATOM 2657 O O . ARG A 1 346 ? 13.367 9.308 -15.982 1.00 98.00 346 ARG A O 1
ATOM 2664 N N . VAL A 1 347 ? 12.108 10.458 -14.527 1.00 97.19 347 VAL A N 1
ATOM 2665 C CA . VAL A 1 347 ? 11.680 11.473 -15.502 1.00 97.19 347 VAL A CA 1
ATOM 2666 C C . VAL A 1 347 ? 12.873 12.274 -16.027 1.00 97.19 347 VAL A C 1
ATOM 2668 O O . VAL A 1 347 ? 12.939 12.561 -17.220 1.00 97.19 347 VAL A O 1
ATOM 2671 N N . GLY A 1 348 ? 13.832 12.610 -15.160 1.00 96.88 348 GLY A N 1
ATOM 2672 C CA . GLY A 1 348 ? 15.085 13.244 -15.568 1.00 96.88 348 GLY A CA 1
ATOM 2673 C C . GLY A 1 348 ? 15.910 12.363 -16.512 1.00 96.88 348 GLY A C 1
ATOM 2674 O O . GLY A 1 348 ? 16.359 12.840 -17.553 1.00 96.88 348 GLY A O 1
ATOM 2675 N N . ASP A 1 349 ? 16.057 11.078 -16.189 1.00 97.50 349 ASP A N 1
ATOM 2676 C CA . ASP A 1 349 ? 16.768 10.096 -17.015 1.00 97.50 349 ASP A CA 1
ATOM 2677 C C . ASP A 1 349 ? 16.074 9.925 -18.383 1.00 97.50 349 ASP A C 1
ATOM 2679 O O . ASP A 1 349 ? 16.734 9.949 -19.422 1.00 97.50 349 ASP A O 1
ATOM 2683 N N . ASP A 1 350 ? 14.740 9.852 -18.413 1.00 97.81 350 ASP A N 1
ATOM 2684 C CA . ASP A 1 350 ? 13.948 9.776 -19.646 1.00 97.81 350 ASP A CA 1
ATOM 2685 C C . ASP A 1 350 ? 14.093 11.041 -20.502 1.00 97.81 350 ASP A C 1
ATOM 2687 O O . ASP A 1 350 ? 14.204 10.955 -21.727 1.00 97.81 350 ASP A O 1
ATOM 2691 N N . GLN A 1 351 ? 14.149 12.221 -19.877 1.00 97.88 351 GLN A N 1
ATOM 2692 C CA . GLN A 1 351 ? 14.385 13.481 -20.583 1.00 97.88 351 GLN A CA 1
ATOM 2693 C C . GLN A 1 351 ? 15.777 13.514 -21.231 1.00 97.88 351 GLN A C 1
ATOM 2695 O O . GLN A 1 351 ? 15.915 13.974 -22.368 1.00 97.88 351 GLN A O 1
ATOM 2700 N N . VAL A 1 352 ? 16.801 13.007 -20.538 1.00 98.31 352 VAL A N 1
ATOM 2701 C CA . VAL A 1 352 ? 18.158 12.875 -21.089 1.00 98.31 352 VAL A CA 1
ATOM 2702 C C . VAL A 1 352 ? 18.178 11.866 -22.236 1.00 98.31 352 VAL A C 1
ATOM 2704 O O . VAL A 1 352 ? 18.708 12.179 -23.301 1.00 98.31 352 VAL A O 1
ATOM 2707 N N . ASN A 1 353 ? 17.553 10.700 -22.068 1.00 97.56 353 ASN A N 1
ATOM 2708 C CA . ASN A 1 353 ? 17.449 9.685 -23.120 1.00 97.56 353 ASN A CA 1
ATOM 2709 C C . ASN A 1 353 ? 16.749 10.232 -24.369 1.00 97.56 353 ASN A C 1
ATOM 2711 O O . ASN A 1 353 ? 17.208 10.012 -25.490 1.00 97.56 353 ASN A O 1
ATOM 2715 N N . LEU A 1 354 ? 15.671 10.995 -24.185 1.00 98.19 354 LEU A N 1
ATOM 2716 C CA . LEU A 1 354 ? 14.966 11.642 -25.283 1.00 98.19 354 LEU A CA 1
ATOM 2717 C C . LEU A 1 354 ? 15.857 12.667 -25.999 1.00 98.19 354 LEU A C 1
ATOM 2719 O O . LEU A 1 354 ? 15.876 12.710 -27.229 1.00 98.19 354 LEU A O 1
ATOM 2723 N N . ALA A 1 355 ? 16.618 13.473 -25.253 1.00 98.06 355 ALA A N 1
ATOM 2724 C CA . ALA A 1 355 ? 17.572 14.411 -25.839 1.00 98.06 355 ALA A CA 1
ATOM 2725 C C . ALA A 1 355 ? 18.656 13.683 -26.652 1.00 98.06 355 ALA A C 1
ATOM 2727 O O . ALA A 1 355 ? 18.950 14.104 -27.771 1.00 98.06 355 ALA A O 1
ATOM 2728 N N . LEU A 1 356 ? 19.186 12.568 -26.137 1.00 98.31 356 LEU A N 1
ATOM 2729 C CA . LEU A 1 356 ? 20.151 11.728 -26.852 1.00 98.31 356 LEU A CA 1
ATOM 2730 C C . LEU A 1 356 ? 19.558 11.173 -28.157 1.00 98.31 356 LEU A C 1
ATOM 2732 O O . LEU A 1 356 ? 20.165 11.328 -29.218 1.00 98.31 356 LEU A O 1
ATOM 2736 N N . ALA A 1 357 ? 18.334 10.645 -28.123 1.00 97.88 357 ALA A N 1
ATOM 2737 C CA . ALA A 1 357 ? 17.651 10.157 -29.322 1.00 97.88 357 ALA A CA 1
ATOM 2738 C C . ALA A 1 357 ? 17.450 11.263 -30.377 1.00 97.88 357 ALA A C 1
ATOM 2740 O O . ALA A 1 357 ? 17.670 11.041 -31.570 1.00 97.88 357 ALA A O 1
ATOM 2741 N N . TYR A 1 358 ? 17.084 12.480 -29.957 1.00 98.12 358 TYR A N 1
ATOM 2742 C CA . TYR A 1 358 ? 16.991 13.619 -30.875 1.00 98.12 358 TYR A CA 1
ATOM 2743 C C . TYR A 1 358 ? 18.349 14.013 -31.465 1.00 98.12 358 TYR A C 1
ATOM 2745 O O . TYR A 1 358 ? 18.411 14.385 -32.642 1.00 98.12 358 TYR A O 1
ATOM 2753 N N . THR A 1 359 ? 19.433 13.934 -30.687 1.00 98.25 359 THR A N 1
ATOM 2754 C CA . THR A 1 359 ? 20.779 14.202 -31.212 1.00 98.25 359 THR A CA 1
ATOM 2755 C C . THR A 1 359 ? 21.197 13.163 -32.248 1.00 98.25 359 THR A C 1
ATOM 2757 O O . THR A 1 359 ? 21.584 13.553 -33.349 1.00 98.25 359 THR A O 1
ATOM 2760 N N . GLU A 1 360 ? 21.007 11.871 -31.974 1.00 98.31 360 GLU A N 1
ATOM 2761 C CA . GLU A 1 360 ? 21.302 10.787 -32.920 1.00 98.31 360 GLU A CA 1
ATOM 2762 C C . GLU A 1 360 ? 20.492 10.937 -34.214 1.00 98.31 360 GLU A C 1
ATOM 2764 O O . GLU A 1 360 ? 21.043 10.889 -35.314 1.00 98.31 360 GLU A O 1
ATOM 2769 N N . LEU A 1 361 ? 19.190 11.220 -34.102 1.00 98.38 361 LEU A N 1
ATOM 2770 C CA . LEU A 1 361 ? 18.338 11.462 -35.266 1.00 98.38 361 LEU A CA 1
ATOM 2771 C C . LEU A 1 361 ? 18.838 12.649 -36.100 1.00 98.38 361 LEU A C 1
ATOM 2773 O O . LEU A 1 361 ? 18.827 12.605 -37.332 1.00 98.38 361 LEU A O 1
ATOM 2777 N N . THR A 1 362 ? 19.281 13.717 -35.439 1.00 97.94 362 THR A N 1
ATOM 2778 C CA . THR A 1 362 ? 19.808 14.906 -36.116 1.00 97.94 362 THR A CA 1
ATOM 2779 C C . THR A 1 362 ? 21.104 14.591 -36.863 1.00 97.94 362 THR A C 1
ATOM 2781 O O . THR A 1 362 ? 21.282 15.051 -37.996 1.00 97.94 362 THR A O 1
ATOM 2784 N N . GLU A 1 363 ? 21.983 13.779 -36.276 1.00 98.38 363 GLU A N 1
ATOM 2785 C CA . GLU A 1 363 ? 23.210 13.311 -36.924 1.00 98.38 363 GLU A CA 1
ATOM 2786 C C . GLU A 1 363 ? 22.915 12.436 -38.150 1.00 98.38 363 GLU A C 1
ATOM 2788 O O . GLU A 1 363 ? 23.483 12.671 -39.221 1.00 98.38 363 GLU A O 1
ATOM 2793 N N . GLU A 1 364 ? 21.982 11.486 -38.045 1.00 98.19 364 GLU A N 1
ATOM 2794 C CA . GLU A 1 364 ? 21.588 10.634 -39.176 1.00 98.19 364 GLU A CA 1
ATOM 2795 C C . GLU A 1 364 ? 2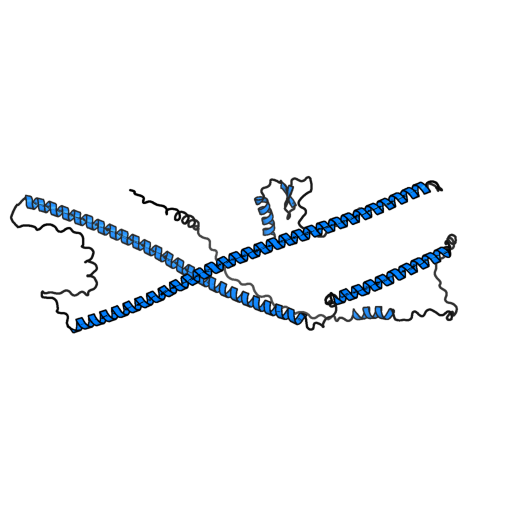0.926 11.439 -40.305 1.00 98.19 364 GLU A C 1
ATOM 2797 O O . GLU A 1 364 ? 21.224 11.234 -41.487 1.00 98.19 364 GLU A O 1
ATOM 2802 N N . LEU A 1 365 ? 20.096 12.433 -39.970 1.00 98.12 365 LEU A N 1
ATOM 2803 C CA . LEU A 1 365 ? 19.565 13.381 -40.955 1.00 98.12 365 LEU A CA 1
ATOM 2804 C C . LEU A 1 365 ? 20.685 14.180 -41.642 1.00 98.12 365 LEU A C 1
ATOM 2806 O O . LEU A 1 365 ? 20.591 14.466 -42.840 1.00 98.12 365 LEU A O 1
ATOM 2810 N N . GLY A 1 366 ? 21.749 14.525 -40.914 1.00 97.88 366 GLY A N 1
ATOM 2811 C CA . GLY A 1 366 ? 22.962 15.126 -41.470 1.00 97.88 366 GLY A CA 1
ATOM 2812 C C . GLY A 1 366 ? 23.630 14.220 -42.506 1.00 97.88 366 GLY A C 1
ATOM 2813 O O . GLY A 1 366 ? 23.810 14.629 -43.657 1.00 97.88 366 GLY A O 1
ATOM 2814 N N . ARG A 1 367 ? 23.893 12.960 -42.143 1.00 98.31 367 ARG A N 1
ATOM 2815 C CA . ARG A 1 367 ? 24.489 11.957 -43.047 1.00 98.31 367 ARG A CA 1
ATOM 2816 C C . ARG A 1 367 ? 23.639 11.728 -44.299 1.00 98.31 367 ARG A C 1
ATOM 2818 O O . ARG A 1 367 ? 24.168 11.681 -45.411 1.00 98.31 367 ARG A O 1
ATOM 2825 N N . LEU A 1 368 ? 22.314 11.654 -44.156 1.00 98.38 368 LEU A N 1
ATOM 2826 C CA . LEU A 1 368 ? 21.396 11.512 -45.292 1.00 98.38 368 LEU A CA 1
ATOM 2827 C C . LEU A 1 368 ? 21.461 12.706 -46.253 1.00 98.38 368 LEU A C 1
ATOM 2829 O O . LEU A 1 368 ? 21.430 12.519 -47.474 1.00 98.38 368 LEU A O 1
ATOM 2833 N N . ARG A 1 369 ? 21.582 13.935 -45.735 1.00 98.00 369 ARG A N 1
ATOM 2834 C CA . ARG A 1 369 ? 21.766 15.136 -46.569 1.00 98.00 369 ARG A CA 1
ATOM 2835 C C . ARG A 1 369 ? 23.097 15.100 -47.314 1.00 98.00 369 ARG A C 1
ATOM 2837 O O . ARG A 1 369 ? 23.130 15.430 -48.501 1.00 98.00 369 ARG A O 1
ATOM 2844 N N . GLU A 1 370 ? 24.172 14.664 -46.664 1.00 98.31 370 GLU A N 1
ATOM 2845 C CA . GLU A 1 370 ? 25.485 14.504 -47.300 1.00 98.31 370 GLU A CA 1
ATOM 2846 C C . GLU A 1 370 ? 25.443 13.477 -48.437 1.00 98.31 370 GLU A C 1
ATOM 2848 O O . GLU A 1 370 ? 25.864 13.793 -49.557 1.00 98.31 370 GLU A O 1
ATOM 2853 N N . LEU A 1 371 ? 24.857 12.299 -48.197 1.00 98.06 371 LEU A N 1
ATOM 2854 C CA . LEU A 1 371 ? 24.655 11.262 -49.215 1.00 98.06 371 LEU A CA 1
ATOM 2855 C C . LEU A 1 371 ? 23.803 11.769 -50.382 1.00 98.06 371 LEU A C 1
ATOM 2857 O O . LEU A 1 371 ? 24.184 11.610 -51.543 1.00 98.06 371 LEU A O 1
ATOM 2861 N N . SER A 1 372 ? 22.705 12.465 -50.086 1.00 97.56 372 SER A N 1
ATOM 2862 C CA . SER A 1 372 ? 21.847 13.078 -51.107 1.00 97.56 372 SER A CA 1
ATOM 2863 C C . SER A 1 372 ? 22.614 14.111 -51.941 1.00 97.56 372 SER A C 1
ATOM 2865 O O . SER A 1 372 ? 22.474 14.168 -53.166 1.00 97.56 372 SER A O 1
ATOM 2867 N N . SER A 1 373 ? 23.483 14.906 -51.307 1.00 97.38 373 SER A N 1
ATOM 2868 C CA . SER A 1 373 ? 24.333 15.879 -52.003 1.00 97.38 373 SER A CA 1
ATOM 2869 C C . SER A 1 373 ? 25.366 15.204 -52.914 1.00 97.38 373 SER A C 1
ATOM 2871 O O . SER A 1 373 ? 25.645 15.699 -54.012 1.00 97.38 373 SER A O 1
ATOM 2873 N N . LEU A 1 374 ? 25.929 14.070 -52.479 1.00 98.06 374 LEU A N 1
ATOM 2874 C CA . LEU A 1 374 ? 26.886 13.277 -53.244 1.00 98.06 374 LEU A CA 1
ATOM 2875 C C . LEU A 1 374 ? 26.202 12.632 -54.450 1.00 98.06 374 LEU A C 1
ATOM 2877 O O . LEU A 1 374 ? 26.686 12.789 -55.570 1.00 98.06 374 LEU A O 1
ATOM 2881 N N . GLN A 1 375 ? 25.041 12.009 -54.249 1.00 97.56 375 GLN A N 1
ATOM 2882 C CA . GLN A 1 375 ? 24.225 11.464 -55.332 1.00 97.56 375 GLN A CA 1
ATOM 2883 C C . GLN A 1 375 ? 23.853 12.554 -56.346 1.00 97.56 375 GLN A C 1
ATOM 2885 O O . GLN A 1 375 ? 24.015 12.366 -57.552 1.00 97.56 375 GLN A O 1
ATOM 2890 N N . GLY A 1 376 ? 23.443 13.734 -55.869 1.00 97.12 376 GLY A N 1
ATOM 2891 C CA . GLY A 1 376 ? 23.167 14.884 -56.727 1.00 97.12 376 GLY A CA 1
ATOM 2892 C C . GLY A 1 376 ? 24.391 15.359 -57.521 1.00 97.12 376 GLY A C 1
ATOM 2893 O O . GLY A 1 376 ? 24.250 15.741 -58.683 1.00 97.12 376 GLY A O 1
ATOM 2894 N N . ARG A 1 377 ? 25.597 15.324 -56.933 1.00 97.38 377 ARG A N 1
ATOM 2895 C CA . ARG A 1 377 ? 26.851 15.613 -57.654 1.00 97.38 377 ARG A CA 1
ATOM 2896 C C . ARG A 1 377 ? 27.117 14.583 -58.749 1.00 97.38 377 ARG A C 1
ATOM 2898 O O . ARG A 1 377 ? 27.353 14.992 -59.879 1.00 97.38 377 ARG A O 1
ATOM 2905 N N . ILE A 1 378 ? 27.020 13.290 -58.435 1.00 96.75 378 ILE A N 1
ATOM 2906 C CA . ILE A 1 378 ? 27.237 12.196 -59.395 1.00 96.75 378 ILE A CA 1
ATOM 2907 C C . ILE A 1 378 ? 26.288 12.332 -60.590 1.00 96.75 378 ILE A C 1
ATOM 2909 O O . ILE A 1 378 ? 26.739 12.330 -61.733 1.00 96.75 378 ILE A O 1
ATOM 2913 N N . LEU A 1 379 ? 24.989 12.529 -60.340 1.00 96.06 379 LEU A N 1
ATOM 2914 C CA . LEU A 1 379 ? 23.990 12.684 -61.403 1.00 96.06 379 LEU A CA 1
ATOM 2915 C C . LEU A 1 379 ? 24.287 13.879 -62.320 1.00 96.06 379 LEU A C 1
ATOM 2917 O O . LEU A 1 379 ? 24.168 13.758 -63.538 1.00 96.06 379 LEU A O 1
ATOM 2921 N N . ARG A 1 380 ? 24.709 15.024 -61.764 1.00 95.00 380 ARG A N 1
ATOM 2922 C CA . ARG A 1 380 ? 25.105 16.192 -62.571 1.00 95.00 380 ARG A CA 1
ATOM 2923 C C . ARG A 1 380 ? 26.335 15.908 -63.432 1.00 95.00 380 ARG A C 1
ATOM 2925 O O . ARG A 1 380 ? 26.333 16.289 -64.600 1.00 95.00 380 ARG A O 1
ATOM 2932 N N . THR A 1 381 ? 27.345 15.229 -62.887 1.00 94.69 381 THR A N 1
ATOM 2933 C CA . THR A 1 381 ? 28.546 14.841 -63.641 1.00 94.69 381 THR A CA 1
ATOM 2934 C C . THR A 1 381 ? 28.191 13.909 -64.797 1.00 94.69 381 THR A C 1
ATOM 2936 O O . THR A 1 381 ? 28.562 14.198 -65.932 1.00 94.69 381 THR A O 1
ATOM 2939 N N . LEU A 1 382 ? 27.392 12.866 -64.545 1.00 93.31 382 LEU A N 1
ATOM 2940 C CA . LEU A 1 382 ? 26.949 11.924 -65.579 1.00 93.31 382 LEU A CA 1
ATOM 2941 C C . LEU A 1 382 ? 26.139 12.617 -66.684 1.00 93.31 382 LEU A C 1
ATOM 2943 O O . LEU A 1 382 ? 26.361 12.366 -67.866 1.00 93.31 382 LEU A O 1
ATOM 2947 N N . LEU A 1 383 ? 25.238 13.537 -66.327 1.00 91.75 383 LEU A N 1
ATOM 2948 C CA . LEU A 1 383 ? 24.487 14.324 -67.311 1.00 91.75 383 LEU A CA 1
ATOM 2949 C C . LEU A 1 383 ? 25.400 15.240 -68.140 1.00 91.75 383 LEU A C 1
ATOM 2951 O O . LEU A 1 383 ? 25.192 15.393 -69.344 1.00 91.75 383 LEU A O 1
ATOM 2955 N N . GLN A 1 384 ? 26.429 15.831 -67.529 1.00 89.81 384 GLN A N 1
ATOM 2956 C CA . GLN A 1 384 ? 27.402 16.668 -68.231 1.00 89.81 384 GLN A CA 1
ATOM 2957 C C . GLN A 1 384 ? 28.311 15.846 -69.161 1.00 89.81 384 GLN A C 1
ATOM 2959 O O . GLN A 1 384 ? 28.625 16.293 -70.267 1.00 89.81 384 GLN A O 1
ATOM 2964 N N . GLU A 1 385 ? 28.699 14.637 -68.756 1.00 85.19 385 GLU A N 1
ATOM 2965 C CA . GLU A 1 385 ? 29.415 13.666 -69.593 1.00 85.19 385 GLU A CA 1
ATOM 2966 C C . GLU A 1 385 ? 28.543 13.162 -70.747 1.00 85.19 385 GLU A C 1
ATOM 2968 O O . GLU A 1 385 ? 29.020 13.036 -71.876 1.00 85.19 385 GLU A O 1
ATOM 2973 N N . GLN A 1 386 ? 27.245 12.963 -70.515 1.00 81.25 386 GLN A N 1
ATOM 2974 C CA . GLN A 1 386 ? 26.293 12.593 -71.559 1.00 81.25 386 GLN A CA 1
ATOM 2975 C C . GLN A 1 386 ? 26.058 13.729 -72.568 1.00 81.25 386 GLN A C 1
ATOM 2977 O O . GLN A 1 386 ? 25.990 13.490 -73.774 1.00 81.25 386 GLN A O 1
ATOM 2982 N N . ALA A 1 387 ? 26.016 14.981 -72.105 1.00 73.00 387 ALA A N 1
ATOM 2983 C CA . ALA A 1 387 ? 25.948 16.153 -72.978 1.00 73.00 387 ALA A CA 1
ATOM 2984 C C . ALA A 1 387 ? 27.242 16.351 -73.791 1.00 73.00 387 ALA A C 1
ATOM 2986 O O . ALA A 1 387 ? 27.183 16.760 -74.950 1.00 73.00 387 ALA A O 1
ATOM 2987 N N . ARG A 1 388 ? 28.408 16.017 -73.218 1.00 69.62 388 ARG A N 1
ATOM 2988 C CA . ARG A 1 388 ? 29.707 16.031 -73.917 1.00 69.62 388 ARG A CA 1
ATOM 2989 C C . ARG A 1 388 ? 29.871 14.877 -74.913 1.00 69.62 388 ARG A C 1
ATOM 2991 O O . ARG A 1 388 ? 30.499 15.070 -75.948 1.00 69.62 388 ARG A O 1
ATOM 2998 N N . SER A 1 389 ? 29.296 13.708 -74.633 1.00 59.84 389 SER A N 1
ATOM 2999 C CA . SER A 1 389 ? 29.348 12.520 -75.505 1.00 59.84 389 SER A CA 1
ATOM 3000 C C . SER A 1 389 ? 28.238 12.468 -76.567 1.00 59.84 389 SER A C 1
ATOM 3002 O O . SER A 1 389 ? 28.282 11.629 -77.467 1.00 59.84 389 SER A O 1
ATOM 3004 N N . GLY A 1 390 ? 27.295 13.418 -76.559 1.00 54.44 390 GLY A N 1
ATOM 3005 C CA . GLY A 1 390 ? 26.250 13.574 -77.581 1.00 54.44 390 GLY A CA 1
ATOM 3006 C C . GLY A 1 390 ? 26.741 13.854 -79.013 1.00 54.44 390 GLY A C 1
ATOM 3007 O O . GLY A 1 390 ? 25.919 13.921 -79.923 1.00 54.44 390 GLY A O 1
ATOM 3008 N N . GLY A 1 391 ? 28.054 13.987 -79.239 1.00 53.53 391 GLY A N 1
ATOM 3009 C CA . GLY A 1 391 ? 28.666 14.142 -80.564 1.00 53.53 391 GLY A CA 1
ATOM 3010 C C . GLY A 1 391 ? 29.065 12.840 -81.270 1.00 53.53 391 GLY A C 1
ATOM 3011 O O . GLY A 1 391 ? 29.496 12.903 -82.419 1.00 53.53 391 GLY A O 1
ATOM 3012 N N . GLN A 1 392 ? 28.944 11.667 -80.636 1.00 52.12 392 GLN A N 1
ATOM 3013 C CA . GLN A 1 392 ? 29.458 10.421 -81.220 1.00 52.12 392 GLN A CA 1
ATOM 3014 C C . GLN A 1 392 ? 28.458 9.267 -81.077 1.00 52.12 392 GLN A C 1
ATOM 3016 O O . GLN A 1 392 ? 28.604 8.373 -80.249 1.00 52.12 392 GLN A O 1
ATOM 3021 N N . ARG A 1 393 ? 27.413 9.279 -81.915 1.00 46.56 393 ARG A N 1
ATOM 3022 C CA . ARG A 1 393 ? 26.608 8.080 -82.183 1.00 46.56 393 ARG A CA 1
ATOM 3023 C C . ARG A 1 393 ? 27.018 7.471 -83.519 1.00 46.56 393 ARG A C 1
ATOM 3025 O O . ARG A 1 393 ? 26.632 7.965 -84.573 1.00 46.56 393 ARG A O 1
ATOM 3032 N N . HIS A 1 394 ? 27.731 6.351 -83.454 1.00 41.97 394 HIS A N 1
ATOM 3033 C CA . HIS A 1 394 ? 27.575 5.297 -84.447 1.00 41.97 394 HIS A CA 1
ATOM 3034 C C . HIS A 1 394 ? 26.262 4.566 -84.140 1.00 41.97 394 HIS A C 1
ATOM 3036 O O . HIS A 1 394 ? 26.067 4.054 -83.039 1.00 41.97 394 HIS A O 1
ATOM 3042 N N . SER A 1 395 ? 25.342 4.560 -85.102 1.00 41.78 395 SER A N 1
ATOM 3043 C CA . SER A 1 395 ? 24.185 3.666 -85.107 1.00 41.78 395 SER A CA 1
ATOM 3044 C C . SER A 1 395 ? 24.626 2.233 -85.407 1.00 41.78 395 SER A C 1
ATOM 3046 O O . SER A 1 395 ? 25.464 2.027 -86.286 1.00 41.78 395 SER A O 1
ATOM 3048 N N . PRO A 1 396 ? 23.953 1.246 -84.804 1.00 49.16 396 PRO A N 1
ATOM 3049 C CA . PRO A 1 396 ? 23.471 0.140 -85.614 1.00 49.16 396 PRO A CA 1
ATOM 3050 C C . PRO A 1 396 ? 21.966 -0.099 -85.435 1.00 49.16 396 PRO A C 1
ATOM 3052 O O . PRO A 1 396 ? 21.316 0.370 -84.504 1.00 49.16 396 PRO A O 1
ATOM 3055 N N . LEU A 1 397 ? 21.438 -0.774 -86.448 1.00 39.56 397 LEU A N 1
ATOM 3056 C CA . LEU A 1 397 ? 20.050 -1.023 -86.811 1.00 39.56 397 LEU A CA 1
ATOM 3057 C C . LEU A 1 397 ? 19.080 -1.335 -85.659 1.00 39.56 397 LEU A C 1
ATOM 3059 O O . LEU A 1 397 ? 19.291 -2.230 -84.848 1.00 39.56 397 LEU A O 1
ATOM 3063 N N . SER A 1 398 ? 17.908 -0.698 -85.742 1.00 43.22 398 SER A N 1
ATOM 3064 C CA . SER A 1 398 ? 16.656 -1.269 -85.248 1.00 43.22 398 SER A CA 1
ATOM 3065 C C . SER A 1 398 ? 16.340 -2.560 -86.001 1.00 43.22 398 SER A C 1
ATOM 3067 O O . SER A 1 398 ? 16.065 -2.525 -87.200 1.00 43.22 398 SER A O 1
ATOM 3069 N N . GLN A 1 399 ? 16.277 -3.676 -85.285 1.00 35.12 399 GLN A N 1
ATOM 3070 C CA . GLN A 1 399 ? 15.499 -4.831 -85.708 1.00 35.12 399 GLN A CA 1
ATOM 3071 C C . GLN A 1 399 ? 14.558 -5.189 -84.559 1.00 35.12 399 GLN A C 1
ATOM 3073 O O . GLN A 1 399 ? 14.982 -5.542 -83.461 1.00 35.12 399 GLN A O 1
ATOM 3078 N N . ARG A 1 400 ? 13.258 -4.982 -84.807 1.00 42.66 400 ARG A N 1
ATOM 3079 C CA . ARG A 1 400 ? 12.169 -5.469 -83.957 1.00 42.66 400 ARG A CA 1
ATOM 3080 C C . ARG A 1 400 ? 12.391 -6.950 -83.692 1.00 42.66 400 ARG A C 1
ATOM 3082 O O . ARG A 1 400 ? 12.658 -7.637 -84.659 1.00 42.66 400 ARG A O 1
ATOM 3089 N N . HIS A 1 401 ? 12.140 -7.413 -82.472 1.00 32.19 401 HIS A N 1
ATOM 3090 C CA . HIS A 1 401 ? 11.298 -8.577 -82.169 1.00 32.19 401 HIS A CA 1
ATOM 3091 C C . HIS A 1 401 ? 11.053 -8.595 -80.651 1.00 32.19 401 HIS A C 1
ATOM 3093 O O . HIS A 1 401 ? 11.982 -8.710 -79.860 1.00 32.19 401 HIS A O 1
ATOM 3099 N N . SER A 1 402 ? 9.791 -8.436 -80.243 1.00 39.50 402 SER A N 1
ATOM 3100 C CA . SER A 1 402 ? 9.323 -8.839 -78.911 1.00 39.50 402 SER A CA 1
ATOM 3101 C C . SER A 1 402 ? 9.336 -10.369 -78.829 1.00 39.50 402 SER A C 1
ATOM 3103 O O . SER A 1 402 ? 9.078 -11.026 -79.841 1.00 39.50 402 SER A O 1
ATOM 3105 N N . PRO A 1 403 ? 9.577 -10.941 -77.643 1.00 44.94 403 PRO A N 1
ATOM 3106 C CA . PRO A 1 403 ? 8.426 -11.425 -76.882 1.00 44.94 403 PRO A CA 1
ATOM 3107 C C . PRO A 1 403 ? 8.531 -11.145 -75.374 1.00 44.94 403 PRO A C 1
ATOM 3109 O O . PRO A 1 403 ? 9.607 -11.024 -74.798 1.00 44.94 403 PRO A O 1
ATOM 3112 N N . ALA A 1 404 ? 7.366 -11.027 -74.744 1.00 43.44 404 ALA A N 1
ATOM 3113 C CA . ALA A 1 404 ? 7.203 -10.915 -73.301 1.00 43.44 404 ALA A CA 1
ATOM 3114 C C . ALA A 1 404 ? 7.662 -12.187 -72.565 1.00 43.44 404 ALA A C 1
ATOM 3116 O O . ALA A 1 404 ? 7.458 -13.288 -73.079 1.00 43.44 404 ALA A O 1
ATOM 3117 N N . PRO A 1 405 ? 8.115 -12.054 -71.308 1.00 42.00 405 PRO A N 1
ATOM 3118 C CA . PRO A 1 405 ? 7.896 -13.077 -70.302 1.00 42.00 405 PRO A CA 1
ATOM 3119 C C . PRO A 1 405 ? 6.999 -12.544 -69.177 1.00 42.00 405 PRO A C 1
ATOM 3121 O O . PRO A 1 405 ? 7.162 -11.438 -68.665 1.00 42.00 405 PRO A O 1
ATOM 3124 N N . GLN A 1 406 ? 6.016 -13.365 -68.826 1.00 42.66 406 GLN A N 1
ATOM 3125 C CA . GLN A 1 406 ? 5.135 -13.196 -67.680 1.00 42.66 406 GLN A CA 1
ATOM 3126 C C . GLN A 1 406 ? 5.954 -13.396 -66.396 1.00 42.66 406 GLN A C 1
ATOM 3128 O O . GLN A 1 406 ? 6.617 -14.421 -66.256 1.00 42.66 406 GLN A O 1
ATOM 3133 N N . CYS A 1 407 ? 5.878 -12.455 -65.454 1.00 31.70 407 CYS A N 1
ATOM 3134 C CA . CYS A 1 407 ? 6.321 -12.681 -64.078 1.00 31.70 407 CYS A CA 1
ATOM 3135 C C . CYS A 1 407 ? 5.089 -12.850 -63.174 1.00 31.70 407 CYS A C 1
ATOM 3137 O O . CYS A 1 407 ? 4.226 -11.967 -63.174 1.00 31.70 407 CYS A O 1
ATOM 3139 N N . PRO A 1 408 ? 4.991 -13.947 -62.400 1.00 39.81 408 PRO A N 1
ATOM 3140 C CA . PRO A 1 408 ? 3.975 -14.111 -61.370 1.00 39.81 408 PRO A CA 1
ATOM 3141 C C . PRO A 1 408 ? 4.248 -13.163 -60.201 1.00 39.81 408 PRO A C 1
ATOM 3143 O O . PRO A 1 408 ? 5.377 -13.038 -59.726 1.00 39.81 408 PRO A O 1
ATOM 3146 N N . SER A 1 409 ? 3.193 -12.522 -59.707 1.00 35.34 409 SER A N 1
ATOM 3147 C CA . SER A 1 409 ? 3.196 -11.828 -58.425 1.00 35.34 409 SER A CA 1
ATOM 3148 C C . SER A 1 409 ? 3.462 -12.824 -57.292 1.00 35.34 409 SER A C 1
ATOM 3150 O O . SER A 1 409 ? 2.650 -13.721 -57.063 1.00 35.34 409 SER A O 1
ATOM 3152 N N . HIS A 1 410 ? 4.549 -12.631 -56.551 1.00 31.92 410 HIS A N 1
ATOM 3153 C CA . HIS A 1 410 ? 4.754 -13.261 -55.251 1.00 31.92 410 HIS A CA 1
ATOM 3154 C C . HIS A 1 410 ? 4.796 -12.178 -54.173 1.00 31.92 410 HIS A C 1
ATOM 3156 O O . HIS A 1 410 ? 5.749 -11.411 -54.064 1.00 31.92 410 HIS A O 1
ATOM 3162 N N . SER A 1 411 ? 3.723 -12.120 -53.392 1.00 43.88 411 SER A N 1
ATOM 3163 C CA . SER A 1 411 ? 3.663 -11.473 -52.084 1.00 43.88 411 SER A CA 1
ATOM 3164 C C . SER A 1 411 ? 4.649 -12.150 -51.119 1.00 43.88 411 SER A C 1
ATOM 3166 O O . SER A 1 411 ? 4.725 -13.382 -51.136 1.00 43.88 411 SER A O 1
ATOM 3168 N N . PRO A 1 412 ? 5.336 -11.425 -50.219 1.00 41.81 412 PRO A N 1
ATOM 3169 C CA . PRO A 1 412 ? 5.935 -12.039 -49.043 1.00 41.81 412 PRO A CA 1
ATOM 3170 C C . PRO A 1 412 ? 4.965 -12.003 -47.840 1.00 41.81 412 PRO A C 1
ATOM 3172 O O . PRO A 1 412 ? 4.149 -11.083 -47.728 1.00 41.81 412 PRO A O 1
ATOM 3175 N N . PRO A 1 413 ? 5.026 -13.008 -46.945 1.00 42.75 413 PRO A N 1
ATOM 3176 C CA . PRO A 1 413 ? 4.123 -13.162 -45.815 1.00 42.75 413 PRO A CA 1
ATOM 3177 C C . PRO A 1 413 ? 4.589 -12.383 -44.579 1.00 42.75 413 PRO A C 1
ATOM 3179 O O . PRO A 1 413 ? 5.769 -12.100 -44.380 1.00 42.75 413 PRO A O 1
ATOM 3182 N N . ALA A 1 414 ? 3.620 -12.098 -43.716 1.00 37.50 414 ALA A N 1
ATOM 3183 C CA . ALA A 1 414 ? 3.800 -11.582 -42.370 1.00 37.50 414 ALA A CA 1
ATOM 3184 C C . ALA A 1 414 ? 4.611 -12.534 -41.471 1.00 37.50 414 ALA A C 1
ATOM 3186 O O . ALA A 1 414 ? 4.319 -13.730 -41.438 1.00 37.50 414 ALA A O 1
ATOM 3187 N N . ARG A 1 415 ? 5.533 -11.981 -40.662 1.00 36.88 415 ARG A N 1
ATOM 3188 C CA . ARG A 1 415 ? 5.734 -12.347 -39.241 1.00 36.88 415 ARG A CA 1
ATOM 3189 C C . ARG A 1 415 ? 6.824 -11.502 -38.559 1.00 36.88 415 ARG A C 1
ATOM 3191 O O . ARG A 1 415 ? 8.004 -11.763 -38.743 1.00 36.88 415 ARG A O 1
ATOM 3198 N N . SER A 1 416 ? 6.408 -10.580 -37.692 1.00 30.56 416 SER A N 1
ATOM 3199 C CA . SER A 1 416 ? 6.978 -10.342 -36.350 1.00 30.56 416 SER A CA 1
ATOM 3200 C C . SER A 1 416 ? 6.125 -9.286 -35.631 1.00 30.56 416 SER A C 1
ATOM 3202 O O . SER A 1 416 ? 5.648 -8.358 -36.274 1.00 30.56 416 SER A O 1
ATOM 3204 N N . GLY A 1 417 ? 5.860 -9.501 -34.339 1.00 38.38 417 GLY A N 1
ATOM 3205 C CA . GLY A 1 417 ? 4.747 -8.928 -33.567 1.00 38.38 417 GLY A CA 1
ATOM 3206 C C . GLY A 1 417 ? 4.785 -7.420 -33.264 1.00 38.38 417 GLY A C 1
ATOM 3207 O O . GLY A 1 417 ? 5.752 -6.738 -33.599 1.00 38.38 417 GLY A O 1
ATOM 3208 N N . PRO A 1 418 ? 3.712 -6.893 -32.641 1.00 37.59 418 PRO A N 1
ATOM 3209 C CA . PRO A 1 418 ? 3.479 -5.460 -32.548 1.00 37.59 418 PRO A CA 1
ATOM 3210 C C . PRO A 1 418 ? 4.146 -4.846 -31.312 1.00 37.59 418 PRO A C 1
ATOM 3212 O O . PRO A 1 418 ? 3.850 -5.215 -30.176 1.00 37.59 418 PRO A O 1
ATOM 3215 N N . SER A 1 419 ? 4.991 -3.842 -31.540 1.00 32.34 419 SER A N 1
ATOM 3216 C CA . SER A 1 419 ? 5.263 -2.796 -30.556 1.00 32.34 419 SER A CA 1
ATOM 3217 C C . SER A 1 419 ? 4.034 -1.893 -30.465 1.00 32.34 419 SER A C 1
ATOM 3219 O O . SER A 1 419 ? 3.613 -1.279 -31.446 1.00 32.34 419 SER A O 1
ATOM 3221 N N . ILE A 1 420 ? 3.445 -1.828 -29.276 1.00 41.00 420 ILE A N 1
ATOM 3222 C CA . ILE A 1 420 ? 2.434 -0.841 -28.902 1.00 41.00 420 ILE A CA 1
ATOM 3223 C C . ILE A 1 420 ? 3.133 0.522 -28.913 1.00 41.00 420 ILE A C 1
ATOM 3225 O O . ILE A 1 420 ? 3.913 0.785 -28.007 1.00 41.00 420 ILE A O 1
ATOM 3229 N N . ASN A 1 421 ? 2.950 1.306 -29.984 1.00 38.19 421 ASN A N 1
ATOM 3230 C CA . ASN A 1 421 ? 2.936 2.783 -30.013 1.00 38.19 421 ASN A CA 1
ATOM 3231 C C . ASN A 1 421 ? 2.904 3.317 -31.457 1.00 38.19 421 ASN A C 1
ATOM 3233 O O . ASN A 1 421 ? 3.801 4.025 -31.907 1.00 38.19 421 ASN A O 1
ATOM 3237 N N . LEU A 1 422 ? 1.822 3.023 -32.179 1.00 37.69 422 LEU A N 1
ATOM 3238 C CA . LEU A 1 422 ? 1.399 3.863 -33.299 1.00 37.69 422 LEU A CA 1
ATOM 3239 C C . LEU A 1 422 ? -0.113 4.073 -33.210 1.00 37.69 422 LEU A C 1
ATOM 3241 O O . LEU A 1 422 ? -0.900 3.463 -33.926 1.00 37.69 422 LEU A O 1
ATOM 3245 N N . LEU A 1 423 ? -0.525 4.905 -32.258 1.00 47.91 423 LEU A N 1
ATOM 3246 C CA . LEU A 1 423 ? -1.884 5.431 -32.188 1.00 47.91 423 LEU A CA 1
ATOM 3247 C C . LEU A 1 423 ? -1.805 6.947 -32.114 1.00 47.91 423 LEU A C 1
ATOM 3249 O O . LEU A 1 423 ? -2.049 7.546 -31.077 1.00 47.91 423 LEU A O 1
ATOM 3253 N N . MET A 1 424 ? -1.423 7.544 -33.235 1.00 42.97 424 MET A N 1
ATOM 3254 C CA . MET A 1 424 ? -2.032 8.751 -33.778 1.00 42.97 424 MET A CA 1
ATOM 3255 C C . MET A 1 424 ? -1.526 8.895 -35.215 1.00 42.97 424 MET A C 1
ATOM 3257 O O . MET A 1 424 ? -0.372 8.602 -35.500 1.00 42.97 424 MET A O 1
ATOM 3261 N N . GLU A 1 425 ? -2.426 9.317 -36.098 1.00 41.56 425 GLU A N 1
ATOM 3262 C CA . GLU A 1 425 ? -2.215 9.547 -37.534 1.00 41.56 425 GLU A CA 1
ATOM 3263 C C . GLU A 1 425 ? -2.340 8.315 -38.445 1.00 41.56 425 GLU A C 1
ATOM 3265 O O . GLU A 1 425 ? -1.419 7.859 -39.117 1.00 41.56 425 GLU A O 1
ATOM 3270 N N . THR A 1 426 ? -3.580 7.852 -38.600 1.00 36.12 426 THR A N 1
ATOM 3271 C CA . THR A 1 426 ? -4.063 7.506 -39.942 1.00 36.12 426 THR A CA 1
ATOM 3272 C C . THR A 1 426 ? -5.348 8.286 -40.178 1.00 36.12 426 THR A C 1
ATOM 3274 O O . THR A 1 426 ? -6.366 8.078 -39.523 1.00 36.12 426 THR A O 1
ATOM 3277 N N . VAL A 1 427 ? -5.257 9.273 -41.061 1.00 40.34 427 VAL A N 1
ATOM 3278 C CA . VAL A 1 427 ? -6.368 10.124 -41.479 1.00 40.34 427 VAL A CA 1
ATOM 3279 C C . VAL A 1 427 ? -7.400 9.243 -42.193 1.00 40.34 427 VAL A C 1
ATOM 3281 O O . VAL A 1 427 ? -7.105 8.706 -43.257 1.00 40.34 427 VAL A O 1
ATOM 3284 N N . GLY A 1 428 ? -8.601 9.105 -41.615 1.00 41.72 428 GLY A N 1
ATOM 3285 C CA . GLY A 1 428 ? -9.796 8.673 -42.354 1.00 41.72 428 GLY A CA 1
ATOM 3286 C C . GLY A 1 428 ? -10.473 7.356 -41.954 1.00 41.72 428 GLY A C 1
ATOM 3287 O O . GLY A 1 428 ? -10.932 6.640 -42.841 1.00 41.72 428 GLY A O 1
ATOM 3288 N N . SER A 1 429 ? -10.596 7.010 -40.669 1.00 51.47 429 SER A N 1
ATOM 3289 C CA . SER A 1 429 ? -11.563 5.983 -40.231 1.00 51.47 429 SER A CA 1
ATOM 3290 C C . SER A 1 429 ? -12.075 6.279 -38.819 1.00 51.47 429 SER A C 1
ATOM 3292 O O . SER A 1 429 ? -11.359 6.075 -37.844 1.00 51.47 429 SER A O 1
ATOM 3294 N N . ASP A 1 430 ? -13.321 6.749 -38.704 1.00 57.75 430 ASP A N 1
ATOM 3295 C CA . ASP A 1 430 ? -14.019 7.084 -37.447 1.00 57.75 430 ASP A CA 1
ATOM 3296 C C . ASP A 1 430 ? -14.436 5.837 -36.635 1.00 57.75 430 ASP A C 1
ATOM 3298 O O . ASP A 1 430 ? -15.560 5.739 -36.128 1.00 57.75 430 ASP A O 1
ATOM 3302 N N . ILE A 1 431 ? -13.549 4.842 -36.537 1.00 66.94 431 ILE A N 1
ATOM 3303 C CA . ILE A 1 431 ? -13.849 3.526 -35.971 1.00 66.94 431 ILE A CA 1
ATOM 3304 C C . ILE A 1 431 ? -12.689 3.056 -35.076 1.00 66.94 431 ILE A C 1
ATOM 3306 O O . ILE A 1 431 ? -11.569 2.843 -35.535 1.00 66.94 431 ILE A O 1
ATOM 3310 N N . ARG A 1 432 ? -12.968 2.859 -33.784 1.00 73.81 432 ARG A N 1
ATOM 3311 C CA . ARG A 1 432 ? -12.104 2.189 -32.800 1.00 73.81 432 ARG A CA 1
ATOM 3312 C C . ARG A 1 432 ? -12.328 0.683 -32.881 1.00 73.81 432 ARG A C 1
ATOM 3314 O O . ARG A 1 432 ? -13.462 0.241 -32.786 1.00 73.81 432 ARG A O 1
ATOM 3321 N N . SER A 1 433 ? -11.281 -0.118 -33.035 1.00 76.50 433 SER A N 1
ATOM 3322 C CA . SER A 1 433 ? -11.432 -1.574 -33.193 1.00 76.50 433 SER A CA 1
ATOM 3323 C C . SER A 1 433 ? -11.025 -2.324 -31.926 1.00 76.50 433 SER A C 1
ATOM 3325 O O . SER A 1 433 ? -10.017 -1.982 -31.310 1.00 76.50 433 SER A O 1
ATOM 3327 N N . CYS A 1 434 ? -11.773 -3.364 -31.547 1.00 79.75 434 CYS A N 1
ATOM 3328 C CA . CYS A 1 434 ? -11.369 -4.269 -30.470 1.00 79.75 434 CYS A CA 1
ATOM 3329 C C . CYS A 1 434 ? -10.111 -5.057 -30.891 1.00 79.75 434 CYS A C 1
ATOM 3331 O O . CYS A 1 434 ? -10.131 -5.697 -31.943 1.00 79.75 434 CYS A O 1
ATOM 3333 N N . PRO A 1 435 ? -9.030 -5.080 -30.093 1.00 71.19 435 PRO A N 1
ATOM 3334 C CA . PRO A 1 435 ? -7.781 -5.739 -30.481 1.00 71.19 435 PRO A CA 1
ATOM 3335 C C . PRO A 1 435 ? -7.882 -7.272 -30.520 1.00 71.19 435 PRO A C 1
ATOM 3337 O O . PRO A 1 435 ? -7.082 -7.917 -31.191 1.00 71.19 435 PRO A O 1
ATOM 3340 N N . LEU A 1 436 ? -8.866 -7.858 -29.827 1.00 77.50 436 LEU A N 1
ATOM 3341 C CA . LEU A 1 436 ? -9.024 -9.312 -29.709 1.00 77.50 436 LEU A CA 1
ATOM 3342 C C . LEU A 1 436 ? -9.875 -9.918 -30.835 1.00 77.50 436 LEU A C 1
ATOM 3344 O O . LEU A 1 436 ? -9.650 -11.058 -31.225 1.00 77.50 436 LEU A O 1
ATOM 3348 N N . CYS A 1 437 ? -10.821 -9.159 -31.396 1.00 82.50 437 CYS A N 1
ATOM 3349 C CA . CYS A 1 437 ? -11.736 -9.655 -32.436 1.00 82.50 437 CYS A CA 1
ATOM 3350 C C . CYS A 1 437 ? -11.883 -8.733 -33.658 1.00 82.50 437 CYS A C 1
ATOM 3352 O O . CYS A 1 437 ? -12.651 -9.049 -34.562 1.00 82.50 437 CYS A O 1
ATOM 3354 N N . GLN A 1 438 ? -11.166 -7.603 -33.696 1.00 78.38 438 GLN A N 1
ATOM 3355 C CA . GLN A 1 438 ? -11.163 -6.609 -34.784 1.00 78.38 438 GLN A CA 1
ATOM 3356 C C . GLN A 1 438 ? -12.545 -6.018 -35.127 1.00 78.38 438 GLN A C 1
ATOM 3358 O O . GLN A 1 438 ? -12.707 -5.366 -36.155 1.00 78.38 438 GLN A O 1
ATOM 3363 N N . LEU A 1 439 ? -13.539 -6.190 -34.247 1.00 80.19 439 LEU A N 1
ATOM 3364 C CA . LEU A 1 439 ? -14.841 -5.537 -34.359 1.00 80.19 439 LEU A CA 1
ATOM 3365 C C . LEU A 1 439 ? -14.685 -4.023 -34.200 1.00 80.19 439 LEU A C 1
ATOM 3367 O O . LEU A 1 439 ? -14.100 -3.554 -33.223 1.00 80.19 439 LEU A O 1
ATOM 3371 N N . GLY A 1 440 ? -15.204 -3.281 -35.177 1.00 78.81 440 GLY A N 1
ATOM 3372 C CA . GLY A 1 440 ? -15.156 -1.826 -35.227 1.00 78.81 440 GLY A CA 1
ATOM 3373 C C . GLY A 1 440 ? -16.317 -1.167 -34.481 1.00 78.81 440 GLY A C 1
ATOM 3374 O O . GLY A 1 440 ? -17.478 -1.499 -34.708 1.00 78.81 440 GLY A O 1
ATOM 3375 N N . PHE A 1 441 ? -15.999 -0.194 -33.636 1.00 79.19 441 PHE A N 1
ATOM 3376 C CA . PHE A 1 441 ? -16.914 0.621 -32.843 1.00 79.19 441 PHE A CA 1
ATOM 3377 C C . PHE A 1 441 ? -16.770 2.099 -33.228 1.00 79.19 441 PHE A C 1
ATOM 3379 O O . PHE A 1 441 ? -15.653 2.562 -33.441 1.00 79.19 441 PHE A O 1
ATOM 3386 N N . PRO A 1 442 ? -17.857 2.877 -33.303 1.00 79.31 442 PRO A N 1
ATOM 3387 C CA . PRO A 1 442 ? -17.769 4.303 -33.612 1.00 79.31 442 PRO A CA 1
ATOM 3388 C C . PRO A 1 442 ? -17.035 5.077 -32.502 1.00 79.31 442 PRO A C 1
ATOM 3390 O O . PRO A 1 442 ? -17.094 4.704 -31.333 1.00 79.31 442 PRO A O 1
ATOM 3393 N N . VAL A 1 443 ? -16.384 6.192 -32.849 1.00 72.81 443 VAL A N 1
ATOM 3394 C CA . VAL A 1 443 ? -15.571 7.015 -31.917 1.00 72.81 443 VAL A CA 1
ATOM 3395 C C . VAL A 1 443 ? -16.348 7.538 -30.691 1.00 72.81 443 VAL A C 1
ATOM 3397 O O . VAL A 1 443 ? -15.734 7.822 -29.669 1.00 72.81 443 VAL A O 1
ATOM 3400 N N . GLY A 1 444 ? -17.682 7.617 -30.754 1.00 72.19 444 GLY A N 1
ATOM 3401 C CA . GLY A 1 444 ? -18.552 8.002 -29.630 1.00 72.19 444 GLY A CA 1
ATOM 3402 C C . GLY A 1 444 ? -19.119 6.840 -28.803 1.00 72.19 444 GLY A C 1
ATOM 3403 O O . GLY A 1 444 ? -20.034 7.059 -28.010 1.00 72.19 444 GLY A O 1
ATOM 3404 N N . TYR A 1 445 ? -18.658 5.605 -29.020 1.00 77.25 445 TYR A N 1
ATOM 3405 C CA . TYR A 1 445 ? -19.116 4.450 -28.249 1.00 77.25 445 TYR A CA 1
ATOM 3406 C C . TYR A 1 445 ? -18.603 4.536 -26.798 1.00 77.25 445 TYR A C 1
ATOM 3408 O O . TYR A 1 445 ? -17.423 4.823 -26.606 1.00 77.25 445 TYR A O 1
ATOM 3416 N N . PRO A 1 446 ? -19.455 4.309 -25.780 1.00 79.38 446 PRO A N 1
ATOM 3417 C CA . PRO A 1 446 ? -19.067 4.477 -24.383 1.00 79.38 446 PRO A CA 1
ATOM 3418 C C . PRO A 1 446 ? -17.941 3.514 -23.990 1.00 79.38 446 PRO A C 1
ATOM 3420 O O . PRO A 1 446 ? -18.064 2.298 -24.168 1.00 79.38 446 PRO A O 1
ATOM 3423 N N . ASP A 1 447 ? -16.864 4.066 -23.423 1.00 78.44 447 ASP A N 1
ATOM 3424 C CA . ASP A 1 447 ? -15.643 3.322 -23.086 1.00 78.44 447 ASP A CA 1
ATOM 3425 C C . ASP A 1 447 ? -15.931 2.148 -22.130 1.00 78.44 447 ASP A C 1
ATOM 3427 O O . ASP A 1 447 ? -15.420 1.050 -22.339 1.00 78.44 447 ASP A O 1
ATOM 3431 N N . ASP A 1 448 ? -16.855 2.309 -21.174 1.00 80.06 448 ASP A N 1
ATOM 3432 C CA . ASP A 1 448 ? -17.262 1.245 -20.240 1.00 80.06 448 ASP A CA 1
ATOM 3433 C C . ASP A 1 448 ? -17.834 0.003 -20.944 1.00 80.06 448 ASP A C 1
ATOM 3435 O O . ASP A 1 448 ? -17.666 -1.129 -20.484 1.00 80.06 448 ASP A O 1
ATOM 3439 N N . ALA A 1 449 ? -18.526 0.191 -22.070 1.00 78.88 449 ALA A N 1
ATOM 3440 C CA . ALA A 1 449 ? -19.094 -0.910 -22.842 1.00 78.88 449 ALA A CA 1
ATOM 3441 C C . ALA A 1 449 ? -18.038 -1.589 -23.726 1.00 78.88 449 ALA A C 1
ATOM 3443 O O . ALA A 1 449 ? -18.120 -2.796 -23.961 1.00 78.88 449 ALA A O 1
ATOM 3444 N N . LEU A 1 450 ? -17.041 -0.833 -24.198 1.00 82.31 450 LEU A N 1
ATOM 3445 C CA . LEU A 1 450 ? -15.909 -1.375 -24.949 1.00 82.31 450 LEU A CA 1
ATOM 3446 C C . LEU A 1 450 ? -14.980 -2.190 -24.039 1.00 82.31 450 LEU A C 1
ATOM 3448 O O . LEU A 1 450 ? -14.544 -3.271 -24.428 1.00 82.31 450 LEU A O 1
ATOM 3452 N N . ILE A 1 451 ? -14.744 -1.716 -22.814 1.00 82.38 451 ILE A N 1
ATOM 3453 C CA . ILE A 1 451 ? -13.946 -2.421 -21.803 1.00 82.38 451 ILE A CA 1
ATOM 3454 C C . ILE A 1 451 ? -14.622 -3.742 -21.422 1.00 82.38 451 ILE A C 1
ATOM 3456 O O . ILE A 1 451 ? -14.002 -4.791 -21.557 1.00 82.38 451 ILE A O 1
ATOM 3460 N N . LYS A 1 452 ? -15.926 -3.737 -21.105 1.00 84.56 452 LYS A N 1
ATOM 3461 C CA . LYS A 1 452 ? -16.682 -4.979 -20.830 1.00 84.56 452 LYS A CA 1
ATOM 3462 C C . LYS A 1 452 ? -16.655 -5.975 -21.991 1.00 84.56 452 LYS A C 1
ATOM 3464 O O . LYS A 1 452 ? -16.624 -7.184 -21.777 1.00 84.56 452 LYS A O 1
ATOM 3469 N N . HIS A 1 453 ? -16.679 -5.476 -23.227 1.00 84.50 453 HIS A N 1
ATOM 3470 C CA . HIS A 1 453 ? -16.557 -6.321 -24.410 1.00 84.50 453 HIS A CA 1
ATOM 3471 C C . HIS A 1 453 ? -15.174 -6.987 -24.494 1.00 84.50 453 HIS A C 1
ATOM 3473 O O . HIS A 1 453 ? -15.092 -8.169 -24.821 1.00 84.50 453 HIS A O 1
ATOM 3479 N N . ILE A 1 454 ? -14.100 -6.259 -24.180 1.00 81.88 454 ILE A N 1
ATOM 3480 C CA . ILE A 1 454 ? -12.730 -6.792 -24.145 1.00 81.88 454 ILE A CA 1
ATOM 3481 C C . ILE A 1 454 ? -12.560 -7.784 -22.983 1.00 81.88 454 ILE A C 1
ATOM 3483 O O . ILE A 1 454 ? -12.013 -8.867 -23.193 1.00 81.88 454 ILE A O 1
ATOM 3487 N N . ASP A 1 455 ? -13.092 -7.473 -21.800 1.00 82.31 455 ASP A N 1
ATOM 3488 C CA . ASP A 1 455 ? -13.014 -8.338 -20.616 1.00 82.31 455 ASP A CA 1
ATOM 3489 C C . ASP A 1 455 ? -13.720 -9.682 -20.837 1.00 82.31 455 ASP A C 1
ATOM 3491 O O . ASP A 1 455 ? -13.194 -10.727 -20.458 1.00 82.31 455 ASP A O 1
ATOM 3495 N N . SER A 1 456 ? -14.845 -9.691 -21.561 1.00 81.75 456 SER A N 1
ATOM 3496 C CA . SER A 1 456 ? -15.534 -10.932 -21.938 1.00 81.75 456 SER A CA 1
ATOM 3497 C C . SER A 1 456 ? -14.671 -11.862 -22.806 1.00 81.75 456 SER A C 1
ATOM 3499 O O . SER A 1 456 ? -14.749 -13.085 -22.669 1.00 81.75 456 SER A O 1
ATOM 3501 N N . HIS A 1 457 ? -13.814 -11.323 -23.680 1.00 77.94 457 HIS A N 1
ATOM 3502 C CA . HIS A 1 457 ? -12.871 -12.144 -24.455 1.00 77.94 457 HIS A CA 1
ATOM 3503 C C . HIS A 1 457 ? -11.745 -12.711 -23.581 1.00 77.94 457 HIS A C 1
ATOM 3505 O O . HIS A 1 457 ? -11.286 -13.830 -23.820 1.00 77.94 457 HIS A O 1
ATOM 3511 N N . LEU A 1 458 ? -11.312 -11.965 -22.562 1.00 75.44 458 LEU A N 1
ATOM 3512 C CA . LEU A 1 458 ? -10.263 -12.394 -21.634 1.00 75.44 458 LEU A CA 1
ATOM 3513 C C . LEU A 1 458 ? -10.763 -13.444 -20.632 1.00 75.44 458 LEU A C 1
ATOM 3515 O O . LEU A 1 458 ? -10.025 -14.380 -20.324 1.00 75.44 458 LEU A O 1
ATOM 3519 N N . GLU A 1 459 ? -12.011 -13.345 -20.167 1.00 73.12 459 GLU A N 1
ATOM 3520 C CA . GLU A 1 459 ? -12.628 -14.368 -19.309 1.00 73.12 459 GLU A CA 1
ATOM 3521 C C . GLU A 1 459 ? -12.877 -15.679 -20.064 1.00 73.12 459 GLU A C 1
ATOM 3523 O O . GLU A 1 459 ? -12.592 -16.752 -19.536 1.00 73.12 459 GLU A O 1
ATOM 3528 N N . ASN A 1 460 ? -13.304 -15.607 -21.328 1.00 59.06 460 ASN A N 1
ATOM 3529 C CA . ASN A 1 460 ? -13.503 -16.795 -22.165 1.00 59.06 460 ASN A CA 1
ATOM 3530 C C . ASN A 1 460 ? -12.189 -17.456 -22.633 1.00 59.06 460 ASN A C 1
ATOM 3532 O O . ASN A 1 460 ? -12.225 -18.588 -23.107 1.00 59.06 460 ASN A O 1
ATOM 3536 N N . SER A 1 461 ? -11.039 -16.783 -22.492 1.00 56.91 461 SER A N 1
ATOM 3537 C CA . SER A 1 461 ? -9.707 -17.324 -22.832 1.00 56.91 461 SER A CA 1
ATOM 3538 C C . SER A 1 461 ? -8.990 -18.006 -21.652 1.00 56.91 461 SER A C 1
ATOM 3540 O O . SER A 1 461 ? -7.836 -18.407 -21.792 1.00 56.91 461 SER A O 1
ATOM 3542 N N . LYS A 1 462 ? -9.632 -18.108 -20.477 1.00 51.75 462 LYS A N 1
ATOM 3543 C CA . LYS A 1 462 ? -9.089 -18.774 -19.270 1.00 51.75 462 LYS A CA 1
ATOM 3544 C C . LYS A 1 462 ? -9.566 -20.225 -19.079 1.00 51.75 462 LYS A C 1
ATOM 3546 O O . LYS A 1 462 ? -9.378 -20.786 -18.000 1.00 51.75 462 LYS A O 1
ATOM 3551 N N . ILE A 1 463 ? -10.153 -20.824 -20.112 1.00 41.78 463 ILE A N 1
ATOM 3552 C CA . ILE A 1 463 ? -10.452 -22.263 -20.223 1.00 41.78 463 ILE A CA 1
ATOM 3553 C C . ILE A 1 463 ? -9.509 -22.837 -21.276 1.00 41.78 463 ILE A C 1
ATOM 3555 O O . ILE A 1 463 ? -9.022 -23.971 -21.069 1.00 41.78 463 ILE A O 1
#